Protein AF-0000000074135389 (afdb_homodimer)

Sequence (740 aa):
MNNSIITDGEVRDFFLHCSSEIIIESLTSLHESLRLYSQKHEILPNRIFKQLDGSEEDSKISHIFMPVVSKNFSGIKILVNNNNKNFQGVINLLEPKTGKLVGCFEAKQITAIRTALVSCIGLYMQLSDPYRELFSFENDTCQLTCFGTGLQAFWHIYIAIKLLVSGAVKKSLKLIEINILYHRNMMDLGCLESLGKTLGSDLKITFKQYQMNDISSKDNDVVSSSDIIFGCLPTLEPNLFLQQLMNTKNSTAQKHTYISLIGSYKPIMHECDKELIDAFKSKGGNVRILVDSREHTLLESGELIDSKITPRDVIEIGELESMEDIILDLNERNRKRTITLCKIVGLAVMDVALAKKFLSFGSRDIAGKIMNNSIITDGEVRDFFLHCSSEIIIESLTSLHESLRLYSQKHEILPNRIFKQLDGSEEDSKISHIFMPVVSKNFSGIKILVNNNNKNFQGVINLLEPKTGKLVGCFEAKQITAIRTALVSCIGLYMQLSDPYRELFSFENDTCQLTCFGTGLQAFWHIYIAIKLLVSGAVKKSLKLIEINILYHRNMMDLGCLESLGKTLGSDLKITFKQYQMNDISSKDNDVVSSSDIIFGCLPTLEPNLFLQQLMNTKNSTAQKHTYISLIGSYKPIMHECDKELIDAFKSKGGNVRILVDSREHTLLESGELIDSKITPRDVIEIGELESMEDIILDLNERNRKRTITLCKIVGLAVMDVALAKKFLSFGSRDIAGKI

Radius of gyration: 31.9 Å; Cα contacts (8 Å, |Δi|>4): 1583; chains: 2; bounding box: 51×103×75 Å

Structure (mmCIF, N/CA/C/O backbone):
data_AF-0000000074135389-model_v1
#
loop_
_entity.id
_entity.type
_entity.pdbx_description
1 polymer 'YGL159W-like protein'
#
loop_
_atom_site.group_PDB
_atom_site.id
_atom_site.type_symbol
_atom_site.label_atom_id
_atom_site.label_alt_id
_atom_site.label_comp_id
_atom_site.label_asym_id
_atom_site.label_entity_id
_atom_site.label_seq_id
_atom_site.pdbx_PDB_ins_code
_atom_site.Cartn_x
_atom_site.Cartn_y
_atom_site.Cartn_z
_atom_site.occupancy
_atom_site.B_iso_or_equiv
_atom_site.auth_seq_id
_atom_site.auth_comp_id
_atom_site.auth_asym_id
_atom_site.auth_atom_id
_atom_site.pdbx_PDB_model_num
ATOM 1 N N . MET A 1 1 ? -7.961 -9.578 15.797 1 42.62 1 MET A N 1
ATOM 2 C CA . MET A 1 1 ? -7.051 -8.875 14.898 1 42.62 1 MET A CA 1
ATOM 3 C C . MET A 1 1 ? -5.598 -9.219 15.211 1 42.62 1 MET A C 1
ATOM 5 O O . MET A 1 1 ? -5.211 -9.281 16.375 1 42.62 1 MET A O 1
ATOM 9 N N . ASN A 1 2 ? -4.953 -10.016 14.352 1 50.38 2 ASN A N 1
ATOM 10 C CA . ASN A 1 2 ? -3.549 -10.336 14.578 1 50.38 2 ASN A CA 1
ATOM 11 C C . ASN A 1 2 ? -2.68 -9.086 14.57 1 50.38 2 ASN A C 1
ATOM 13 O O . ASN A 1 2 ? -2.619 -8.367 13.562 1 50.38 2 ASN A O 1
ATOM 17 N N . ASN A 1 3 ? -2.301 -8.602 15.711 1 67.25 3 ASN A N 1
ATOM 18 C CA . ASN A 1 3 ? -1.58 -7.348 15.898 1 67.25 3 ASN A CA 1
ATOM 19 C C . ASN A 1 3 ? -0.124 -7.469 15.453 1 67.25 3 ASN A C 1
ATOM 21 O O . ASN A 1 3 ? 0.646 -6.512 15.57 1 67.25 3 ASN A O 1
ATOM 25 N N . SER A 1 4 ? 0.075 -8.688 14.914 1 82.69 4 SER A N 1
ATOM 26 C CA . SER A 1 4 ? 1.474 -8.875 14.531 1 82.69 4 SER A CA 1
ATOM 27 C C . SER A 1 4 ? 1.625 -9.023 13.023 1 82.69 4 SER A C 1
ATOM 29 O O . SER A 1 4 ? 0.688 -9.445 12.344 1 82.69 4 SER A O 1
ATOM 31 N N . ILE A 1 5 ? 2.746 -8.609 12.586 1 90.81 5 ILE A N 1
ATOM 32 C CA . ILE A 1 5 ? 3.135 -8.859 11.203 1 90.81 5 ILE A CA 1
ATOM 33 C C . ILE A 1 5 ? 3.404 -10.352 11 1 90.81 5 ILE A C 1
ATOM 35 O O . ILE A 1 5 ? 4.172 -10.953 11.758 1 90.81 5 ILE A O 1
ATOM 39 N N . ILE A 1 6 ? 2.705 -10.977 10.102 1 93.44 6 ILE A N 1
ATOM 40 C CA . ILE A 1 6 ? 2.924 -12.391 9.797 1 93.44 6 ILE A CA 1
ATOM 41 C C . ILE A 1 6 ? 4.18 -12.539 8.945 1 93.44 6 ILE A C 1
ATOM 43 O O . ILE A 1 6 ? 4.254 -12.008 7.836 1 93.44 6 ILE A O 1
ATOM 47 N N . THR A 1 7 ? 5.113 -13.289 9.398 1 92.88 7 THR A N 1
ATOM 48 C CA . THR A 1 7 ? 6.43 -13.367 8.773 1 92.88 7 THR A CA 1
ATOM 49 C C . THR A 1 7 ? 6.453 -14.453 7.699 1 92.88 7 THR A C 1
ATOM 51 O O . THR A 1 7 ? 5.602 -15.344 7.691 1 92.88 7 THR A O 1
ATOM 54 N N . ASP A 1 8 ? 7.445 -14.367 6.871 1 94.5 8 ASP A N 1
ATOM 55 C CA . ASP A 1 8 ? 7.684 -15.414 5.879 1 94.5 8 ASP A CA 1
ATOM 56 C C . ASP A 1 8 ? 7.902 -16.766 6.555 1 94.5 8 ASP A C 1
ATOM 58 O O . ASP A 1 8 ? 7.438 -17.797 6.059 1 94.5 8 ASP A O 1
ATOM 62 N N . GLY A 1 9 ? 8.625 -16.75 7.656 1 94.94 9 GLY A N 1
ATOM 63 C CA . GLY A 1 9 ? 8.852 -17.984 8.391 1 94.94 9 GLY A CA 1
ATOM 64 C C . GLY A 1 9 ? 7.57 -18.641 8.844 1 94.94 9 GLY A C 1
ATOM 65 O O . GLY A 1 9 ? 7.426 -19.859 8.734 1 94.94 9 GLY A O 1
ATOM 66 N N . GLU A 1 10 ? 6.602 -17.859 9.383 1 93.94 10 GLU A N 1
ATOM 67 C CA . GLU A 1 10 ? 5.32 -18.391 9.852 1 93.94 10 GLU A CA 1
ATOM 68 C C . GLU A 1 10 ? 4.516 -18.984 8.695 1 93.94 10 GLU A C 1
ATOM 70 O O . GLU A 1 10 ? 3.934 -20.062 8.836 1 93.94 10 GLU A O 1
ATOM 75 N N . VAL A 1 11 ? 4.512 -18.312 7.559 1 96.56 11 VAL A N 1
ATOM 76 C CA . VAL A 1 11 ? 3.777 -18.781 6.395 1 96.56 11 VAL A CA 1
ATOM 77 C C . VAL A 1 11 ? 4.406 -20.078 5.875 1 96.56 11 VAL A C 1
ATOM 79 O O . VAL A 1 11 ? 3.703 -21.062 5.621 1 96.56 11 VAL A O 1
ATOM 82 N N . ARG A 1 12 ? 5.699 -20.047 5.785 1 97.06 12 ARG A N 1
ATOM 83 C CA . ARG A 1 12 ? 6.438 -21.219 5.309 1 97.06 12 ARG A CA 1
ATOM 84 C C . ARG A 1 12 ? 6.188 -22.422 6.207 1 97.06 12 ARG A C 1
ATOM 86 O O . ARG A 1 12 ? 5.871 -23.516 5.719 1 97.06 12 ARG A O 1
ATOM 93 N N . ASP A 1 13 ? 6.316 -22.234 7.5 1 96.12 13 ASP A N 1
ATOM 94 C CA . ASP A 1 13 ? 6.141 -23.312 8.461 1 96.12 13 ASP A CA 1
ATOM 95 C C . ASP A 1 13 ? 4.734 -23.906 8.375 1 96.12 13 ASP A C 1
ATOM 97 O O . ASP A 1 13 ? 4.562 -25.125 8.422 1 96.12 13 ASP A O 1
ATOM 101 N N . PHE A 1 14 ? 3.762 -23.094 8.25 1 96.56 14 PHE A N 1
ATOM 102 C CA . PHE A 1 14 ? 2.381 -23.547 8.148 1 96.56 14 PHE A CA 1
ATOM 103 C C . PHE A 1 14 ? 2.195 -24.438 6.93 1 96.56 14 PHE A C 1
ATOM 105 O O . PHE A 1 14 ? 1.685 -25.562 7.047 1 96.56 14 PHE A O 1
ATOM 112 N N . PHE A 1 15 ? 2.684 -24.016 5.762 1 97 15 PHE A N 1
ATOM 113 C CA . PHE A 1 15 ? 2.406 -24.734 4.523 1 97 15 PHE A CA 1
ATOM 114 C C . PHE A 1 15 ? 3.295 -25.969 4.41 1 97 15 PHE A C 1
ATOM 116 O O . PHE A 1 15 ? 2.914 -26.953 3.777 1 97 15 PHE A O 1
ATOM 123 N N . LEU A 1 16 ? 4.449 -25.953 5.051 1 95.62 16 LEU A N 1
ATOM 124 C CA . LEU A 1 16 ? 5.312 -27.141 5.047 1 95.62 16 LEU A CA 1
ATOM 125 C C . LEU A 1 16 ? 4.688 -28.266 5.848 1 95.62 16 LEU A C 1
ATOM 127 O O . LEU A 1 16 ? 4.988 -29.438 5.609 1 95.62 16 LEU A O 1
ATOM 131 N N . HIS A 1 17 ? 3.758 -27.938 6.777 1 92.81 17 HIS A N 1
ATOM 132 C CA . HIS A 1 17 ? 3.256 -28.953 7.695 1 92.81 17 HIS A CA 1
ATOM 133 C C . HIS A 1 17 ? 1.756 -29.156 7.52 1 92.81 17 HIS A C 1
ATOM 135 O O . HIS A 1 17 ? 1.154 -29.984 8.211 1 92.81 17 HIS A O 1
ATOM 141 N N . CYS A 1 18 ? 1.24 -28.453 6.594 1 93.19 18 CYS A N 1
ATOM 142 C CA . CYS A 1 18 ? -0.202 -28.594 6.414 1 93.19 18 CYS A CA 1
ATOM 143 C C . CYS A 1 18 ? -0.541 -29.844 5.621 1 93.19 18 CYS A C 1
ATOM 145 O O . CYS A 1 18 ? 0.339 -30.453 5.012 1 93.19 18 CYS A O 1
ATOM 147 N N . SER A 1 19 ? -1.788 -30.266 5.699 1 93.12 19 SER A N 1
ATOM 148 C CA . SER A 1 19 ? -2.264 -31.453 4.988 1 93.12 19 SER A CA 1
ATOM 149 C C . SER A 1 19 ? -2.521 -31.141 3.518 1 93.12 19 SER A C 1
ATOM 151 O O . SER A 1 19 ? -2.576 -29.984 3.119 1 93.12 19 SER A O 1
ATOM 153 N N . SER A 1 20 ? -2.67 -32.219 2.721 1 94 20 SER A N 1
ATOM 154 C CA . SER A 1 20 ? -3.021 -32.062 1.312 1 94 20 SER A CA 1
ATOM 155 C C . SER A 1 20 ? -4.387 -31.391 1.154 1 94 20 SER A C 1
ATOM 157 O O . SER A 1 20 ? -4.621 -30.672 0.182 1 94 20 SER A O 1
ATOM 159 N N . GLU A 1 21 ? -5.234 -31.609 2.139 1 95 21 GLU A N 1
ATOM 160 C CA . GLU A 1 21 ? -6.555 -30.984 2.104 1 95 21 GLU A CA 1
ATOM 161 C C . GLU A 1 21 ? -6.449 -29.453 2.166 1 95 21 GLU A C 1
ATOM 163 O O . GLU A 1 21 ? -7.191 -28.75 1.484 1 95 21 GLU A O 1
ATOM 168 N N . ILE A 1 22 ? -5.539 -28.969 2.963 1 97 22 ILE A N 1
ATOM 169 C CA . ILE A 1 22 ? -5.328 -27.531 3.094 1 97 22 ILE A CA 1
ATOM 170 C C . ILE A 1 22 ? -4.758 -26.984 1.792 1 97 22 ILE A C 1
ATOM 172 O O . ILE A 1 22 ? -5.121 -25.875 1.369 1 97 22 ILE A O 1
ATOM 176 N N . ILE A 1 23 ? -3.889 -27.766 1.163 1 97.88 23 ILE A N 1
ATOM 177 C CA . ILE A 1 23 ? -3.338 -27.375 -0.128 1 97.88 23 ILE A CA 1
ATOM 178 C C . ILE A 1 23 ? -4.461 -27.25 -1.154 1 97.88 23 ILE A C 1
ATOM 180 O O . ILE A 1 23 ? -4.555 -26.25 -1.865 1 97.88 23 ILE A O 1
ATOM 184 N N . ILE A 1 24 ? -5.336 -28.219 -1.167 1 97.94 24 ILE A N 1
ATOM 185 C CA . ILE A 1 24 ? -6.438 -28.234 -2.123 1 97.94 24 ILE A CA 1
ATOM 186 C C . ILE A 1 24 ? -7.406 -27.094 -1.827 1 97.94 24 ILE A C 1
ATOM 188 O O . ILE A 1 24 ? -7.871 -26.422 -2.744 1 97.94 24 ILE A O 1
ATOM 192 N N . GLU A 1 25 ? -7.648 -26.859 -0.567 1 97.94 25 GLU A N 1
ATOM 193 C CA . GLU A 1 25 ? -8.523 -25.75 -0.178 1 97.94 25 GLU A CA 1
ATOM 194 C C . GLU A 1 25 ? -7.934 -24.406 -0.598 1 97.94 25 GLU A C 1
ATOM 196 O O . GLU A 1 25 ? -8.656 -23.531 -1.077 1 97.94 25 GLU A O 1
ATOM 201 N N . SER A 1 26 ? -6.629 -24.25 -0.4 1 98.62 26 SER A N 1
ATOM 202 C CA . SER A 1 26 ? -5.949 -23.031 -0.806 1 98.62 26 SER A CA 1
ATOM 203 C C . SER A 1 26 ? -6 -22.844 -2.318 1 98.62 26 SER A C 1
ATOM 205 O O . SER A 1 26 ? -6.285 -21.734 -2.805 1 98.62 26 SER A O 1
ATOM 207 N N . LEU A 1 27 ? -5.758 -23.922 -3.023 1 98.5 27 LEU A N 1
ATOM 208 C CA . LEU A 1 27 ? -5.789 -23.922 -4.48 1 98.5 27 LEU A CA 1
ATOM 209 C C . LEU A 1 27 ? -7.176 -23.547 -4.996 1 98.5 27 LEU A C 1
ATOM 211 O O . LEU A 1 27 ? -7.309 -22.688 -5.867 1 98.5 27 LEU A O 1
ATOM 215 N N . THR A 1 28 ? -8.211 -24.109 -4.395 1 97.75 28 THR A N 1
ATOM 216 C CA . THR A 1 28 ? -9.586 -23.859 -4.809 1 97.75 28 THR A CA 1
ATOM 217 C C . THR A 1 28 ? -9.992 -22.422 -4.496 1 97.75 28 THR A C 1
ATOM 219 O O . THR A 1 28 ? -10.688 -21.781 -5.289 1 97.75 28 THR A O 1
ATOM 222 N N . SER A 1 29 ? -9.531 -21.953 -3.346 1 98.25 29 SER A N 1
ATOM 223 C CA . SER A 1 29 ? -9.805 -20.562 -2.975 1 98.25 29 SER A CA 1
ATOM 224 C C . SER A 1 29 ? -9.156 -19.594 -3.959 1 98.25 29 SER A C 1
ATOM 226 O O . SER A 1 29 ? -9.766 -18.578 -4.328 1 98.25 29 SER A O 1
ATOM 228 N N . LEU A 1 30 ? -7.98 -19.891 -4.367 1 98.62 30 LEU A N 1
ATOM 229 C CA . LEU A 1 30 ? -7.301 -19.047 -5.352 1 98.62 30 LEU A CA 1
ATOM 230 C C . LEU A 1 30 ? -8.016 -19.094 -6.695 1 98.62 30 LEU A C 1
ATOM 232 O O . LEU A 1 30 ? -8.133 -18.078 -7.379 1 98.62 30 LEU A O 1
ATOM 236 N N . HIS A 1 31 ? -8.484 -20.281 -7.078 1 98.38 31 HIS A N 1
ATOM 237 C CA . HIS A 1 31 ? -9.25 -20.406 -8.312 1 98.38 31 HIS A CA 1
ATOM 238 C C . HIS A 1 31 ? -10.492 -19.516 -8.273 1 98.38 31 HIS A C 1
ATOM 240 O O . HIS A 1 31 ? -10.789 -18.828 -9.25 1 98.38 31 HIS A O 1
ATOM 246 N N . GLU A 1 32 ? -11.172 -19.484 -7.156 1 97.94 32 GLU A N 1
ATOM 247 C CA . GLU A 1 32 ? -12.352 -18.641 -6.992 1 97.94 32 GLU A CA 1
ATOM 248 C C . GLU A 1 32 ? -11.992 -17.156 -7.102 1 97.94 32 GLU A C 1
ATOM 250 O O . GLU A 1 32 ? -12.742 -16.375 -7.684 1 97.94 32 GLU A O 1
ATOM 255 N N . SER A 1 33 ? -10.883 -16.797 -6.512 1 98.19 33 SER A N 1
ATOM 256 C CA . SER A 1 33 ? -10.453 -15.406 -6.578 1 98.19 33 SER A CA 1
ATOM 257 C C . SER A 1 33 ? -10.117 -15 -8.008 1 98.19 33 SER A C 1
ATOM 259 O O . SER A 1 33 ? -10.375 -13.867 -8.414 1 98.19 33 SER A O 1
ATOM 261 N N . LEU A 1 34 ? -9.547 -15.906 -8.797 1 98.5 34 LEU A N 1
ATOM 262 C CA . LEU A 1 34 ? -9.234 -15.633 -10.195 1 98.5 34 LEU A CA 1
ATOM 263 C C . LEU A 1 34 ? -10.508 -15.602 -11.039 1 98.5 34 LEU A C 1
ATOM 265 O O . LEU A 1 34 ? -10.594 -14.859 -12.023 1 98.5 34 LEU A O 1
ATOM 269 N N . ARG A 1 35 ? -11.5 -16.422 -10.633 1 97.94 35 ARG A N 1
ATOM 270 C CA . ARG A 1 35 ? -12.805 -16.312 -11.281 1 97.94 35 ARG A CA 1
ATOM 271 C C . ARG A 1 35 ? -13.406 -14.93 -11.102 1 97.94 35 ARG A C 1
ATOM 273 O O . ARG A 1 35 ? -13.906 -14.336 -12.055 1 97.94 35 ARG A O 1
ATOM 280 N N . LEU A 1 36 ? -13.312 -14.445 -9.898 1 97.12 36 LEU A N 1
ATOM 281 C CA . LEU A 1 36 ? -13.805 -13.102 -9.617 1 97.12 36 LEU A CA 1
ATOM 282 C C . LEU A 1 36 ? -13.07 -12.07 -10.461 1 97.12 36 LEU A C 1
ATOM 284 O O . LEU A 1 36 ? -13.695 -11.188 -11.055 1 97.12 36 LEU A O 1
ATOM 288 N N . TYR A 1 37 ? -11.828 -12.188 -10.508 1 98.06 37 TYR A N 1
ATOM 289 C CA . TYR A 1 37 ? -11.031 -11.281 -11.328 1 98.06 37 TYR A CA 1
ATOM 290 C C . TYR A 1 37 ? -11.461 -11.336 -12.789 1 98.06 37 TYR A C 1
ATOM 292 O O . TYR A 1 37 ? -11.625 -10.297 -13.43 1 98.06 37 TYR A O 1
ATOM 300 N N . SER A 1 38 ? -11.633 -12.531 -13.328 1 98 38 SER A N 1
ATOM 301 C CA . SER A 1 38 ? -11.992 -12.695 -14.734 1 98 38 SER A CA 1
ATOM 302 C C . SER A 1 38 ? -13.367 -12.094 -15.023 1 98 38 SER A C 1
ATOM 304 O O . SER A 1 38 ? -13.633 -11.672 -16.156 1 98 38 SER A O 1
ATOM 306 N N . GLN A 1 39 ? -14.195 -12.062 -14.031 1 96.56 39 GLN A N 1
ATOM 307 C CA . GLN A 1 39 ? -15.516 -11.461 -14.18 1 96.56 39 GLN A CA 1
ATOM 308 C C . GLN A 1 39 ? -15.445 -9.945 -14.07 1 96.56 39 GLN A C 1
ATOM 310 O O . GLN A 1 39 ? -16.266 -9.234 -14.656 1 96.56 39 GLN A O 1
ATOM 315 N N . LYS A 1 40 ? -14.461 -9.453 -13.242 1 96.25 40 LYS A N 1
ATOM 316 C CA . LYS A 1 40 ? -14.297 -8.023 -12.992 1 96.25 40 LYS A CA 1
ATOM 317 C C . LYS A 1 40 ? -12.82 -7.637 -12.922 1 96.25 40 LYS A C 1
ATOM 319 O O . LYS A 1 40 ? -12.297 -7.352 -11.844 1 96.25 40 LYS A O 1
ATOM 324 N N . HIS A 1 41 ? -12.266 -7.387 -14.086 1 96.88 41 HIS A N 1
ATOM 325 C CA . HIS A 1 41 ? -10.836 -7.121 -14.164 1 96.88 41 HIS A CA 1
ATOM 326 C C . HIS A 1 41 ? -10.477 -5.832 -13.43 1 96.88 41 HIS A C 1
ATOM 328 O O . HIS A 1 41 ? -9.328 -5.648 -13.016 1 96.88 41 HIS A O 1
ATOM 334 N N . GLU A 1 42 ? -11.477 -4.973 -13.18 1 95.69 42 GLU A N 1
ATOM 335 C CA . GLU A 1 42 ? -11.258 -3.652 -12.594 1 95.69 42 GLU A CA 1
ATOM 336 C C . GLU A 1 42 ? -10.898 -3.754 -11.117 1 95.69 42 GLU A C 1
ATOM 338 O O . GLU A 1 42 ? -10.461 -2.773 -10.508 1 95.69 42 GLU A O 1
ATOM 343 N N . ILE A 1 43 ? -11.047 -4.902 -10.492 1 97.12 43 ILE A N 1
ATOM 344 C CA . ILE A 1 43 ? -10.688 -5.043 -9.086 1 97.12 43 ILE A CA 1
ATOM 345 C C . ILE A 1 43 ? -9.172 -4.898 -8.922 1 97.12 43 ILE A C 1
ATOM 347 O O . ILE A 1 43 ? -8.68 -4.754 -7.801 1 97.12 43 ILE A O 1
ATOM 351 N N . LEU A 1 44 ? -8.492 -5.027 -10.008 1 97.56 44 LEU A N 1
ATOM 352 C CA . LEU A 1 44 ? -7.043 -4.832 -10.039 1 97.56 44 LEU A CA 1
ATOM 353 C C . LEU A 1 44 ? -6.684 -3.516 -10.719 1 97.56 44 LEU A C 1
ATOM 355 O O . LEU A 1 44 ? -6.461 -3.48 -11.93 1 97.56 44 LEU A O 1
ATOM 359 N N . PRO A 1 45 ? -6.559 -2.406 -9.93 1 96.69 45 PRO A N 1
ATOM 360 C CA . PRO A 1 45 ? -6.082 -1.161 -10.539 1 96.69 45 PRO A CA 1
ATOM 361 C C . PRO A 1 45 ? -4.676 -1.287 -11.117 1 96.69 45 PRO A C 1
ATOM 363 O O . PRO A 1 45 ? -3.928 -2.189 -10.734 1 96.69 45 PRO A O 1
ATOM 366 N N . ASN A 1 46 ? -4.375 -0.392 -12.062 1 95.31 46 ASN A N 1
ATOM 367 C CA . ASN A 1 46 ? -3.01 -0.359 -12.578 1 95.31 46 ASN A CA 1
ATOM 368 C C . ASN A 1 46 ? -1.991 -0.15 -11.461 1 95.31 46 ASN A C 1
ATOM 370 O O . ASN A 1 46 ? -2.217 0.651 -10.547 1 95.31 46 ASN A O 1
ATOM 374 N N . ARG A 1 47 ? -0.969 -0.874 -11.539 1 95.62 47 ARG A N 1
ATOM 375 C CA . ARG A 1 47 ? 0.086 -0.766 -10.539 1 95.62 47 ARG A CA 1
ATOM 376 C C . ARG A 1 47 ? 0.827 0.562 -10.664 1 95.62 47 ARG A C 1
ATOM 378 O O . ARG A 1 47 ? 0.78 1.208 -11.711 1 95.62 47 ARG A O 1
ATOM 385 N N . ILE A 1 48 ? 1.432 1.039 -9.57 1 97.31 48 ILE A N 1
ATOM 386 C CA . ILE A 1 48 ? 2.354 2.17 -9.586 1 97.31 48 ILE A CA 1
ATOM 387 C C . ILE A 1 48 ? 3.793 1.663 -9.562 1 97.31 48 ILE A C 1
ATOM 389 O O . ILE A 1 48 ? 4.152 0.828 -8.734 1 97.31 48 ILE A O 1
ATOM 393 N N . PHE A 1 49 ? 4.535 2.035 -10.57 1 94.75 49 PHE A N 1
ATOM 394 C CA . PHE A 1 49 ? 5.957 1.731 -10.672 1 94.75 49 PHE A CA 1
ATOM 395 C C . PHE A 1 49 ? 6.797 2.99 -10.484 1 94.75 49 PHE A C 1
ATOM 397 O O . PHE A 1 49 ? 6.602 3.98 -11.195 1 94.75 49 PHE A O 1
ATOM 404 N N . LYS A 1 50 ? 7.691 2.984 -9.461 1 96.19 50 LYS A N 1
ATOM 405 C CA . LYS A 1 50 ? 8.516 4.16 -9.211 1 96.19 50 LYS A CA 1
ATOM 406 C C . LYS A 1 50 ? 9.953 3.764 -8.883 1 96.19 50 LYS A C 1
ATOM 408 O O . LYS A 1 50 ? 10.195 2.971 -7.965 1 96.19 50 LYS A O 1
ATOM 413 N N . GLN A 1 51 ? 10.93 4.348 -9.578 1 93.75 51 GLN A N 1
ATOM 414 C CA . GLN A 1 51 ? 12.344 4.133 -9.297 1 93.75 51 GLN A CA 1
ATOM 415 C C . GLN A 1 51 ? 12.82 5.039 -8.164 1 93.75 51 GLN A C 1
ATOM 417 O O . GLN A 1 51 ? 12.328 6.16 -8.008 1 93.75 51 GLN A O 1
ATOM 422 N N . LEU A 1 52 ? 13.688 4.492 -7.441 1 92.88 52 LEU A N 1
ATOM 423 C CA . LEU A 1 52 ? 14.305 5.312 -6.406 1 92.88 52 LEU A CA 1
ATOM 424 C C . LEU A 1 52 ? 15.203 6.379 -7.023 1 92.88 52 LEU A C 1
ATOM 426 O O . LEU A 1 52 ? 15.969 6.09 -7.949 1 92.88 52 LEU A O 1
ATOM 430 N N . ASP A 1 53 ? 15.047 7.582 -6.582 1 87 53 ASP A N 1
ATOM 431 C CA . ASP A 1 53 ? 15.875 8.656 -7.105 1 87 53 ASP A CA 1
ATOM 432 C C . ASP A 1 53 ? 17.234 8.695 -6.41 1 87 53 ASP A C 1
ATOM 434 O O . ASP A 1 53 ? 17.359 8.273 -5.258 1 87 53 ASP A O 1
ATOM 438 N N . GLY A 1 54 ? 18.188 9.133 -7.07 1 83.19 54 GLY A N 1
ATOM 439 C CA . GLY A 1 54 ? 19.516 9.273 -6.504 1 83.19 54 GLY A CA 1
ATOM 440 C C . GLY A 1 54 ? 20.625 8.898 -7.477 1 83.19 54 GLY A C 1
ATOM 441 O O . GLY A 1 54 ? 20.672 9.414 -8.594 1 83.19 54 GLY A O 1
ATOM 442 N N . SER A 1 55 ? 21.453 8.039 -7.012 1 85.19 55 SER A N 1
ATOM 443 C CA . SER A 1 55 ? 22.578 7.582 -7.809 1 85.19 55 SER A CA 1
ATOM 444 C C . SER A 1 55 ? 22.141 6.625 -8.906 1 85.19 55 SER A C 1
ATOM 446 O O . SER A 1 55 ? 20.969 6.258 -8.977 1 85.19 55 SER A O 1
ATOM 448 N N . GLU A 1 56 ? 23.031 6.328 -9.742 1 83.94 56 GLU A N 1
ATOM 449 C CA . GLU A 1 56 ? 22.781 5.324 -10.773 1 83.94 56 GLU A CA 1
ATOM 450 C C . GLU A 1 56 ? 22.375 3.988 -10.156 1 83.94 56 GLU A C 1
ATOM 452 O O . GLU A 1 56 ? 21.5 3.299 -10.68 1 83.94 56 GLU A O 1
ATOM 457 N N . GLU A 1 57 ? 23 3.688 -9.055 1 84 57 GLU A N 1
ATOM 458 C CA . GLU A 1 57 ? 22.688 2.447 -8.352 1 84 57 GLU A CA 1
ATOM 459 C C . GLU A 1 57 ? 21.281 2.5 -7.746 1 84 57 GLU A C 1
ATOM 461 O O . GLU A 1 57 ? 20.562 1.503 -7.758 1 84 57 GLU A O 1
ATOM 466 N N . ASP A 1 58 ? 20.891 3.635 -7.289 1 85.75 58 ASP A N 1
ATOM 467 C CA . ASP A 1 58 ? 19.562 3.826 -6.715 1 85.75 58 ASP A CA 1
ATOM 468 C C . ASP A 1 58 ? 18.484 3.688 -7.781 1 85.75 58 ASP A C 1
ATOM 470 O O . ASP A 1 58 ? 17.406 3.137 -7.52 1 85.75 58 ASP A O 1
ATOM 474 N N . SER A 1 59 ? 18.875 4.109 -8.961 1 85.94 59 SER A N 1
ATOM 475 C CA . SER A 1 59 ? 17.906 4.121 -10.047 1 85.94 59 SER A CA 1
ATOM 476 C C . SER A 1 59 ? 17.562 2.705 -10.5 1 85.94 59 SER A C 1
ATOM 478 O O . SER A 1 59 ? 16.578 2.494 -11.219 1 85.94 59 SER A O 1
ATOM 480 N N . LYS A 1 60 ? 18.312 1.743 -10.086 1 87.31 60 LYS A N 1
ATOM 481 C CA . LYS A 1 60 ? 18.047 0.344 -10.406 1 87.31 60 LYS A CA 1
ATOM 482 C C . LYS A 1 60 ? 17.062 -0.275 -9.422 1 87.31 60 LYS A C 1
ATOM 484 O O . LYS A 1 60 ? 16.609 -1.405 -9.617 1 87.31 60 LYS A O 1
ATOM 489 N N . ILE A 1 61 ? 16.812 0.471 -8.391 1 91.69 61 ILE A N 1
ATOM 490 C CA . ILE A 1 61 ? 15.836 0.031 -7.398 1 91.69 61 ILE A CA 1
ATOM 491 C C . ILE A 1 61 ? 14.461 0.609 -7.727 1 91.69 61 ILE A C 1
ATOM 493 O O . ILE A 1 61 ? 14.336 1.806 -8 1 91.69 61 ILE A O 1
ATOM 497 N N . SER A 1 62 ? 13.469 -0.24 -7.824 1 92.94 62 SER A N 1
ATOM 498 C CA . SER A 1 62 ? 12.125 0.23 -8.133 1 92.94 62 SER A CA 1
ATOM 499 C C . SER A 1 62 ? 11.117 -0.252 -7.094 1 92.94 62 SER A C 1
ATOM 501 O O . SER A 1 62 ? 11.242 -1.362 -6.57 1 92.94 62 SER A O 1
ATOM 503 N N . HIS A 1 63 ? 10.227 0.591 -6.75 1 96.06 63 HIS A N 1
ATOM 504 C CA . HIS A 1 63 ? 9.086 0.281 -5.902 1 96.06 63 HIS A CA 1
ATOM 505 C C . HIS A 1 63 ? 7.828 0.04 -6.734 1 96.06 63 HIS A C 1
ATOM 507 O O . HIS A 1 63 ? 7.508 0.834 -7.621 1 96.06 63 HIS A O 1
ATOM 513 N N . ILE A 1 64 ? 7.191 -1.093 -6.5 1 96.5 64 ILE A N 1
ATOM 514 C CA . ILE A 1 64 ? 5.973 -1.432 -7.227 1 96.5 64 ILE A CA 1
ATOM 515 C C . ILE A 1 64 ? 4.809 -1.563 -6.25 1 96.5 64 ILE A C 1
ATOM 517 O O . ILE A 1 64 ? 4.879 -2.336 -5.289 1 96.5 64 ILE A O 1
ATOM 521 N N . PHE A 1 65 ? 3.74 -0.777 -6.422 1 98.19 65 PHE A N 1
ATOM 522 C CA . PHE A 1 65 ? 2.535 -0.792 -5.602 1 98.19 65 PHE A CA 1
ATOM 523 C C . PHE A 1 65 ? 1.361 -1.381 -6.375 1 98.19 65 PHE A C 1
ATOM 525 O O . PHE A 1 65 ? 0.961 -0.843 -7.41 1 98.19 65 PHE A O 1
ATOM 532 N N . MET A 1 66 ? 0.842 -2.477 -5.848 1 98.38 66 MET A N 1
ATOM 533 C CA . MET A 1 66 ? -0.172 -3.232 -6.574 1 98.38 66 MET A CA 1
ATOM 534 C C . MET A 1 66 ? -1.427 -3.416 -5.73 1 98.38 66 MET A C 1
ATOM 536 O O . MET A 1 66 ? -1.559 -4.41 -5.016 1 98.38 66 MET A O 1
ATOM 540 N N . PRO A 1 67 ? -2.426 -2.533 -5.844 1 98.56 67 PRO A N 1
ATOM 541 C CA . PRO A 1 67 ? -3.645 -2.625 -5.035 1 98.56 67 PRO A CA 1
ATOM 542 C C . PRO A 1 67 ? -4.648 -3.633 -5.594 1 98.56 67 PRO A C 1
ATOM 544 O O . PRO A 1 67 ? -4.586 -3.98 -6.777 1 98.56 67 PRO A O 1
ATOM 547 N N . VAL A 1 68 ? -5.441 -4.141 -4.758 1 98.69 68 VAL A N 1
ATOM 548 C CA . VAL A 1 68 ? -6.613 -4.953 -5.066 1 98.69 68 VAL A CA 1
ATOM 549 C C . VAL A 1 68 ? -7.832 -4.395 -4.332 1 98.69 68 VAL A C 1
ATOM 551 O O . VAL A 1 68 ? -7.801 -4.215 -3.111 1 98.69 68 VAL A O 1
ATOM 554 N N . VAL A 1 69 ? -8.945 -4.066 -5.043 1 98 69 VAL A N 1
ATOM 555 C CA . VAL A 1 69 ? -10.141 -3.521 -4.41 1 98 69 VAL A CA 1
ATOM 556 C C . VAL A 1 69 ? -11.367 -4.312 -4.852 1 98 69 VAL A C 1
ATOM 558 O O . VAL A 1 69 ? -11.844 -4.156 -5.98 1 98 69 VAL A O 1
ATOM 561 N N . SER A 1 70 ? -11.812 -5.141 -3.994 1 96.69 70 SER A N 1
ATOM 562 C CA . SER A 1 70 ? -13.031 -5.918 -4.223 1 96.69 70 SER A CA 1
ATOM 563 C C . SER A 1 70 ? -13.82 -6.098 -2.932 1 96.69 70 SER A C 1
ATOM 565 O O . SER A 1 70 ? -13.281 -5.91 -1.837 1 96.69 70 SER A O 1
ATOM 567 N N . LYS A 1 71 ? -15.078 -6.477 -3.047 1 93.94 71 LYS A N 1
ATOM 568 C CA . LYS A 1 71 ? -15.938 -6.703 -1.886 1 93.94 71 LYS A CA 1
ATOM 569 C C . LYS A 1 71 ? -15.461 -7.91 -1.081 1 93.94 71 LYS A C 1
ATOM 571 O O . LYS A 1 71 ? -15.617 -7.949 0.141 1 93.94 71 LYS A O 1
ATOM 576 N N . ASN A 1 72 ? -14.828 -8.867 -1.759 1 93.56 72 ASN A N 1
ATOM 577 C CA . ASN A 1 72 ? -14.445 -10.125 -1.122 1 93.56 72 ASN A CA 1
ATOM 578 C C . ASN A 1 72 ? -13.062 -10.023 -0.471 1 93.56 72 ASN A C 1
ATOM 580 O O . ASN A 1 72 ? -12.805 -10.672 0.545 1 93.56 72 ASN A O 1
ATOM 584 N N . PHE A 1 73 ? -12.211 -9.297 -1.046 1 94.62 73 PHE A N 1
ATOM 585 C CA . PHE A 1 73 ? -10.867 -9.078 -0.51 1 94.62 73 PHE A CA 1
ATOM 586 C C . PHE A 1 73 ? -10.266 -7.797 -1.067 1 94.62 73 PHE A C 1
ATOM 588 O O . PHE A 1 73 ? -10.406 -7.504 -2.256 1 94.62 73 PHE A O 1
ATOM 595 N N . SER A 1 74 ? -9.727 -7 -0.201 1 97.12 74 SER A N 1
ATOM 596 C CA . SER A 1 74 ? -9.039 -5.758 -0.552 1 97.12 74 SER A CA 1
ATOM 597 C C . SER A 1 74 ? -7.703 -5.641 0.174 1 97.12 74 SER A C 1
ATOM 599 O O . SER A 1 74 ? -7.539 -6.18 1.271 1 97.12 74 SER A O 1
ATOM 601 N N . GLY A 1 75 ? -6.789 -5.031 -0.47 1 98.06 75 GLY A N 1
ATOM 602 C CA . GLY A 1 75 ? -5.465 -4.832 0.095 1 98.06 75 GLY A CA 1
ATOM 603 C C . GLY A 1 75 ? -4.453 -4.324 -0.918 1 98.06 75 GLY A C 1
ATOM 604 O O . GLY A 1 75 ? -4.805 -3.582 -1.836 1 98.06 75 GLY A O 1
ATOM 605 N N . ILE A 1 76 ? -3.182 -4.582 -0.617 1 98.69 76 ILE A N 1
ATOM 606 C CA . ILE A 1 76 ? -2.117 -4.152 -1.52 1 98.69 76 ILE A CA 1
ATOM 607 C C . ILE A 1 76 ? -0.898 -5.055 -1.344 1 98.69 76 ILE A C 1
ATOM 609 O O . ILE A 1 76 ? -0.607 -5.508 -0.234 1 98.69 76 ILE A O 1
ATOM 613 N N . LYS A 1 77 ? -0.291 -5.336 -2.426 1 98.12 77 LYS A N 1
ATOM 614 C CA . LYS A 1 77 ? 1.06 -5.891 -2.408 1 98.12 77 LYS A CA 1
ATOM 615 C C . LYS A 1 77 ? 2.09 -4.836 -2.809 1 98.12 77 LYS A C 1
ATOM 617 O O . LYS A 1 77 ? 1.92 -4.148 -3.816 1 98.12 77 LYS A O 1
ATOM 622 N N . ILE A 1 78 ? 3.082 -4.695 -2.016 1 98.06 78 ILE A N 1
ATOM 623 C CA . ILE A 1 78 ? 4.199 -3.801 -2.309 1 98.06 78 ILE A CA 1
ATOM 624 C C . ILE A 1 78 ? 5.469 -4.617 -2.523 1 98.06 78 ILE A C 1
ATOM 626 O O . ILE A 1 78 ? 5.793 -5.496 -1.721 1 98.06 78 ILE A O 1
ATOM 630 N N . LEU A 1 79 ? 6.152 -4.34 -3.598 1 94.94 79 LEU A N 1
ATOM 631 C CA . LEU A 1 79 ? 7.402 -5.02 -3.918 1 94.94 79 LEU A CA 1
ATOM 632 C C . LEU A 1 79 ? 8.508 -4.016 -4.219 1 94.94 79 LEU A C 1
ATOM 634 O O . LEU A 1 79 ? 8.273 -3.018 -4.91 1 94.94 79 LEU A O 1
ATOM 638 N N . VAL A 1 80 ? 9.648 -4.188 -3.664 1 93.5 80 VAL A N 1
ATOM 639 C CA . VAL A 1 80 ? 10.828 -3.41 -4.023 1 93.5 80 VAL A CA 1
ATOM 640 C C . VAL A 1 80 ? 11.836 -4.305 -4.742 1 93.5 80 VAL A C 1
ATOM 642 O O . VAL A 1 80 ? 12.297 -5.305 -4.184 1 93.5 80 VAL A O 1
ATOM 645 N N . ASN A 1 81 ? 12.086 -3.951 -6.008 1 88.5 81 ASN A N 1
ATOM 646 C CA . ASN A 1 81 ? 13.047 -4.68 -6.82 1 88.5 81 ASN A CA 1
ATOM 647 C C . ASN A 1 81 ? 14.43 -4.039 -6.758 1 88.5 81 ASN A C 1
ATOM 649 O O . ASN A 1 81 ? 14.617 -2.908 -7.207 1 88.5 81 ASN A O 1
ATOM 653 N N . ASN A 1 82 ? 15.508 -4.527 -6.105 1 80.5 82 ASN A N 1
ATOM 654 C CA . ASN A 1 82 ? 16.844 -3.961 -5.98 1 80.5 82 ASN A CA 1
ATOM 655 C C . ASN A 1 82 ? 17.875 -4.75 -6.797 1 80.5 82 ASN A C 1
ATOM 657 O O . ASN A 1 82 ? 19.016 -4.906 -6.375 1 80.5 82 ASN A O 1
ATOM 661 N N . ASN A 1 83 ? 17.844 -4.684 -8.117 1 62.03 83 ASN A N 1
ATOM 662 C CA . ASN A 1 83 ? 18.766 -5.293 -9.062 1 62.03 83 ASN A CA 1
ATOM 663 C C . ASN A 1 83 ? 19.531 -6.445 -8.43 1 62.03 83 ASN A C 1
ATOM 665 O O . ASN A 1 83 ? 20.672 -6.73 -8.828 1 62.03 83 ASN A O 1
ATOM 669 N N . ASN A 1 84 ? 19.219 -6.852 -7.418 1 48.91 84 ASN A N 1
ATOM 670 C CA . ASN A 1 84 ? 20.156 -7.812 -6.852 1 48.91 84 ASN A CA 1
ATOM 671 C C . ASN A 1 84 ? 19.484 -8.742 -5.848 1 48.91 84 ASN A C 1
ATOM 673 O O . ASN A 1 84 ? 20.031 -9.016 -4.777 1 48.91 84 ASN A O 1
ATOM 677 N N . LYS A 1 85 ? 18.797 -9.719 -5.73 1 53.97 85 LYS A N 1
ATOM 678 C CA . LYS A 1 85 ? 18.891 -10.992 -5.027 1 53.97 85 LYS A CA 1
ATOM 679 C C . LYS A 1 85 ? 17.672 -11.211 -4.133 1 53.97 85 LYS A C 1
ATOM 681 O O . LYS A 1 85 ? 17.391 -12.344 -3.732 1 53.97 85 LYS A O 1
ATOM 686 N N . ASN A 1 86 ? 16.906 -10.086 -3.785 1 61 86 ASN A N 1
ATOM 687 C CA . ASN A 1 86 ? 15.977 -10.555 -2.764 1 61 86 ASN A CA 1
ATOM 688 C C . ASN A 1 86 ? 14.641 -9.836 -2.85 1 61 86 ASN A C 1
ATOM 690 O O . ASN A 1 86 ? 14.586 -8.602 -2.828 1 61 86 ASN A O 1
ATOM 694 N N . PHE A 1 87 ? 13.703 -10.711 -3.465 1 71.19 87 PHE A N 1
ATOM 695 C CA . PHE A 1 87 ? 12.328 -10.227 -3.447 1 71.19 87 PHE A CA 1
ATOM 696 C C . PHE A 1 87 ? 11.906 -9.844 -2.033 1 71.19 87 PHE A C 1
ATOM 698 O O . PHE A 1 87 ? 11.922 -10.68 -1.127 1 71.19 87 PHE A O 1
ATOM 705 N N . GLN A 1 88 ? 11.781 -8.531 -1.751 1 86.06 88 GLN A N 1
ATOM 706 C CA . GLN A 1 88 ? 11.203 -8.102 -0.487 1 86.06 88 GLN A CA 1
ATOM 707 C C . GLN A 1 88 ? 9.93 -7.285 -0.719 1 86.06 88 GLN A C 1
ATOM 709 O O . GLN A 1 88 ? 9.828 -6.547 -1.699 1 86.06 88 GLN A O 1
ATOM 714 N N . GLY A 1 89 ? 8.992 -7.633 0.098 1 91.88 89 GLY A N 1
ATOM 715 C CA . GLY A 1 89 ? 7.734 -6.918 -0.043 1 91.88 89 GLY A CA 1
ATOM 716 C C . GLY A 1 89 ? 6.793 -7.129 1.128 1 91.88 89 GLY A C 1
ATOM 717 O O . GLY A 1 89 ? 7.137 -7.809 2.096 1 91.88 89 GLY A O 1
ATOM 718 N N . VAL A 1 90 ? 5.664 -6.426 0.976 1 95.88 90 VAL A N 1
ATOM 719 C CA . VAL A 1 90 ? 4.648 -6.457 2.021 1 95.88 90 VAL A CA 1
ATOM 720 C C . VAL A 1 90 ? 3.268 -6.637 1.394 1 95.88 90 VAL A C 1
ATOM 722 O O . VAL A 1 90 ? 3.029 -6.195 0.267 1 95.88 90 VAL A O 1
ATOM 725 N N . ILE A 1 91 ? 2.447 -7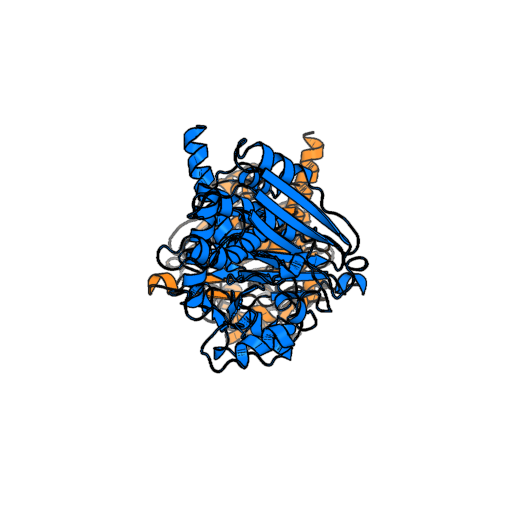.363 2.137 1 97.44 91 ILE A N 1
ATOM 726 C CA . ILE A 1 91 ? 1.041 -7.477 1.765 1 97.44 91 ILE A CA 1
ATOM 727 C C . ILE A 1 91 ? 0.163 -6.973 2.908 1 97.44 91 ILE A C 1
ATOM 729 O O . ILE A 1 91 ? 0.289 -7.43 4.047 1 97.44 91 ILE A O 1
ATOM 733 N N . ASN A 1 92 ? -0.675 -6.016 2.619 1 97.25 92 ASN A N 1
ATOM 734 C CA . ASN A 1 92 ? -1.72 -5.605 3.551 1 97.25 92 ASN A CA 1
ATOM 735 C C . ASN A 1 92 ? -3.084 -6.156 3.143 1 97.25 92 ASN A C 1
ATOM 737 O O . ASN A 1 92 ? -3.469 -6.066 1.975 1 97.25 92 ASN A O 1
ATOM 741 N N . LEU A 1 93 ? -3.676 -6.758 4.086 1 97 93 LEU A N 1
ATOM 742 C CA . LEU A 1 93 ? -5.066 -7.16 3.924 1 97 93 LEU A CA 1
ATOM 743 C C . LEU A 1 93 ? -6.004 -6.195 4.645 1 97 93 LEU A C 1
ATOM 745 O O . LEU A 1 93 ? -5.844 -5.953 5.844 1 97 93 LEU A O 1
ATOM 749 N N . LEU A 1 94 ? -7.008 -5.68 3.908 1 95.56 94 LEU A N 1
ATOM 750 C CA . LEU A 1 94 ? -7.938 -4.695 4.457 1 95.56 94 LEU A CA 1
ATOM 751 C C . LEU A 1 94 ? -9.367 -5.227 4.434 1 95.56 94 LEU A C 1
ATOM 753 O O . LEU A 1 94 ? -9.75 -5.953 3.512 1 95.56 94 LEU A O 1
ATOM 757 N N . GLU A 1 95 ? -10.094 -4.902 5.496 1 93.94 95 GLU A N 1
ATOM 758 C CA . GLU A 1 95 ? -11.539 -5.062 5.383 1 93.94 95 GLU A CA 1
ATOM 759 C C . GLU A 1 95 ? -12.125 -4.086 4.367 1 93.94 95 GLU A C 1
ATOM 761 O O . GLU A 1 95 ? -11.992 -2.869 4.52 1 93.94 95 GLU A O 1
ATOM 766 N N . PRO A 1 96 ? -12.75 -4.574 3.326 1 94.12 96 PRO A N 1
ATOM 767 C CA . PRO A 1 96 ? -13.102 -3.746 2.168 1 94.12 96 PRO A CA 1
ATOM 768 C C . PRO A 1 96 ? -14.023 -2.584 2.525 1 94.12 96 PRO A C 1
ATOM 770 O O . PRO A 1 96 ? -13.891 -1.493 1.965 1 94.12 96 PRO A O 1
ATOM 773 N N . LYS A 1 97 ? -14.922 -2.711 3.4 1 91.56 97 LYS A N 1
ATOM 774 C CA . LYS A 1 97 ? -15.93 -1.69 3.666 1 91.56 97 LYS A CA 1
ATOM 775 C C . LYS A 1 97 ? -15.414 -0.65 4.656 1 91.56 97 LYS A C 1
ATOM 777 O O . LYS A 1 97 ? -15.734 0.535 4.547 1 91.56 97 LYS A O 1
ATOM 782 N N . THR A 1 98 ? -14.57 -1.07 5.574 1 89.88 98 THR A N 1
ATOM 783 C CA . THR A 1 98 ? -14.18 -0.166 6.648 1 89.88 98 THR A CA 1
ATOM 784 C C . THR A 1 98 ? -12.75 0.325 6.449 1 89.88 98 THR A C 1
ATOM 786 O O . THR A 1 98 ? -12.359 1.357 6.996 1 89.88 98 THR A O 1
ATOM 789 N N . GLY A 1 99 ? -11.984 -0.503 5.797 1 90.81 99 GLY A N 1
ATOM 790 C CA . GLY A 1 99 ? -10.578 -0.162 5.621 1 90.81 99 GLY A CA 1
ATOM 791 C C . GLY A 1 99 ? -9.711 -0.619 6.777 1 90.81 99 GLY A C 1
ATOM 792 O O . GLY A 1 99 ? -8.516 -0.326 6.812 1 90.81 99 GLY A O 1
ATOM 793 N N . LYS A 1 100 ? -10.289 -1.298 7.723 1 91.12 100 LYS A N 1
ATOM 794 C CA . LYS A 1 100 ? -9.531 -1.828 8.852 1 91.12 100 LYS A CA 1
ATOM 795 C C . LYS A 1 100 ? -8.461 -2.811 8.375 1 91.12 100 LYS A C 1
ATOM 797 O O . LYS A 1 100 ? -8.711 -3.627 7.488 1 91.12 100 LYS A O 1
ATOM 802 N N . LEU A 1 101 ? -7.27 -2.701 8.914 1 92.94 101 LEU A N 1
ATOM 803 C CA . LEU A 1 101 ? -6.211 -3.658 8.617 1 92.94 101 LEU A CA 1
ATOM 804 C C . LEU A 1 101 ? -6.508 -5.012 9.25 1 92.94 101 LEU A C 1
ATOM 806 O O . LEU A 1 101 ? -6.602 -5.121 10.477 1 92.94 101 LEU A O 1
ATOM 810 N N . VAL A 1 102 ? -6.613 -6.004 8.461 1 92.81 102 VAL A N 1
ATOM 811 C CA . VAL A 1 102 ? -6.957 -7.34 8.938 1 92.81 102 VAL A CA 1
ATOM 812 C C . VAL A 1 102 ? -5.688 -8.18 9.07 1 92.81 102 VAL A C 1
ATOM 814 O O . VAL A 1 102 ? -5.637 -9.109 9.883 1 92.81 102 VAL A O 1
ATOM 817 N N . GLY A 1 103 ? -4.684 -7.828 8.305 1 93.12 103 GLY A N 1
ATOM 818 C CA . GLY A 1 103 ? -3.428 -8.562 8.344 1 93.12 103 GLY A CA 1
ATOM 819 C C . GLY A 1 103 ? -2.307 -7.855 7.605 1 93.12 103 GLY A C 1
ATOM 820 O O . GLY A 1 103 ? -2.553 -7.113 6.652 1 93.12 103 GLY A O 1
ATOM 821 N N . CYS A 1 104 ? -1.149 -8.039 8.055 1 95.06 104 CYS A N 1
ATOM 822 C CA . CYS A 1 104 ? 0.08 -7.566 7.422 1 95.06 104 CYS A CA 1
ATOM 823 C C . CYS A 1 104 ? 1.088 -8.703 7.285 1 95.06 104 CYS A C 1
ATOM 825 O O . CYS A 1 104 ? 1.428 -9.359 8.266 1 95.06 104 CYS A O 1
ATOM 827 N N . PHE A 1 105 ? 1.551 -8.922 6.008 1 95 105 PHE A N 1
ATOM 828 C CA . PHE A 1 105 ? 2.395 -10.07 5.715 1 95 105 PHE A CA 1
ATOM 829 C C . PHE A 1 105 ? 3.703 -9.633 5.066 1 95 105 PHE A C 1
ATOM 831 O O . PHE A 1 105 ? 3.715 -8.734 4.227 1 95 105 PHE A O 1
ATOM 838 N N . GLU A 1 106 ? 4.789 -10.352 5.531 1 93.69 106 GLU A N 1
ATOM 839 C CA . GLU A 1 106 ? 5.902 -10.383 4.586 1 93.69 106 GLU A CA 1
ATOM 840 C C . GLU A 1 106 ? 5.516 -11.109 3.301 1 93.69 106 GLU A C 1
ATOM 842 O O . GLU A 1 106 ? 4.805 -12.117 3.342 1 93.69 106 GLU A O 1
ATOM 847 N N . ALA A 1 107 ? 5.957 -10.719 2.172 1 96.19 107 ALA A N 1
ATOM 848 C CA . ALA A 1 107 ? 5.312 -11.078 0.913 1 96.19 107 ALA A CA 1
ATOM 849 C C . ALA A 1 107 ? 5.988 -12.289 0.273 1 96.19 107 ALA A C 1
ATOM 851 O O . ALA A 1 107 ? 5.383 -12.984 -0.544 1 96.19 107 ALA A O 1
ATOM 852 N N . LYS A 1 108 ? 7.211 -12.602 0.628 1 95.06 108 LYS A N 1
ATOM 853 C CA . LYS A 1 108 ? 8.047 -13.508 -0.159 1 95.06 108 LYS A CA 1
ATOM 854 C C . LYS A 1 108 ? 7.422 -14.898 -0.238 1 95.06 108 LYS A C 1
ATOM 856 O O . LYS A 1 108 ? 7.223 -15.43 -1.331 1 95.06 108 LYS A O 1
ATOM 861 N N . GLN A 1 109 ? 7.055 -15.469 0.896 1 96.81 109 GLN A N 1
ATOM 862 C CA . GLN A 1 109 ? 6.551 -16.828 0.929 1 96.81 109 GLN A CA 1
ATOM 863 C C . GLN A 1 109 ? 5.125 -16.906 0.389 1 96.81 109 GLN A C 1
ATOM 865 O O . GLN A 1 109 ? 4.777 -17.828 -0.342 1 96.81 109 GLN A O 1
ATOM 870 N N . ILE A 1 110 ? 4.297 -15.898 0.708 1 98 110 ILE A N 1
ATOM 871 C CA . ILE A 1 110 ? 2.943 -15.867 0.16 1 98 110 ILE A CA 1
ATOM 872 C C . ILE A 1 110 ? 3.006 -15.844 -1.366 1 98 110 ILE A C 1
ATOM 874 O O . ILE A 1 110 ? 2.285 -16.578 -2.035 1 98 110 ILE A O 1
ATOM 878 N N . THR A 1 111 ? 3.914 -15.023 -1.902 1 97.62 111 THR A N 1
ATOM 879 C CA . THR A 1 111 ? 4.035 -14.875 -3.348 1 97.62 111 THR A CA 1
ATOM 880 C C . THR A 1 111 ? 4.473 -16.188 -3.992 1 97.62 111 THR A C 1
ATOM 882 O O . THR A 1 111 ? 3.904 -16.609 -5.004 1 97.62 111 THR A O 1
ATOM 885 N N . ALA A 1 112 ? 5.434 -16.828 -3.369 1 97.69 112 ALA A N 1
ATOM 886 C CA . ALA A 1 112 ? 5.941 -18.078 -3.926 1 97.69 112 ALA A CA 1
ATOM 887 C C . ALA A 1 112 ? 4.879 -19.172 -3.887 1 97.69 112 ALA A C 1
ATOM 889 O O . ALA A 1 112 ? 4.652 -19.859 -4.883 1 97.69 112 ALA A O 1
ATOM 890 N N . ILE A 1 113 ? 4.195 -19.281 -2.791 1 98.69 113 ILE A N 1
ATOM 891 C CA . ILE A 1 113 ? 3.236 -20.359 -2.566 1 98.69 113 ILE A CA 1
ATOM 892 C C . ILE A 1 113 ? 2.01 -20.156 -3.453 1 98.69 113 ILE A C 1
ATOM 894 O O . ILE A 1 113 ? 1.557 -21.094 -4.121 1 98.69 113 ILE A O 1
ATOM 898 N N . ARG A 1 114 ? 1.525 -18.922 -3.496 1 98.81 114 ARG A N 1
ATOM 899 C CA . ARG A 1 114 ? 0.345 -18.672 -4.32 1 98.81 114 ARG A CA 1
ATOM 900 C C . ARG A 1 114 ? 0.657 -18.891 -5.797 1 98.81 114 ARG A C 1
ATOM 902 O O . ARG A 1 114 ? -0.197 -19.344 -6.559 1 98.81 114 ARG A O 1
ATOM 909 N N . THR A 1 115 ? 1.857 -18.547 -6.258 1 98.62 115 THR A N 1
ATOM 910 C CA . THR A 1 115 ? 2.256 -18.766 -7.641 1 98.62 115 THR A CA 1
ATOM 911 C C . THR A 1 115 ? 2.256 -20.266 -7.977 1 98.62 115 THR A C 1
ATOM 913 O O . THR A 1 115 ? 1.716 -20.672 -9.008 1 98.62 115 THR A O 1
ATOM 916 N N . ALA A 1 116 ? 2.795 -21.031 -7.066 1 98.88 116 ALA A N 1
ATOM 917 C CA . ALA A 1 116 ? 2.822 -22.484 -7.258 1 98.88 116 ALA A CA 1
ATOM 918 C C . ALA A 1 116 ? 1.411 -23.062 -7.258 1 98.88 116 ALA A C 1
ATOM 920 O O . ALA A 1 116 ? 1.078 -23.906 -8.094 1 98.88 116 ALA A O 1
ATOM 921 N N . LEU A 1 117 ? 0.604 -22.594 -6.355 1 98.88 117 LEU A N 1
ATOM 922 C CA . LEU A 1 117 ? -0.775 -23.062 -6.27 1 98.88 117 LEU A CA 1
ATOM 923 C C . LEU A 1 117 ? -1.536 -22.75 -7.555 1 98.88 117 LEU A C 1
ATOM 925 O O . LEU A 1 117 ? -2.188 -23.625 -8.125 1 98.88 117 LEU A O 1
ATOM 929 N N . VAL A 1 118 ? -1.401 -21.547 -8.039 1 98.88 118 VAL A N 1
ATOM 930 C CA . VAL A 1 118 ? -2.123 -21.141 -9.242 1 98.88 118 VAL A CA 1
ATOM 931 C C . VAL A 1 118 ? -1.596 -21.906 -10.445 1 98.88 118 VAL A C 1
ATOM 933 O O . VAL A 1 118 ? -2.371 -22.328 -11.312 1 98.88 118 VAL A O 1
ATOM 936 N N . SER A 1 119 ? -0.316 -22.109 -10.484 1 98.81 119 SER A N 1
ATOM 937 C CA . SER A 1 119 ? 0.302 -22.891 -11.547 1 98.81 119 SER A CA 1
ATOM 938 C C . SER A 1 119 ? -0.278 -24.312 -11.609 1 98.81 119 SER A C 1
ATOM 940 O O . SER A 1 119 ? -0.214 -24.969 -12.648 1 98.81 119 SER A O 1
ATOM 942 N N . CYS A 1 120 ? -0.87 -24.797 -10.508 1 98.56 120 CYS A N 1
ATOM 943 C CA . CYS A 1 120 ? -1.309 -26.188 -10.398 1 98.56 120 CYS A CA 1
ATOM 944 C C . CYS A 1 120 ? -2.826 -26.281 -10.492 1 98.56 120 CYS A C 1
ATOM 946 O O . CYS A 1 120 ? -3.391 -27.375 -10.359 1 98.56 120 CYS A O 1
ATOM 948 N N . ILE A 1 121 ? -3.527 -25.141 -10.703 1 98.06 121 ILE A N 1
ATOM 949 C CA . ILE A 1 121 ? -4.984 -25.203 -10.766 1 98.06 121 ILE A CA 1
ATOM 950 C C . ILE A 1 121 ? -5.406 -26.078 -11.953 1 98.06 121 ILE A C 1
ATOM 952 O O . ILE A 1 121 ? -6.215 -27 -11.797 1 98.06 121 ILE A O 1
ATOM 956 N N . GLY A 1 122 ? -4.852 -25.812 -13.141 1 97.06 122 GLY A N 1
ATOM 957 C CA . GLY A 1 122 ? -5.152 -26.656 -14.297 1 97.06 122 GLY A CA 1
ATOM 958 C C . GLY A 1 122 ? -4.734 -28.094 -14.109 1 97.06 122 GLY A C 1
ATOM 959 O O . GLY A 1 122 ? -5.445 -29.016 -14.539 1 97.06 122 GLY A O 1
ATOM 960 N N . LEU A 1 123 ? -3.627 -28.312 -13.477 1 97.38 123 LEU A N 1
ATOM 961 C CA . LEU A 1 123 ? -3.133 -29.656 -13.195 1 97.38 123 LEU A CA 1
ATOM 962 C C . LEU A 1 123 ? -4.113 -30.422 -12.312 1 97.38 123 LEU A C 1
ATOM 964 O O . LEU A 1 123 ? -4.5 -31.547 -12.633 1 97.38 123 LEU A O 1
ATOM 968 N N . TYR A 1 124 ? -4.551 -29.781 -11.25 1 96.38 124 TYR A N 1
ATOM 969 C CA . TYR A 1 124 ? -5.48 -30.391 -10.312 1 96.38 124 TYR A CA 1
ATOM 970 C C . TYR A 1 124 ? -6.781 -30.766 -11.008 1 96.38 124 TYR A C 1
ATOM 972 O O . TYR A 1 124 ? -7.297 -31.875 -10.812 1 96.38 124 TYR A O 1
ATOM 980 N N . MET A 1 125 ? -7.254 -29.844 -11.805 1 95.19 125 MET A N 1
ATOM 981 C CA . MET A 1 125 ? -8.508 -30.094 -12.516 1 95.19 125 MET A CA 1
ATOM 982 C C . MET A 1 125 ? -8.359 -31.281 -13.469 1 95.19 125 MET A C 1
ATOM 984 O O . MET A 1 125 ? -9.281 -32.094 -13.602 1 95.19 125 MET A O 1
ATOM 988 N N . GLN A 1 126 ? -7.234 -31.406 -14.117 1 95.12 126 GLN A N 1
ATOM 989 C CA . GLN A 1 126 ? -7.008 -32.5 -15.062 1 95.12 126 GLN A CA 1
ATOM 990 C C . GLN A 1 126 ? -6.781 -33.812 -14.328 1 95.12 126 GLN A C 1
ATOM 992 O O . GLN A 1 126 ? -7.234 -34.875 -14.781 1 95.12 126 GLN A O 1
ATOM 997 N N . LEU A 1 127 ? -6.102 -33.781 -13.172 1 94.25 127 LEU A N 1
ATOM 998 C CA . LEU A 1 127 ? -5.852 -34.969 -12.375 1 94.25 127 LEU A CA 1
ATOM 999 C C . LEU A 1 127 ? -7.145 -35.5 -11.75 1 94.25 127 LEU A C 1
ATOM 1001 O O . LEU A 1 127 ? -7.332 -36.719 -11.633 1 94.25 127 LEU A O 1
ATOM 1005 N N . SER A 1 128 ? -8.047 -34.594 -11.414 1 91.94 128 SER A N 1
ATOM 1006 C CA . SER A 1 128 ? -9.234 -34.938 -10.648 1 91.94 128 SER A CA 1
ATOM 1007 C C . SER A 1 128 ? -10.445 -35.156 -11.562 1 91.94 128 SER A C 1
ATOM 1009 O O . SER A 1 128 ? -11.539 -35.438 -11.094 1 91.94 128 SER A O 1
ATOM 1011 N N . ASP A 1 129 ? -10.219 -34.938 -12.844 1 90 129 ASP A N 1
ATOM 1012 C CA . ASP A 1 129 ? -11.328 -35.094 -13.781 1 90 129 ASP A CA 1
ATOM 1013 C C . ASP A 1 129 ? -11.852 -36.531 -13.781 1 90 129 ASP A C 1
ATOM 1015 O O . ASP A 1 129 ? -11.117 -37.469 -14.109 1 90 129 ASP A O 1
ATOM 1019 N N . PRO A 1 130 ? -13.117 -36.781 -13.453 1 84.25 130 PRO A N 1
ATOM 1020 C CA . PRO A 1 130 ? -13.656 -38.125 -13.375 1 84.25 130 PRO A CA 1
ATOM 1021 C C . PRO A 1 130 ? -13.969 -38.719 -14.75 1 84.25 130 PRO A C 1
ATOM 1023 O O . PRO A 1 130 ? -14.117 -39.938 -14.883 1 84.25 130 PRO A O 1
ATOM 1026 N N . TYR A 1 131 ? -14.008 -37.844 -15.75 1 83.69 131 TYR A N 1
ATOM 1027 C CA . TYR A 1 131 ? -14.477 -38.312 -17.047 1 83.69 131 TYR A CA 1
ATOM 1028 C C . TYR A 1 131 ? -13.312 -38.562 -18 1 83.69 131 TYR A C 1
ATOM 1030 O O . TYR A 1 131 ? -13.422 -39.375 -18.922 1 83.69 131 TYR A O 1
ATOM 1038 N N . ARG A 1 132 ? -12.266 -37.844 -17.781 1 81.12 132 ARG A N 1
ATOM 1039 C CA . ARG A 1 132 ? -11.141 -37.938 -18.703 1 81.12 132 ARG A CA 1
ATOM 1040 C C . ARG A 1 132 ? -9.852 -38.281 -17.969 1 81.12 132 ARG A C 1
ATOM 1042 O O . ARG A 1 132 ? -9.414 -37.531 -17.094 1 81.12 132 ARG A O 1
ATOM 1049 N N . GLU A 1 133 ? -9.414 -39.344 -18.312 1 85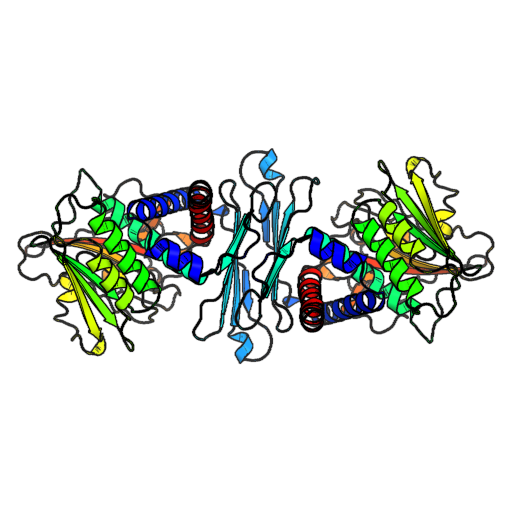.81 133 GLU A N 1
ATOM 1050 C CA . GLU A 1 133 ? -8.109 -39.719 -17.781 1 85.81 133 GLU A CA 1
ATOM 1051 C C . GLU A 1 133 ? -6.984 -39.312 -18.719 1 85.81 133 GLU A C 1
ATOM 1053 O O . GLU A 1 133 ? -6.52 -40.125 -19.531 1 85.81 133 GLU A O 1
ATOM 1058 N N . LEU A 1 134 ? -6.457 -38.188 -18.484 1 89.38 134 LEU A N 1
ATOM 1059 C CA . LEU A 1 134 ? -5.445 -37.625 -19.375 1 89.38 134 LEU A CA 1
ATOM 1060 C C . LEU A 1 134 ? -4.07 -38.219 -19.078 1 89.38 134 LEU A C 1
ATOM 1062 O O . LEU A 1 134 ? -3.283 -38.469 -20 1 89.38 134 LEU A O 1
ATOM 1066 N N . PHE A 1 135 ? -3.918 -38.469 -17.766 1 92.19 135 PHE A N 1
ATOM 1067 C CA . PHE A 1 135 ? -2.596 -38.938 -17.359 1 92.19 135 PHE A CA 1
ATOM 1068 C C . PHE A 1 135 ? -2.561 -40.469 -17.281 1 92.19 135 PHE A C 1
ATOM 1070 O O . PHE A 1 135 ? -3.34 -41.062 -16.531 1 92.19 135 PHE A O 1
ATOM 1077 N N . SER A 1 136 ? -1.738 -41.219 -17.969 1 84.69 136 SER A N 1
ATOM 1078 C CA . SER A 1 136 ? -1.601 -42.656 -17.938 1 84.69 136 SER A CA 1
ATOM 1079 C C . SER A 1 136 ? -0.486 -43.094 -16.984 1 84.69 136 SER A C 1
ATOM 1081 O O . SER A 1 136 ? -0.487 -44.219 -16.5 1 84.69 136 SER A O 1
ATOM 1083 N N . PHE A 1 137 ? 0.295 -42.25 -16.453 1 90.31 137 PHE A N 1
ATOM 1084 C CA . PHE A 1 137 ? 1.471 -42.531 -15.625 1 90.31 137 PHE A CA 1
ATOM 1085 C C . PHE A 1 137 ? 2.002 -43.938 -15.883 1 90.31 137 PHE A C 1
ATOM 1087 O O . PHE A 1 137 ? 1.588 -44.875 -15.219 1 90.31 137 PHE A O 1
ATOM 1094 N N . GLU A 1 138 ? 2.928 -44.062 -16.75 1 85.56 138 GLU A N 1
ATOM 1095 C CA . GLU A 1 138 ? 3.502 -45.344 -17.125 1 85.56 138 GLU A CA 1
ATOM 1096 C C . GLU A 1 138 ? 4.188 -46.031 -15.93 1 85.56 138 GLU A C 1
ATOM 1098 O O . GLU A 1 138 ? 4.957 -45.375 -15.211 1 85.56 138 GLU A O 1
ATOM 1103 N N . ASN A 1 139 ? 3.818 -47.344 -15.664 1 89.06 139 ASN A N 1
ATOM 1104 C CA . ASN A 1 139 ? 4.395 -48.125 -14.578 1 89.06 139 ASN A CA 1
ATOM 1105 C C . ASN A 1 139 ? 4.113 -47.5 -13.219 1 89.06 139 ASN A C 1
ATOM 1107 O O . ASN A 1 139 ? 4.965 -47.531 -12.328 1 89.06 139 ASN A O 1
ATOM 1111 N N . ASP A 1 140 ? 2.977 -46.781 -13.125 1 92.12 140 ASP A N 1
ATOM 1112 C CA . ASP A 1 140 ? 2.545 -46.125 -11.891 1 92.12 140 ASP A CA 1
ATOM 1113 C C . ASP A 1 140 ? 3.576 -45.094 -11.43 1 92.12 140 ASP A C 1
ATOM 1115 O O . ASP A 1 140 ? 3.826 -44.969 -10.234 1 92.12 140 ASP A O 1
ATOM 1119 N N . THR A 1 141 ? 4.273 -44.469 -12.453 1 93.94 141 THR A N 1
ATOM 1120 C CA . THR A 1 141 ? 5.32 -43.469 -12.164 1 93.94 141 THR A CA 1
ATOM 1121 C C . THR A 1 141 ? 4.961 -42.125 -12.75 1 93.94 141 THR A C 1
ATOM 1123 O O . THR A 1 141 ? 4.645 -42 -13.938 1 93.94 141 THR A O 1
ATOM 1126 N N . CYS A 1 142 ? 4.922 -41.156 -11.883 1 95.31 142 CYS A N 1
ATOM 1127 C CA . CYS A 1 142 ? 4.805 -39.781 -12.367 1 95.31 142 CYS A CA 1
ATOM 1128 C C . CYS A 1 142 ? 6.176 -39.156 -12.578 1 95.31 142 CYS A C 1
ATOM 1130 O O . CYS A 1 142 ? 7 -39.125 -11.664 1 95.31 142 CYS A O 1
ATOM 1132 N N . GLN A 1 143 ? 6.422 -38.688 -13.797 1 95.44 143 GLN A N 1
ATOM 1133 C CA . GLN A 1 143 ? 7.652 -37.969 -14.117 1 95.44 143 GLN A CA 1
ATOM 1134 C C . GLN A 1 143 ? 7.441 -36.469 -14.086 1 95.44 143 GLN A C 1
ATOM 1136 O O . GLN A 1 143 ? 6.707 -35.906 -14.906 1 95.44 143 GLN A O 1
ATOM 1141 N N . LEU A 1 144 ? 8.078 -35.781 -13.117 1 97.69 144 LEU A N 1
ATOM 1142 C CA . LEU A 1 144 ? 7.988 -34.344 -12.992 1 97.69 144 LEU A CA 1
ATOM 1143 C C . LEU A 1 144 ? 9.344 -33.688 -13.25 1 97.69 144 LEU A C 1
ATOM 1145 O O . LEU A 1 144 ? 10.344 -34.062 -12.641 1 97.69 144 LEU A O 1
ATOM 1149 N N . THR A 1 145 ? 9.375 -32.781 -14.203 1 97.25 145 THR A N 1
ATOM 1150 C CA . THR A 1 145 ? 10.578 -32 -14.492 1 97.25 145 THR A CA 1
ATOM 1151 C C . THR A 1 145 ? 10.391 -30.547 -14.094 1 97.25 145 THR A C 1
ATOM 1153 O O . THR A 1 145 ? 9.359 -29.938 -14.391 1 97.25 145 THR A O 1
ATOM 1156 N N . CYS A 1 146 ? 11.344 -29.984 -13.359 1 98.06 146 CYS A N 1
ATOM 1157 C CA . CYS A 1 146 ? 11.305 -28.594 -12.953 1 98.06 146 CYS A CA 1
ATOM 1158 C C . CYS A 1 146 ? 12.578 -27.859 -13.375 1 98.06 146 CYS A C 1
ATOM 1160 O O . CYS A 1 146 ? 13.68 -28.297 -13.062 1 98.06 146 CYS A O 1
ATOM 1162 N N . PHE A 1 147 ? 12.367 -26.812 -14.172 1 97 147 PHE A N 1
ATOM 1163 C CA . PHE A 1 147 ? 13.484 -25.922 -14.484 1 97 147 PHE A CA 1
ATOM 1164 C C . PHE A 1 147 ? 13.664 -24.875 -13.398 1 97 147 PHE A C 1
ATOM 1166 O O . PHE A 1 147 ? 12.789 -24.031 -13.203 1 97 147 PHE A O 1
ATOM 1173 N N . GLY A 1 148 ? 14.805 -24.891 -12.688 1 96.5 148 GLY A N 1
ATOM 1174 C CA . GLY A 1 148 ? 15.07 -23.938 -11.633 1 96.5 148 GLY A CA 1
ATOM 1175 C C . GLY A 1 148 ? 15.234 -24.578 -10.266 1 96.5 148 GLY A C 1
ATOM 1176 O O . GLY A 1 148 ? 14.781 -25.688 -10.039 1 96.5 148 GLY A O 1
ATOM 1177 N N . THR A 1 149 ? 15.891 -23.844 -9.367 1 97 149 THR A N 1
ATOM 1178 C CA . THR A 1 149 ? 16.203 -24.391 -8.055 1 97 149 THR A CA 1
ATOM 1179 C C . THR A 1 149 ? 15.805 -23.406 -6.949 1 97 149 THR A C 1
ATOM 1181 O O . THR A 1 149 ? 16.062 -23.656 -5.773 1 97 149 THR A O 1
ATOM 1184 N N . GLY A 1 150 ? 15.188 -22.266 -7.273 1 95.25 150 GLY A N 1
ATOM 1185 C CA . GLY A 1 150 ? 14.844 -21.25 -6.293 1 95.25 150 GLY A CA 1
ATOM 1186 C C . GLY A 1 150 ? 13.562 -21.562 -5.535 1 95.25 150 GLY A C 1
ATOM 1187 O O . GLY A 1 150 ? 13.023 -22.672 -5.641 1 95.25 150 GLY A O 1
ATOM 1188 N N . LEU A 1 151 ? 13.141 -20.578 -4.832 1 95.94 151 LEU A N 1
ATOM 1189 C CA . LEU A 1 151 ? 11.977 -20.703 -3.967 1 95.94 151 LEU A CA 1
ATOM 1190 C C . LEU A 1 151 ? 10.742 -21.109 -4.77 1 95.94 151 LEU A C 1
ATOM 1192 O O . LEU A 1 151 ? 9.945 -21.938 -4.32 1 95.94 151 LEU A O 1
ATOM 1196 N N . GLN A 1 152 ? 10.57 -20.594 -5.969 1 97.25 152 GLN A N 1
ATOM 1197 C CA . GLN A 1 152 ? 9.445 -20.938 -6.824 1 97.25 152 GLN A CA 1
ATOM 1198 C C . GLN A 1 152 ? 9.492 -22.406 -7.223 1 97.25 152 GLN A C 1
ATOM 1200 O O . GLN A 1 152 ? 8.484 -23.125 -7.133 1 97.25 152 GLN A O 1
ATOM 1205 N N . ALA A 1 153 ? 10.641 -22.859 -7.609 1 98.31 153 ALA A N 1
ATOM 1206 C CA . ALA A 1 153 ? 10.789 -24.266 -7.973 1 98.31 153 ALA A CA 1
ATOM 1207 C C . ALA A 1 153 ? 10.445 -25.172 -6.801 1 98.31 153 ALA A C 1
ATOM 1209 O O . ALA A 1 153 ? 9.711 -26.141 -6.961 1 98.31 153 ALA A O 1
ATOM 1210 N N . PHE A 1 154 ? 10.945 -24.828 -5.625 1 98.19 154 PHE A N 1
ATOM 1211 C CA . PHE A 1 154 ? 10.695 -25.609 -4.418 1 98.19 154 PHE A CA 1
ATOM 1212 C C . PHE A 1 154 ? 9.195 -25.781 -4.188 1 98.19 154 PHE A C 1
ATOM 1214 O O . PHE A 1 154 ? 8.703 -26.891 -4.055 1 98.19 154 PHE A O 1
ATOM 1221 N N . TRP A 1 155 ? 8.469 -24.703 -4.188 1 98.69 155 TRP A N 1
ATOM 1222 C CA . TRP A 1 155 ? 7.055 -24.766 -3.844 1 98.69 155 TRP A CA 1
ATOM 1223 C C . TRP A 1 155 ? 6.25 -25.438 -4.957 1 98.69 155 TRP A C 1
ATOM 1225 O O . TRP A 1 155 ? 5.262 -26.125 -4.691 1 98.69 155 TRP A O 1
ATOM 1235 N N . HIS A 1 156 ? 6.641 -25.234 -6.223 1 98.88 156 HIS A N 1
ATOM 1236 C CA . HIS A 1 156 ? 5.965 -25.938 -7.312 1 98.88 156 HIS A CA 1
ATOM 1237 C C . HIS A 1 156 ? 6.074 -27.438 -7.152 1 98.88 156 HIS A C 1
ATOM 1239 O O . HIS A 1 156 ? 5.078 -28.156 -7.273 1 98.88 156 HIS A O 1
ATOM 1245 N N . ILE A 1 157 ? 7.277 -27.906 -6.82 1 98.69 157 ILE A N 1
ATOM 1246 C CA . ILE A 1 157 ? 7.504 -29.328 -6.621 1 98.69 157 ILE A CA 1
ATOM 1247 C C . ILE A 1 157 ? 6.719 -29.812 -5.398 1 98.69 157 ILE A C 1
ATOM 1249 O O . ILE A 1 157 ? 5.992 -30.797 -5.473 1 98.69 157 ILE A O 1
ATOM 1253 N N . TYR A 1 158 ? 6.809 -29.062 -4.324 1 98.19 158 TYR A N 1
ATOM 1254 C CA . TYR A 1 158 ? 6.176 -29.438 -3.064 1 98.19 158 TYR A CA 1
ATOM 1255 C C . TYR A 1 158 ? 4.664 -29.562 -3.23 1 98.19 158 TYR A C 1
ATOM 1257 O O . TYR A 1 158 ? 4.078 -30.578 -2.846 1 98.19 158 TYR A O 1
ATOM 1265 N N . ILE A 1 159 ? 4.09 -28.625 -3.861 1 98.38 159 ILE A N 1
ATOM 1266 C CA . ILE A 1 159 ? 2.639 -28.578 -4.02 1 98.38 159 ILE A CA 1
ATOM 1267 C C . ILE A 1 159 ? 2.193 -29.656 -5 1 98.38 159 ILE A C 1
ATOM 1269 O O . ILE A 1 159 ? 1.174 -30.312 -4.789 1 98.38 159 ILE A O 1
ATOM 1273 N N . ALA A 1 160 ? 2.955 -29.891 -6.043 1 98.12 160 ALA A N 1
ATOM 1274 C CA . ALA A 1 160 ? 2.627 -30.953 -6.988 1 98.12 160 ALA A CA 1
ATOM 1275 C C . ALA A 1 160 ? 2.623 -32.312 -6.301 1 98.12 160 ALA A C 1
ATOM 1277 O O . ALA A 1 160 ? 1.717 -33.125 -6.52 1 98.12 160 ALA A O 1
ATOM 1278 N N . ILE A 1 161 ? 3.635 -32.531 -5.453 1 96.31 161 ILE A N 1
ATOM 1279 C CA . ILE A 1 161 ? 3.695 -33.812 -4.719 1 96.31 161 ILE A CA 1
ATOM 1280 C C . ILE A 1 161 ? 2.457 -33.938 -3.838 1 96.31 161 ILE A C 1
ATOM 1282 O O . ILE A 1 161 ? 1.8 -34.969 -3.846 1 96.31 161 ILE A O 1
ATOM 1286 N N . LYS A 1 162 ? 2.121 -32.875 -3.137 1 95.5 162 LYS A N 1
ATOM 1287 C CA . LYS A 1 162 ? 0.964 -32.906 -2.246 1 95.5 162 LYS A CA 1
ATOM 1288 C C . LYS A 1 162 ? -0.318 -33.188 -3.02 1 95.5 162 LYS A C 1
ATOM 1290 O O . LYS A 1 162 ? -1.196 -33.906 -2.525 1 95.5 162 LYS A O 1
ATOM 1295 N N . LEU A 1 163 ? -0.425 -32.688 -4.207 1 96.25 163 LEU A N 1
ATOM 1296 C CA . LEU A 1 163 ? -1.607 -32.938 -5.027 1 96.25 163 LEU A CA 1
ATOM 1297 C C . LEU A 1 163 ? -1.635 -34.344 -5.535 1 96.25 163 LEU A C 1
ATOM 1299 O O . LEU A 1 163 ? -2.686 -35 -5.527 1 96.25 163 LEU A O 1
ATOM 1303 N N . LEU A 1 164 ? -0.489 -34.875 -5.961 1 94.75 164 LEU A N 1
ATOM 1304 C CA . LEU A 1 164 ? -0.392 -36.219 -6.535 1 94.75 164 LEU A CA 1
ATOM 1305 C C . LEU A 1 164 ? -0.717 -37.281 -5.488 1 94.75 164 LEU A C 1
ATOM 1307 O O . LEU A 1 164 ? -1.244 -38.344 -5.82 1 94.75 164 LEU A O 1
ATOM 1311 N N . VAL A 1 165 ? -0.52 -36.906 -4.195 1 91.56 165 VAL A N 1
ATOM 1312 C CA . VAL A 1 165 ? -0.726 -37.938 -3.158 1 91.56 165 VAL A CA 1
ATOM 1313 C C . VAL A 1 165 ? -2.074 -37.688 -2.477 1 91.56 165 VAL A C 1
ATOM 1315 O O . VAL A 1 165 ? -2.432 -38.406 -1.536 1 91.56 165 VAL A O 1
ATOM 1318 N N . SER A 1 166 ? -2.883 -36.625 -2.719 1 89.06 166 SER A N 1
ATOM 1319 C CA . SER A 1 166 ? -4.137 -36.25 -2.082 1 89.06 166 SER A CA 1
ATOM 1320 C C . SER A 1 166 ? -5.281 -37.156 -2.508 1 89.06 166 SER A C 1
ATOM 1322 O O . SER A 1 166 ? -6.379 -37.094 -1.95 1 89.06 166 SER A O 1
ATOM 1324 N N . GLY A 1 167 ? -5.129 -37.969 -3.449 1 82.12 167 GLY A N 1
ATOM 1325 C CA . GLY A 1 167 ? -6.203 -38.781 -4.004 1 82.12 167 GLY A CA 1
ATOM 1326 C C . GLY A 1 167 ? -6.777 -38.188 -5.285 1 82.12 167 GLY A C 1
ATOM 1327 O O . GLY A 1 167 ? -7.766 -38.719 -5.816 1 82.12 167 GLY A O 1
ATOM 1328 N N . ALA A 1 168 ? -6.219 -37.125 -5.691 1 83.25 168 ALA A N 1
ATOM 1329 C CA . ALA A 1 168 ? -6.652 -36.531 -6.953 1 83.25 168 ALA A CA 1
ATOM 1330 C C . ALA A 1 168 ? -6.375 -37.469 -8.125 1 83.25 168 ALA A C 1
ATOM 1332 O O . ALA A 1 168 ? -7.035 -37.375 -9.164 1 83.25 168 ALA A O 1
ATOM 1333 N N . VAL A 1 169 ? -5.352 -38.281 -7.91 1 82.69 169 VAL A N 1
ATOM 1334 C CA . VAL A 1 169 ? -4.988 -39.25 -8.938 1 82.69 169 VAL A CA 1
ATOM 1335 C C . VAL A 1 169 ? -5.797 -40.531 -8.75 1 82.69 169 VAL A C 1
ATOM 1337 O O . VAL A 1 169 ? -5.859 -41.094 -7.645 1 82.69 169 VAL A O 1
ATOM 1340 N N . LYS A 1 170 ? -6.465 -40.938 -9.75 1 78.31 170 LYS A N 1
ATOM 1341 C CA . LYS A 1 170 ? -7.348 -42.094 -9.695 1 78.31 170 LYS A CA 1
ATOM 1342 C C . LYS A 1 170 ? -6.562 -43.375 -9.383 1 78.31 170 LYS A C 1
ATOM 1344 O O . LYS A 1 170 ? -6.988 -44.188 -8.57 1 78.31 170 LYS A O 1
ATOM 1349 N N . LYS A 1 171 ? -5.418 -43.5 -10.031 1 78.5 171 LYS A N 1
ATOM 1350 C CA . LYS A 1 171 ? -4.586 -44.688 -9.82 1 78.5 171 LYS A CA 1
ATOM 1351 C C . LYS A 1 171 ? -3.445 -44.375 -8.852 1 78.5 171 LYS A C 1
ATOM 1353 O O . LYS A 1 171 ? -2.846 -43.312 -8.906 1 78.5 171 LYS A O 1
ATOM 1358 N N . SER A 1 172 ? -3.219 -45.344 -8 1 83.38 172 SER A N 1
ATOM 1359 C CA . SER A 1 172 ? -2.164 -45.156 -7.012 1 83.38 172 SER A CA 1
ATOM 1360 C C . SER A 1 172 ? -0.786 -45.156 -7.664 1 83.38 172 SER A C 1
ATOM 1362 O O . SER A 1 172 ? -0.46 -46.062 -8.453 1 83.38 172 SER A O 1
ATOM 1364 N N . LEU A 1 173 ? -0.049 -44.188 -7.406 1 91.38 173 LEU A N 1
ATOM 1365 C CA . LEU A 1 173 ? 1.326 -44.062 -7.879 1 91.38 173 LEU A CA 1
ATOM 1366 C C . LEU A 1 173 ? 2.277 -44.844 -6.98 1 91.38 173 LEU A C 1
ATOM 1368 O O . LEU A 1 173 ? 2.076 -44.906 -5.77 1 91.38 173 LEU A O 1
ATOM 1372 N N . LYS A 1 174 ? 3.25 -45.469 -7.59 1 92.94 174 LYS A N 1
ATOM 1373 C CA . LYS A 1 174 ? 4.301 -46.156 -6.844 1 92.94 174 LYS A CA 1
ATOM 1374 C C . LYS A 1 174 ? 5.562 -45.281 -6.762 1 92.94 174 LYS A C 1
ATOM 1376 O O . LYS A 1 174 ? 6.359 -45.438 -5.832 1 92.94 174 LYS A O 1
ATOM 1381 N N . LEU A 1 175 ? 5.648 -44.438 -7.789 1 94.5 175 LEU A N 1
ATOM 1382 C CA . LEU A 1 175 ? 6.871 -43.656 -7.855 1 94.5 175 LEU A CA 1
ATOM 1383 C C . LEU A 1 175 ? 6.59 -42.281 -8.422 1 94.5 175 LEU A C 1
ATOM 1385 O O . LEU A 1 175 ? 5.844 -42.125 -9.391 1 94.5 175 LEU A O 1
ATOM 1389 N N . ILE A 1 176 ? 7.086 -41.25 -7.758 1 96 176 ILE A N 1
ATOM 1390 C CA . ILE A 1 176 ? 7.195 -39.906 -8.312 1 96 176 ILE A CA 1
ATOM 1391 C C . ILE A 1 176 ? 8.664 -39.562 -8.516 1 96 176 ILE A C 1
ATOM 1393 O O . ILE A 1 176 ? 9.43 -39.469 -7.551 1 96 176 ILE A O 1
ATOM 1397 N N . GLU A 1 177 ? 9.109 -39.469 -9.734 1 96 177 GLU A N 1
ATOM 1398 C CA . GLU A 1 177 ? 10.477 -39.062 -10.055 1 96 177 GLU A CA 1
ATOM 1399 C C . GLU A 1 177 ? 10.562 -37.562 -10.359 1 96 177 GLU A C 1
ATOM 1401 O O . GLU A 1 177 ? 9.938 -37.094 -11.312 1 96 177 GLU A O 1
ATOM 1406 N N . ILE A 1 178 ? 11.273 -36.875 -9.523 1 97.19 178 ILE A N 1
ATOM 1407 C CA . ILE A 1 178 ? 11.445 -35.438 -9.68 1 97.19 178 ILE A CA 1
ATOM 1408 C C . ILE A 1 178 ? 12.805 -35.156 -10.312 1 97.19 178 ILE A C 1
ATOM 1410 O O . ILE A 1 178 ? 13.844 -35.438 -9.727 1 97.19 178 ILE A O 1
ATOM 1414 N N . ASN A 1 179 ? 12.742 -34.594 -11.508 1 96.06 179 ASN A N 1
ATOM 1415 C CA . ASN A 1 179 ? 13.945 -34.188 -12.219 1 96.06 179 ASN A CA 1
ATOM 1416 C C . ASN A 1 179 ? 14.109 -32.688 -12.211 1 96.06 179 ASN A C 1
ATOM 1418 O O . ASN A 1 179 ? 13.289 -31.953 -12.781 1 96.06 179 ASN A O 1
ATOM 1422 N N . ILE A 1 180 ? 15.227 -32.188 -11.578 1 96.69 180 ILE A N 1
ATOM 1423 C CA . ILE A 1 180 ? 15.461 -30.734 -11.43 1 96.69 180 ILE A CA 1
ATOM 1424 C C . ILE A 1 180 ? 16.609 -30.312 -12.336 1 96.69 180 ILE A C 1
ATOM 1426 O O . ILE A 1 180 ? 17.719 -30.844 -12.242 1 96.69 180 ILE A O 1
ATOM 1430 N N . LEU A 1 181 ? 16.312 -29.469 -13.242 1 95.19 181 LEU A N 1
ATOM 1431 C CA . LEU A 1 181 ? 17.328 -28.906 -14.133 1 95.19 181 LEU A CA 1
ATOM 1432 C C . LEU A 1 181 ? 17.781 -27.547 -13.641 1 95.19 181 LEU A C 1
ATOM 1434 O O . LEU A 1 181 ? 16.969 -26.688 -13.312 1 95.19 181 LEU A O 1
ATOM 1438 N N . TYR A 1 182 ? 19.141 -27.328 -13.523 1 93.25 182 TYR A N 1
ATOM 1439 C CA . TYR A 1 182 ? 19.672 -26.094 -12.961 1 93.25 182 TYR A CA 1
ATOM 1440 C C . TYR A 1 182 ? 20.844 -25.578 -13.789 1 93.25 182 TYR A C 1
ATOM 1442 O O . TYR A 1 182 ? 21.422 -26.312 -14.578 1 93.25 182 TYR A O 1
ATOM 1450 N N . HIS A 1 183 ? 21.125 -24.297 -13.695 1 90.31 183 HIS A N 1
ATOM 1451 C CA . HIS A 1 183 ? 22.266 -23.703 -14.375 1 90.31 183 HIS A CA 1
ATOM 1452 C C . HIS A 1 183 ? 23.516 -23.766 -13.492 1 90.31 183 HIS A C 1
ATOM 1454 O O . HIS A 1 183 ? 24.531 -24.344 -13.883 1 90.31 183 HIS A O 1
ATOM 1460 N N . ARG A 1 184 ? 23.391 -23.109 -12.266 1 89.38 184 ARG A N 1
ATOM 1461 C CA . ARG A 1 184 ? 24.609 -22.938 -11.469 1 89.38 184 ARG A CA 1
ATOM 1462 C C . ARG A 1 184 ? 24.531 -23.719 -10.164 1 89.38 184 ARG A C 1
ATOM 1464 O O . ARG A 1 184 ? 25.453 -24.484 -9.852 1 89.38 184 ARG A O 1
ATOM 1471 N N . ASN A 1 185 ? 23.391 -23.5 -9.422 1 92.81 185 ASN A N 1
ATOM 1472 C CA . ASN A 1 185 ? 23.312 -24.062 -8.086 1 92.81 185 ASN A CA 1
ATOM 1473 C C . ASN A 1 185 ? 22.219 -25.125 -7.984 1 92.81 185 ASN A C 1
ATOM 1475 O O . ASN A 1 185 ? 21.141 -24.953 -8.547 1 92.81 185 ASN A O 1
ATOM 1479 N N . MET A 1 186 ? 22.516 -26.172 -7.293 1 95.94 186 MET A N 1
ATOM 1480 C CA . MET A 1 186 ? 21.547 -27.219 -7.016 1 95.94 186 MET A CA 1
ATOM 1481 C C . MET A 1 186 ? 20.562 -26.766 -5.934 1 95.94 186 MET A C 1
ATOM 1483 O O . MET A 1 186 ? 20.844 -25.828 -5.188 1 95.94 186 MET A O 1
ATOM 1487 N N . MET A 1 187 ? 19.438 -27.406 -5.961 1 97.06 187 MET A N 1
ATOM 1488 C CA . MET A 1 187 ? 18.438 -27.172 -4.918 1 97.06 187 MET A CA 1
ATOM 1489 C C . MET A 1 187 ? 18.781 -27.969 -3.658 1 97.06 187 MET A C 1
ATOM 1491 O O . MET A 1 187 ? 19.234 -29.109 -3.736 1 97.06 187 MET A O 1
ATOM 1495 N N . ASP A 1 188 ? 18.625 -27.297 -2.494 1 96.12 188 ASP A N 1
ATOM 1496 C CA . ASP A 1 188 ? 18.609 -28.047 -1.245 1 96.12 188 ASP A CA 1
ATOM 1497 C C . ASP A 1 188 ? 17.375 -28.938 -1.143 1 96.12 188 ASP A C 1
ATOM 1499 O O . ASP A 1 188 ? 16.25 -28.438 -1.071 1 96.12 188 ASP A O 1
ATOM 1503 N N . LEU A 1 189 ? 17.594 -30.234 -1.037 1 96.75 189 LEU A N 1
ATOM 1504 C CA . LEU A 1 189 ? 16.484 -31.172 -1.133 1 96.75 189 LEU A CA 1
ATOM 1505 C C . LEU A 1 189 ? 16 -31.578 0.253 1 96.75 189 LEU A C 1
ATOM 1507 O O . LEU A 1 189 ? 15.078 -32.375 0.377 1 96.75 189 LEU A O 1
ATOM 1511 N N . GLY A 1 190 ? 16.547 -31.047 1.3 1 94.69 190 GLY A N 1
ATOM 1512 C CA . GLY A 1 190 ? 16.25 -31.5 2.652 1 94.69 190 GLY A CA 1
ATOM 1513 C C . GLY A 1 190 ? 14.766 -31.531 2.963 1 94.69 190 GLY A C 1
ATOM 1514 O O . GLY A 1 190 ? 14.227 -32.562 3.34 1 94.69 190 GLY A O 1
ATOM 1515 N N . CYS A 1 191 ? 14.094 -30.469 2.73 1 93.38 191 CYS A N 1
ATOM 1516 C CA . CYS A 1 191 ? 12.672 -30.359 3.051 1 93.38 191 CYS A CA 1
ATOM 1517 C C . CYS A 1 191 ? 11.836 -31.266 2.164 1 93.38 191 CYS A C 1
ATOM 1519 O O . CYS A 1 191 ? 10.891 -31.906 2.635 1 93.38 191 CYS A O 1
ATOM 1521 N N . LEU A 1 192 ? 12.203 -31.375 0.914 1 95.12 192 LEU A N 1
ATOM 1522 C CA . LEU A 1 192 ? 11.469 -32.219 -0.024 1 95.12 192 LEU A CA 1
ATOM 1523 C C . LEU A 1 192 ? 11.641 -33.688 0.313 1 95.12 192 LEU A C 1
ATOM 1525 O O . LEU A 1 192 ? 10.68 -34.469 0.251 1 95.12 192 LEU A O 1
ATOM 1529 N N . GLU A 1 193 ? 12.836 -34.062 0.672 1 93.38 193 GLU A N 1
ATOM 1530 C CA . GLU A 1 193 ? 13.109 -35.438 1.06 1 93.38 193 GLU A CA 1
ATOM 1531 C C . GLU A 1 193 ? 12.359 -35.812 2.336 1 93.38 193 GLU A C 1
ATOM 1533 O O . GLU A 1 193 ? 11.859 -36.938 2.465 1 93.38 193 GLU A O 1
ATOM 1538 N N . SER A 1 194 ? 12.297 -34.875 3.209 1 90.94 194 SER A N 1
ATOM 1539 C CA . SER A 1 194 ? 11.547 -35.094 4.441 1 90.94 194 SER A CA 1
ATOM 1540 C C . SER A 1 194 ? 10.07 -35.344 4.152 1 90.94 194 SER A C 1
ATOM 1542 O O . SER A 1 194 ? 9.43 -36.156 4.797 1 90.94 194 SER A O 1
ATOM 1544 N N . LEU A 1 195 ? 9.531 -34.594 3.217 1 88.75 195 LEU A N 1
ATOM 1545 C CA . LEU A 1 195 ? 8.148 -34.812 2.795 1 88.75 195 LEU A CA 1
ATOM 1546 C C . LEU A 1 195 ? 7.938 -36.219 2.289 1 88.75 195 LEU A C 1
ATOM 1548 O O . LEU A 1 195 ? 6.949 -36.875 2.641 1 88.75 195 LEU A O 1
ATOM 1552 N N . GLY A 1 196 ? 8.797 -36.719 1.51 1 85.25 196 GLY A N 1
ATOM 1553 C CA . GLY A 1 196 ? 8.703 -38.094 0.995 1 85.25 196 GLY A CA 1
ATOM 1554 C C . GLY A 1 196 ? 8.664 -39.156 2.088 1 85.25 196 GLY A C 1
ATOM 1555 O O . GLY A 1 196 ? 7.906 -40.125 1.991 1 85.25 196 GLY A O 1
ATOM 1556 N N . LYS A 1 197 ? 9.367 -38.875 3.109 1 83.12 197 LYS A N 1
ATOM 1557 C CA . LYS A 1 197 ? 9.461 -39.844 4.211 1 83.12 197 LYS A CA 1
ATOM 1558 C C . LYS A 1 197 ? 8.172 -39.875 5.023 1 83.12 197 LYS A C 1
ATOM 1560 O O . LYS A 1 197 ? 7.824 -40.906 5.605 1 83.12 197 LYS A O 1
ATOM 1565 N N . THR A 1 198 ? 7.469 -38.781 4.949 1 81.88 198 THR A N 1
ATOM 1566 C CA . THR A 1 198 ? 6.25 -38.688 5.75 1 81.88 198 THR A CA 1
ATOM 1567 C C . THR A 1 198 ? 5.078 -39.344 5.027 1 81.88 198 THR A C 1
ATOM 1569 O O . THR A 1 198 ? 4.059 -39.656 5.645 1 81.88 198 THR A O 1
ATOM 1572 N N . LEU A 1 199 ? 5.031 -39.5 3.67 1 79.44 199 LEU A N 1
ATOM 1573 C CA . LEU A 1 199 ? 3.924 -39.969 2.861 1 79.44 199 LEU A CA 1
ATOM 1574 C C . LEU A 1 199 ? 3.867 -41.5 2.891 1 79.44 199 LEU A C 1
ATOM 1576 O O . LEU A 1 199 ? 2.879 -42.094 2.457 1 79.44 199 LEU A O 1
ATOM 1580 N N . GLY A 1 200 ? 4.512 -42.219 3.82 1 68.06 200 GLY A N 1
ATOM 1581 C CA . GLY A 1 200 ? 4.438 -43.656 4.031 1 68.06 200 GLY A CA 1
ATOM 1582 C C . GLY A 1 200 ? 5.238 -44.438 3.014 1 68.06 200 GLY A C 1
ATOM 1583 O O . GLY A 1 200 ? 5.801 -43.875 2.076 1 68.06 200 GLY A O 1
ATOM 1584 N N . SER A 1 201 ? 5.211 -45.812 3.15 1 66.19 201 SER A N 1
ATOM 1585 C CA . SER A 1 201 ? 6.129 -46.719 2.504 1 66.19 201 SER A CA 1
ATOM 1586 C C . SER A 1 201 ? 5.637 -47.125 1.114 1 66.19 201 SER A C 1
ATOM 1588 O O . SER A 1 201 ? 6.422 -47.562 0.28 1 66.19 201 SER A O 1
ATOM 1590 N N . ASP A 1 202 ? 4.41 -46.75 0.679 1 80.38 202 ASP A N 1
ATOM 1591 C CA . ASP A 1 202 ? 3.908 -47.312 -0.575 1 80.38 202 ASP A CA 1
ATOM 1592 C C . ASP A 1 202 ? 4.25 -46.406 -1.753 1 80.38 202 ASP A C 1
ATOM 1594 O O . ASP A 1 202 ? 4.242 -46.844 -2.904 1 80.38 202 ASP A O 1
ATOM 1598 N N . LEU A 1 203 ? 4.617 -45.188 -1.503 1 89.5 203 LEU A N 1
ATOM 1599 C CA . LEU A 1 203 ? 4.988 -44.219 -2.543 1 89.5 203 LEU A CA 1
ATOM 1600 C C . LEU A 1 203 ? 6.422 -43.75 -2.357 1 89.5 203 LEU A C 1
ATOM 1602 O O . LEU A 1 203 ? 6.793 -43.281 -1.276 1 89.5 203 LEU A O 1
ATOM 1606 N N . LYS A 1 204 ? 7.207 -44.031 -3.357 1 92.75 204 LYS A N 1
ATOM 1607 C CA . LYS A 1 204 ? 8.586 -43.562 -3.352 1 92.75 204 LYS A CA 1
ATOM 1608 C C . LYS A 1 204 ? 8.727 -42.281 -4.137 1 92.75 204 LYS A C 1
ATOM 1610 O O . LYS A 1 204 ? 8.117 -42.125 -5.195 1 92.75 204 LYS A O 1
ATOM 1615 N N . ILE A 1 205 ? 9.469 -41.344 -3.592 1 95.31 205 ILE A N 1
ATOM 1616 C CA . ILE A 1 205 ? 9.812 -40.094 -4.293 1 95.31 205 ILE A CA 1
ATOM 1617 C C . ILE A 1 205 ? 11.32 -40.031 -4.496 1 95.31 205 ILE A C 1
ATOM 1619 O O . ILE A 1 205 ? 12.094 -40.156 -3.541 1 95.31 205 ILE A O 1
ATOM 1623 N N . THR A 1 206 ? 11.781 -39.906 -5.719 1 95.31 206 THR A N 1
ATOM 1624 C CA . THR A 1 206 ? 13.203 -39.781 -6.02 1 95.31 206 THR A CA 1
ATOM 1625 C C . THR A 1 206 ? 13.516 -38.438 -6.641 1 95.31 206 THR A C 1
ATOM 1627 O O . THR A 1 206 ? 12.648 -37.812 -7.27 1 95.31 206 THR A O 1
ATOM 1630 N N . PHE A 1 207 ? 14.68 -37.938 -6.344 1 96.31 207 PHE A N 1
ATOM 1631 C CA . PHE A 1 207 ? 15.133 -36.656 -6.84 1 96.31 207 PHE A CA 1
ATOM 1632 C C . PHE A 1 207 ? 16.438 -36.781 -7.621 1 96.31 207 PHE A C 1
ATOM 1634 O O . PHE A 1 207 ? 17.375 -37.438 -7.16 1 96.31 207 PHE A O 1
ATOM 1641 N N . LYS A 1 208 ? 16.438 -36.281 -8.82 1 95 208 LYS A N 1
ATOM 1642 C CA . LYS A 1 208 ? 17.656 -36.156 -9.633 1 95 208 LYS A CA 1
ATOM 1643 C C . LYS A 1 208 ? 17.875 -34.719 -10.094 1 95 208 LYS A C 1
ATOM 1645 O O . LYS A 1 208 ? 16.922 -34.031 -10.453 1 95 208 LYS A O 1
ATOM 1650 N N . GLN A 1 209 ? 19.031 -34.219 -10.031 1 95 209 GLN A N 1
ATOM 1651 C CA . GLN A 1 209 ? 19.375 -32.875 -10.469 1 95 209 GLN A CA 1
ATOM 1652 C C . GLN A 1 209 ? 20.391 -32.906 -11.602 1 95 209 GLN A C 1
ATOM 1654 O O . GLN A 1 209 ? 21.344 -33.656 -11.57 1 95 209 GLN A O 1
ATOM 1659 N N . TYR A 1 210 ? 20.078 -32.188 -12.594 1 92.19 210 TYR A N 1
ATOM 1660 C CA . TYR A 1 210 ? 20.906 -32.125 -13.797 1 92.19 210 TYR A CA 1
ATOM 1661 C C . TYR A 1 210 ? 21.328 -30.703 -14.102 1 92.19 210 TYR A C 1
ATOM 1663 O O . TYR A 1 210 ? 20.516 -29.781 -14.039 1 92.19 210 TYR A O 1
ATOM 1671 N N . GLN A 1 211 ? 22.547 -30.516 -14.461 1 91.38 211 GLN A N 1
ATOM 1672 C CA . GLN A 1 211 ? 22.969 -29.203 -14.969 1 91.38 211 GLN A CA 1
ATOM 1673 C C . GLN A 1 211 ? 22.578 -29.031 -16.422 1 91.38 211 GLN A C 1
ATOM 1675 O O . GLN A 1 211 ? 22.844 -29.906 -17.266 1 91.38 211 GLN A O 1
ATOM 1680 N N . MET A 1 212 ? 21.969 -28.031 -16.766 1 87.56 212 MET A N 1
ATOM 1681 C CA . MET A 1 212 ? 21.375 -27.812 -18.078 1 87.56 212 MET A CA 1
ATOM 1682 C C . MET A 1 212 ? 22.453 -27.812 -19.156 1 87.56 212 MET A C 1
ATOM 1684 O O . MET A 1 212 ? 22.219 -28.312 -20.266 1 87.56 212 MET A O 1
ATOM 1688 N N . ASN A 1 213 ? 23.656 -27.328 -18.875 1 78.88 213 ASN A N 1
ATOM 1689 C CA . ASN A 1 213 ? 24.734 -27.359 -19.859 1 78.88 213 ASN A CA 1
ATOM 1690 C C . ASN A 1 213 ? 25.188 -28.781 -20.141 1 78.88 213 ASN A C 1
ATOM 1692 O O . ASN A 1 213 ? 25.828 -29.047 -21.156 1 78.88 213 ASN A O 1
ATOM 1696 N N . ASP A 1 214 ? 25 -29.672 -19.203 1 70.44 214 ASP A N 1
ATOM 1697 C CA . ASP A 1 214 ? 25.438 -31.047 -19.344 1 70.44 214 ASP A CA 1
ATOM 1698 C C . ASP A 1 214 ? 24.422 -31.875 -20.141 1 70.44 214 ASP A C 1
ATOM 1700 O O . ASP A 1 214 ? 24.75 -32.969 -20.609 1 70.44 214 ASP A O 1
ATOM 1704 N N . ILE A 1 215 ? 23.219 -31.516 -20 1 60.03 215 ILE A N 1
ATOM 1705 C CA . ILE A 1 215 ? 22.188 -32.281 -20.688 1 60.03 215 ILE A CA 1
ATOM 1706 C C . ILE A 1 215 ? 22.25 -32.031 -22.188 1 60.03 215 ILE A C 1
ATOM 1708 O O . ILE A 1 215 ? 22.203 -30.859 -22.609 1 60.03 215 ILE A O 1
ATOM 1712 N N . SER A 1 216 ? 23.156 -32.75 -22.891 1 52.03 216 SER A N 1
ATOM 1713 C CA . SER A 1 216 ? 23.125 -32.625 -24.344 1 52.03 216 SER A CA 1
ATOM 1714 C C . SER A 1 216 ? 21.703 -32.469 -24.859 1 52.03 216 SER A C 1
ATOM 1716 O O . SER A 1 216 ? 20.75 -32.906 -24.234 1 52.03 216 SER A O 1
ATOM 1718 N N . SER A 1 217 ? 21.562 -31.484 -25.734 1 50.41 217 SER A N 1
ATOM 1719 C CA . SER A 1 217 ? 20.344 -31.047 -26.406 1 50.41 217 SER A CA 1
ATOM 1720 C C . SER A 1 217 ? 19.359 -32.219 -26.562 1 50.41 217 SER A C 1
ATOM 1722 O O . SER A 1 217 ? 18.156 -32.031 -26.375 1 50.41 217 SER A O 1
ATOM 1724 N N . LYS A 1 218 ? 19.766 -33.25 -27.266 1 48.16 218 LYS A N 1
ATOM 1725 C CA . LYS A 1 218 ? 18.906 -34.188 -27.969 1 48.16 218 LYS A CA 1
ATOM 1726 C C . LYS A 1 218 ? 18.297 -35.188 -27 1 48.16 218 LYS A C 1
ATOM 1728 O O . LYS A 1 218 ? 17.172 -35.688 -27.203 1 48.16 218 LYS A O 1
ATOM 1733 N N . ASP A 1 219 ? 19.141 -35.812 -26.125 1 51 219 ASP A N 1
ATOM 1734 C CA . ASP A 1 219 ? 18.594 -37.031 -25.484 1 51 219 ASP A CA 1
ATOM 1735 C C . ASP A 1 219 ? 17.922 -36.688 -24.156 1 51 219 ASP A C 1
ATOM 1737 O O . ASP A 1 219 ? 18.078 -37.406 -23.172 1 51 219 ASP A O 1
ATOM 1741 N N . ASN A 1 220 ? 17.469 -35.5 -23.969 1 59.09 220 ASN A N 1
ATOM 1742 C CA . ASN A 1 220 ? 16.922 -35.125 -22.672 1 59.09 220 ASN A CA 1
ATOM 1743 C C . ASN A 1 220 ? 15.656 -35.938 -22.344 1 59.09 220 ASN A C 1
ATOM 1745 O O . ASN A 1 220 ? 14.547 -35.5 -22.609 1 59.09 220 ASN A O 1
ATOM 1749 N N . ASP A 1 221 ? 15.852 -37.219 -22.156 1 78.31 221 ASP A N 1
ATOM 1750 C CA . ASP A 1 221 ? 14.812 -38.156 -21.75 1 78.31 221 ASP A CA 1
ATOM 1751 C C . ASP A 1 221 ? 13.984 -37.594 -20.594 1 78.31 221 ASP A C 1
ATOM 1753 O O . ASP A 1 221 ? 12.789 -37.875 -20.484 1 78.31 221 ASP A O 1
ATOM 1757 N N . VAL A 1 222 ? 14.617 -36.625 -19.922 1 87.19 222 VAL A N 1
ATOM 1758 C CA . VAL A 1 222 ? 13.945 -36.125 -18.734 1 87.19 222 VAL A CA 1
ATOM 1759 C C . VAL A 1 222 ? 12.742 -35.281 -19.141 1 87.19 222 VAL A C 1
ATOM 1761 O O . VAL A 1 222 ? 11.641 -35.469 -18.594 1 87.19 222 VAL A O 1
ATOM 1764 N N . VAL A 1 223 ? 12.914 -34.438 -20.156 1 91.69 223 VAL A N 1
ATOM 1765 C CA . VAL A 1 223 ? 11.82 -33.594 -20.625 1 91.69 223 VAL A CA 1
ATOM 1766 C C . VAL A 1 223 ? 10.828 -34.438 -21.422 1 91.69 223 VAL A C 1
ATOM 1768 O O . VAL A 1 223 ? 9.617 -34.344 -21.219 1 91.69 223 VAL A O 1
ATOM 1771 N N . SER A 1 224 ? 11.305 -35.375 -22.25 1 89.69 224 SER A N 1
ATOM 1772 C CA . SER A 1 224 ? 10.453 -36.125 -23.141 1 89.69 224 SER A CA 1
ATOM 1773 C C . SER A 1 224 ? 9.539 -37.094 -22.344 1 89.69 224 SER A C 1
ATOM 1775 O O . SER A 1 224 ? 8.414 -37.344 -22.766 1 89.69 224 SER A O 1
ATOM 1777 N N . SER A 1 225 ? 9.945 -37.531 -21.219 1 89.75 225 SER A N 1
ATOM 1778 C CA . SER A 1 225 ? 9.18 -38.5 -20.422 1 89.75 225 SER A CA 1
ATOM 1779 C C . SER A 1 225 ? 8.289 -37.781 -19.406 1 89.75 225 SER A C 1
ATOM 1781 O O . SER A 1 225 ? 7.547 -38.438 -18.672 1 89.75 225 SER A O 1
ATOM 1783 N N . SER A 1 226 ? 8.312 -36.5 -19.375 1 94.62 226 SER A N 1
ATOM 1784 C CA . SER A 1 226 ? 7.668 -35.75 -18.297 1 94.62 226 SER A CA 1
ATOM 1785 C C . SER A 1 226 ? 6.148 -35.781 -18.438 1 94.62 226 SER A C 1
ATOM 1787 O O . SER A 1 226 ? 5.613 -35.594 -19.531 1 94.62 226 SER A O 1
ATOM 1789 N N . ASP A 1 227 ? 5.48 -36.031 -17.281 1 95.62 227 ASP A N 1
ATOM 1790 C CA . ASP A 1 227 ? 4.039 -35.875 -17.156 1 95.62 227 ASP A CA 1
ATOM 1791 C C . ASP A 1 227 ? 3.699 -34.438 -16.766 1 95.62 227 ASP A C 1
ATOM 1793 O O . ASP A 1 227 ? 2.654 -33.906 -17.156 1 95.62 227 ASP A O 1
ATOM 1797 N N . ILE A 1 228 ? 4.598 -33.844 -15.984 1 98.31 228 ILE A N 1
ATOM 1798 C CA . ILE A 1 228 ? 4.457 -32.469 -15.477 1 98.31 228 ILE A CA 1
ATOM 1799 C C . ILE A 1 228 ? 5.773 -31.719 -15.664 1 98.31 228 ILE A C 1
ATOM 1801 O O . ILE A 1 228 ? 6.844 -32.25 -15.359 1 98.31 228 ILE A O 1
ATOM 1805 N N . ILE A 1 229 ? 5.688 -30.5 -16.234 1 98.38 229 ILE A N 1
ATOM 1806 C CA . ILE A 1 229 ? 6.867 -29.656 -16.391 1 98.38 229 ILE A CA 1
ATOM 1807 C C . ILE A 1 229 ? 6.605 -28.281 -15.773 1 98.38 229 ILE A C 1
ATOM 1809 O O . ILE A 1 229 ? 5.617 -27.625 -16.109 1 98.38 229 ILE A O 1
ATOM 1813 N N . PHE A 1 230 ? 7.48 -27.859 -14.859 1 98.88 230 PHE A N 1
ATOM 1814 C CA . PHE A 1 230 ? 7.441 -26.516 -14.32 1 98.88 230 PHE A CA 1
ATOM 1815 C C . PHE A 1 230 ? 8.641 -25.703 -14.797 1 98.88 230 PHE A C 1
ATOM 1817 O O . PHE A 1 230 ? 9.781 -26.156 -14.688 1 98.88 230 PHE A O 1
ATOM 1824 N N . GLY A 1 231 ? 8.359 -24.594 -15.414 1 98.25 231 GLY A N 1
ATOM 1825 C CA . GLY A 1 231 ? 9.398 -23.609 -15.68 1 98.25 231 GLY A CA 1
ATOM 1826 C C . GLY A 1 231 ? 9.453 -22.5 -14.633 1 98.25 231 GLY A C 1
ATOM 1827 O O . GLY A 1 231 ? 8.555 -21.672 -14.562 1 98.25 231 GLY A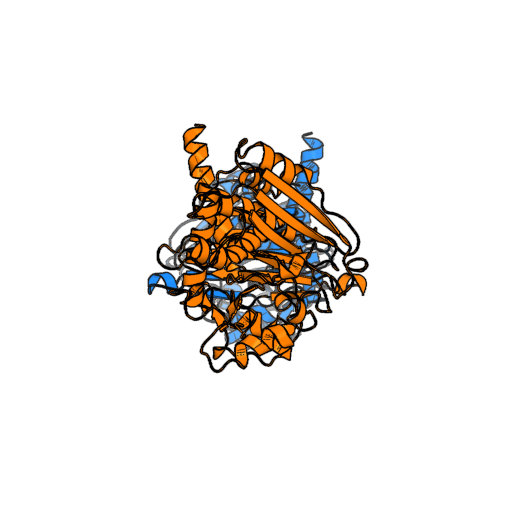 O 1
ATOM 1828 N N . CYS A 1 232 ? 10.484 -22.453 -13.836 1 97.44 232 CYS A N 1
ATOM 1829 C CA . CYS A 1 232 ? 10.648 -21.484 -12.75 1 97.44 232 CYS A CA 1
ATOM 1830 C C . CYS A 1 232 ? 11.977 -20.75 -12.867 1 97.44 232 CYS A C 1
ATOM 1832 O O . CYS A 1 232 ? 12.531 -20.281 -11.867 1 97.44 232 CYS A O 1
ATOM 1834 N N . LEU A 1 233 ? 12.469 -20.641 -14.07 1 92.25 233 LEU A N 1
ATOM 1835 C CA . LEU A 1 233 ? 13.766 -20.016 -14.328 1 92.25 233 LEU A CA 1
ATOM 1836 C C . LEU A 1 233 ? 13.602 -18.719 -15.102 1 92.25 233 LEU A C 1
ATOM 1838 O O . LEU A 1 233 ? 13.102 -18.703 -16.219 1 92.25 233 LEU A O 1
ATOM 1842 N N . PRO A 1 234 ? 13.992 -17.609 -14.43 1 91.69 234 PRO A N 1
ATOM 1843 C CA . PRO A 1 234 ? 14.078 -16.406 -15.25 1 91.69 234 PRO A CA 1
ATOM 1844 C C . PRO A 1 234 ? 15.195 -16.469 -16.297 1 91.69 234 PRO A C 1
ATOM 1846 O O . PRO A 1 234 ? 16.359 -16.625 -15.938 1 91.69 234 PRO A O 1
ATOM 1849 N N . THR A 1 235 ? 14.82 -16.469 -17.531 1 93.44 235 THR A N 1
ATOM 1850 C CA . THR A 1 235 ? 15.797 -16.641 -18.609 1 93.44 235 THR A CA 1
ATOM 1851 C C . THR A 1 235 ? 15.414 -15.812 -19.828 1 93.44 235 THR A C 1
ATOM 1853 O O . THR A 1 235 ? 14.234 -15.539 -20.047 1 93.44 235 THR A O 1
ATOM 1856 N N . LEU A 1 236 ? 16.438 -15.406 -20.547 1 94.88 236 LEU A N 1
ATOM 1857 C CA . LEU A 1 236 ? 16.234 -14.664 -21.781 1 94.88 236 LEU A CA 1
ATOM 1858 C C . LEU A 1 236 ? 16.078 -15.609 -22.969 1 94.88 236 LEU A C 1
ATOM 1860 O O . LEU A 1 236 ? 15.5 -15.234 -24 1 94.88 236 LEU A O 1
ATOM 1864 N N . GLU A 1 237 ? 16.578 -16.828 -22.75 1 94.25 237 GLU A N 1
ATOM 1865 C CA . GLU A 1 237 ? 16.547 -17.797 -23.844 1 94.25 237 GLU A CA 1
ATOM 1866 C C . GLU A 1 237 ? 15.781 -19.062 -23.438 1 94.25 237 GLU A C 1
ATOM 1868 O O . GLU A 1 237 ? 15.852 -19.5 -22.297 1 94.25 237 GLU A O 1
ATOM 1873 N N . PRO A 1 238 ? 15.156 -19.703 -24.422 1 95.56 238 PRO A N 1
ATOM 1874 C CA . PRO A 1 238 ? 14.344 -20.891 -24.125 1 95.56 238 PRO A CA 1
ATOM 1875 C C . PRO A 1 238 ? 15.188 -22.047 -23.609 1 95.56 238 PRO A C 1
ATOM 1877 O O . PRO A 1 238 ? 16.312 -22.25 -24.062 1 95.56 238 PRO A O 1
ATOM 1880 N N . ASN A 1 239 ? 14.594 -22.766 -22.688 1 93.19 239 ASN A N 1
ATOM 1881 C CA . ASN A 1 239 ? 15.195 -24 -22.203 1 93.19 239 ASN A CA 1
ATOM 1882 C C . ASN A 1 239 ? 14.297 -25.203 -22.5 1 93.19 239 ASN A C 1
ATOM 1884 O O . ASN A 1 239 ? 14.742 -26.359 -22.422 1 93.19 239 ASN A O 1
ATOM 1888 N N . LEU A 1 240 ? 13.062 -24.984 -22.766 1 95.25 240 LEU A N 1
ATOM 1889 C CA . LEU A 1 240 ? 12.094 -26.016 -23.141 1 95.25 240 LEU A CA 1
ATOM 1890 C C . LEU A 1 240 ? 11.773 -25.938 -24.625 1 95.25 240 LEU A C 1
ATOM 1892 O O . LEU A 1 240 ? 11.352 -24.891 -25.125 1 95.25 240 LEU A O 1
ATOM 1896 N N . PHE A 1 241 ? 11.914 -27.078 -25.328 1 93.69 241 PHE A N 1
ATOM 1897 C CA . PHE A 1 241 ? 11.758 -27.094 -26.781 1 93.69 241 PHE A CA 1
ATOM 1898 C C . PHE A 1 241 ? 10.703 -28.109 -27.203 1 93.69 241 PHE A C 1
ATOM 1900 O O . PHE A 1 241 ? 10.641 -29.203 -26.656 1 93.69 241 PHE A O 1
ATOM 1907 N N . LEU A 1 242 ? 9.875 -27.688 -28.188 1 93.38 242 LEU A N 1
ATOM 1908 C CA . LEU A 1 242 ? 8.852 -28.578 -28.719 1 93.38 242 LEU A CA 1
ATOM 1909 C C . LEU A 1 242 ? 9.461 -29.922 -29.156 1 93.38 242 LEU A C 1
ATOM 1911 O O . LEU A 1 242 ? 8.883 -30.969 -28.906 1 93.38 242 LEU A O 1
ATOM 1915 N N . GLN A 1 243 ? 10.609 -29.859 -29.719 1 89.19 243 GLN A N 1
ATOM 1916 C CA . GLN A 1 243 ? 11.266 -31.047 -30.25 1 89.19 243 GLN A CA 1
ATOM 1917 C C . GLN A 1 243 ? 11.516 -32.062 -29.141 1 89.19 243 GLN A C 1
ATOM 1919 O O . GLN A 1 243 ? 11.414 -33.281 -29.375 1 89.19 243 GLN A O 1
ATOM 1924 N N . GLN A 1 244 ? 11.82 -31.609 -27.953 1 88.94 244 GLN A N 1
ATOM 1925 C CA . GLN A 1 244 ? 12.062 -32.5 -26.828 1 88.94 244 GLN A CA 1
ATOM 1926 C C . GLN A 1 244 ? 10.789 -33.219 -26.422 1 88.94 244 GLN A C 1
ATOM 1928 O O . GLN A 1 244 ? 10.844 -34.375 -25.953 1 88.94 244 GLN A O 1
ATOM 1933 N N . LEU A 1 245 ? 9.711 -32.594 -26.609 1 89.81 245 LEU A N 1
ATOM 1934 C CA . LEU A 1 245 ? 8.422 -33.125 -26.203 1 89.81 245 LEU A CA 1
ATOM 1935 C C . LEU A 1 245 ? 7.914 -34.125 -27.25 1 89.81 245 LEU A C 1
ATOM 1937 O O . LEU A 1 245 ? 7.094 -35 -26.938 1 89.81 245 LEU A O 1
ATOM 1941 N N . MET A 1 246 ? 8.43 -34.031 -28.422 1 83.81 246 MET A N 1
ATOM 1942 C CA . MET A 1 246 ? 7.98 -34.906 -29.516 1 83.81 246 MET A CA 1
ATOM 1943 C C . MET A 1 246 ? 8.828 -36.156 -29.594 1 83.81 246 MET A C 1
ATOM 1945 O O . MET A 1 246 ? 8.492 -37.094 -30.328 1 83.81 246 MET A O 1
ATOM 1949 N N . ASN A 1 247 ? 9.906 -36.094 -28.906 1 67.31 247 ASN A N 1
ATOM 1950 C CA . ASN A 1 247 ? 10.828 -37.219 -28.984 1 67.31 247 ASN A CA 1
ATOM 1951 C C . ASN A 1 247 ? 10.438 -38.344 -28 1 67.31 247 ASN A C 1
ATOM 1953 O O . ASN A 1 247 ? 10.758 -38.25 -26.812 1 67.31 247 ASN A O 1
ATOM 1957 N N . THR A 1 248 ? 9.172 -38.844 -28.125 1 60.12 248 THR A N 1
ATOM 1958 C CA . THR A 1 248 ? 8.812 -39.906 -27.172 1 60.12 248 THR A CA 1
ATOM 1959 C C . THR A 1 248 ? 9.273 -41.281 -27.688 1 60.12 248 THR A C 1
ATOM 1961 O O . THR A 1 248 ? 9.273 -41.531 -28.891 1 60.12 248 THR A O 1
ATOM 1964 N N . LYS A 1 249 ? 10.211 -41.844 -26.859 1 58.44 249 LYS A N 1
ATOM 1965 C CA . LYS A 1 249 ? 10.477 -43.25 -27.156 1 58.44 249 LYS A CA 1
ATOM 1966 C C . LYS A 1 249 ? 9.188 -43.969 -27.547 1 58.44 249 LYS A C 1
ATOM 1968 O O . LYS A 1 249 ? 8.086 -43.469 -27.266 1 58.44 249 LYS A O 1
ATOM 1973 N N . ASN A 1 250 ? 9.297 -45.031 -28.25 1 50.22 250 ASN A N 1
ATOM 1974 C CA . ASN A 1 250 ? 8.344 -45.969 -28.844 1 50.22 250 ASN A CA 1
ATOM 1975 C C . ASN A 1 250 ? 7.207 -46.312 -27.891 1 50.22 250 ASN A C 1
ATOM 1977 O O . ASN A 1 250 ? 7.105 -47.438 -27.406 1 50.22 250 ASN A O 1
ATOM 1981 N N . SER A 1 251 ? 6.773 -45.25 -27.078 1 56.72 251 SER A N 1
ATOM 1982 C CA . SER A 1 251 ? 5.637 -45.656 -26.281 1 56.72 251 SER A CA 1
ATOM 1983 C C . SER A 1 251 ? 4.348 -45.656 -27.094 1 56.72 251 SER A C 1
ATOM 1985 O O . SER A 1 251 ? 4.105 -44.75 -27.875 1 56.72 251 SER A O 1
ATOM 1987 N N . THR A 1 252 ? 3.688 -46.812 -27.219 1 59.03 252 THR A N 1
ATOM 1988 C CA . THR A 1 252 ? 2.408 -47.062 -27.875 1 59.03 252 THR A CA 1
ATOM 1989 C C . THR A 1 252 ? 1.293 -46.281 -27.188 1 59.03 252 THR A C 1
ATOM 1991 O O . THR A 1 252 ? 0.24 -46.031 -27.781 1 59.03 252 THR A O 1
ATOM 1994 N N . ALA A 1 253 ? 1.549 -45.781 -25.938 1 73.25 253 ALA A N 1
ATOM 1995 C CA . ALA A 1 253 ? 0.452 -45.094 -25.25 1 73.25 253 ALA A CA 1
ATOM 1996 C C . ALA A 1 253 ? 0.625 -43.594 -25.281 1 73.25 253 ALA A C 1
ATOM 1998 O O . ALA A 1 253 ? 1.751 -43.094 -25.344 1 73.25 253 ALA A O 1
ATOM 1999 N N . GLN A 1 254 ? -0.425 -42.938 -25.438 1 83.69 254 GLN A N 1
ATOM 2000 C CA . GLN A 1 254 ? -0.425 -41.469 -25.453 1 83.69 254 GLN A CA 1
ATOM 2001 C C . GLN A 1 254 ? 0.127 -40.906 -24.156 1 83.69 254 GLN A C 1
ATOM 2003 O O . GLN A 1 254 ? -0.25 -41.344 -23.062 1 83.69 254 GLN A O 1
ATOM 2008 N N . LYS A 1 255 ? 1.068 -40 -24.328 1 89.88 255 LYS A N 1
ATOM 2009 C CA . LYS A 1 255 ? 1.607 -39.281 -23.172 1 89.88 255 LYS A CA 1
ATOM 2010 C C . LYS A 1 255 ? 1.023 -37.875 -23.078 1 89.88 255 LYS A C 1
ATOM 2012 O O . LYS A 1 255 ? 1.046 -37.125 -24.062 1 89.88 255 LYS A O 1
ATOM 2017 N N . HIS A 1 256 ? 0.4 -37.562 -21.922 1 94.25 256 HIS A N 1
ATOM 2018 C CA . HIS A 1 256 ? -0.035 -36.188 -21.656 1 94.25 256 HIS A CA 1
ATOM 2019 C C . HIS A 1 256 ? 0.971 -35.469 -20.781 1 94.25 256 HIS A C 1
ATOM 2021 O O . HIS A 1 256 ? 1.483 -36 -19.812 1 94.25 256 HIS A O 1
ATOM 2027 N N . THR A 1 257 ? 1.27 -34.25 -21.156 1 96.31 257 THR A N 1
ATOM 2028 C CA . THR A 1 257 ? 2.168 -33.406 -20.344 1 96.31 257 THR A CA 1
ATOM 2029 C C . THR A 1 257 ? 1.506 -32.094 -19.984 1 96.31 257 THR A C 1
ATOM 2031 O O . THR A 1 257 ? 1.019 -31.375 -20.859 1 96.31 257 THR A O 1
ATOM 2034 N N . TYR A 1 258 ? 1.441 -31.766 -18.672 1 98.12 258 TYR A N 1
ATOM 2035 C CA . TYR A 1 258 ? 1.046 -30.453 -18.172 1 98.12 258 TYR A CA 1
ATOM 2036 C C . TYR A 1 258 ? 2.264 -29.562 -17.969 1 98.12 258 TYR A C 1
ATOM 2038 O O . TYR A 1 258 ? 3.186 -29.922 -17.234 1 98.12 258 TYR A O 1
ATOM 2046 N N . ILE A 1 259 ? 2.23 -28.406 -18.641 1 98.69 259 ILE A N 1
ATOM 2047 C CA . ILE A 1 259 ? 3.352 -27.484 -18.562 1 98.69 259 ILE A CA 1
ATOM 2048 C C . ILE A 1 259 ? 2.885 -26.172 -17.938 1 98.69 259 ILE A C 1
ATOM 2050 O O . ILE A 1 259 ? 1.883 -25.594 -18.359 1 98.69 259 ILE A O 1
ATOM 2054 N N . SER A 1 260 ? 3.553 -25.719 -16.906 1 98.88 260 SER A N 1
ATOM 2055 C CA . SER A 1 260 ? 3.312 -24.391 -16.344 1 98.88 260 SER A CA 1
ATOM 2056 C C . SER A 1 260 ? 4.598 -23.578 -16.297 1 98.88 260 SER A C 1
ATOM 2058 O O . SER A 1 260 ? 5.59 -24.016 -15.711 1 98.88 260 SER A O 1
ATOM 2060 N N . LEU A 1 261 ? 4.594 -22.422 -16.953 1 98.81 261 LEU A N 1
ATOM 2061 C CA . LEU A 1 261 ? 5.762 -21.562 -17.047 1 98.81 261 LEU A CA 1
ATOM 2062 C C .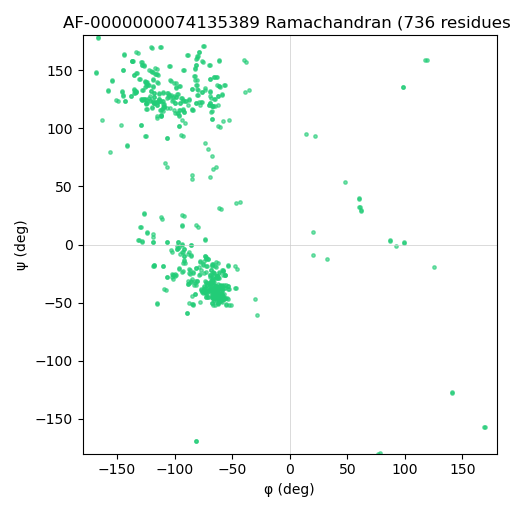 LEU A 1 261 ? 5.535 -20.25 -16.312 1 98.81 261 LEU A C 1
ATOM 2064 O O . LEU A 1 261 ? 4.562 -19.531 -16.578 1 98.81 261 LEU A O 1
ATOM 2068 N N . ILE A 1 262 ? 6.473 -19.906 -15.352 1 98.31 262 ILE A N 1
ATOM 2069 C CA . ILE A 1 262 ? 6.305 -18.672 -14.594 1 98.31 262 ILE A CA 1
ATOM 2070 C C . ILE A 1 262 ? 7.582 -17.844 -14.664 1 98.31 262 ILE A C 1
ATOM 2072 O O . ILE A 1 262 ? 7.645 -16.734 -14.117 1 98.31 262 ILE A O 1
ATOM 2076 N N . GLY A 1 263 ? 8.57 -18.297 -15.383 1 96.81 263 GLY A N 1
ATOM 2077 C CA . GLY A 1 263 ? 9.891 -17.688 -15.305 1 96.81 263 GLY A CA 1
ATOM 2078 C C . GLY A 1 263 ? 10.055 -16.5 -16.25 1 96.81 263 GLY A C 1
ATOM 2079 O O . GLY A 1 263 ? 10.977 -15.695 -16.078 1 96.81 263 GLY A O 1
ATOM 2080 N N . SER A 1 264 ? 9.32 -16.438 -17.297 1 96.19 264 SER A N 1
ATOM 2081 C CA . SER A 1 264 ? 9.367 -15.312 -18.234 1 96.19 264 SER A CA 1
ATOM 2082 C C . SER A 1 264 ? 8.258 -14.305 -17.922 1 96.19 264 SER A C 1
ATOM 2084 O O . SER A 1 264 ? 7.113 -14.484 -18.344 1 96.19 264 SER A O 1
ATOM 2086 N N . TYR A 1 265 ? 8.664 -13.195 -17.25 1 93.06 265 TYR A N 1
ATOM 2087 C CA . TYR A 1 265 ? 7.672 -12.219 -16.812 1 93.06 265 TYR A CA 1
ATOM 2088 C C . TYR A 1 265 ? 7.996 -10.828 -17.344 1 93.06 265 TYR A C 1
ATOM 2090 O O . TYR A 1 265 ? 7.488 -9.828 -16.844 1 93.06 265 TYR A O 1
ATOM 2098 N N . LYS A 1 266 ? 8.93 -10.719 -18.25 1 94 266 LYS A N 1
ATOM 2099 C CA . LYS A 1 266 ? 9.234 -9.531 -19.047 1 94 266 LYS A CA 1
ATOM 2100 C C . LYS A 1 266 ? 9.234 -9.844 -20.531 1 94 266 LYS A C 1
ATOM 2102 O O . LYS A 1 266 ? 9.539 -10.969 -20.938 1 94 266 LYS A O 1
ATOM 2107 N N . PRO A 1 267 ? 8.969 -8.844 -21.328 1 96.62 267 PRO A N 1
ATOM 2108 C CA . PRO A 1 267 ? 8.844 -9.055 -22.766 1 96.62 267 PRO A CA 1
ATOM 2109 C C . PRO A 1 267 ? 10.094 -9.672 -23.391 1 96.62 267 PRO A C 1
ATOM 2111 O O . PRO A 1 267 ? 10.008 -10.383 -24.391 1 96.62 267 PRO A O 1
ATOM 2114 N N . ILE A 1 268 ? 11.211 -9.539 -22.797 1 96.62 268 ILE A N 1
ATOM 2115 C CA . ILE A 1 268 ? 12.469 -9.984 -23.375 1 96.62 268 ILE A CA 1
ATOM 2116 C C . ILE A 1 268 ? 12.773 -11.414 -22.938 1 96.62 268 ILE A C 1
ATOM 2118 O O . ILE A 1 268 ? 13.688 -12.055 -23.469 1 96.62 268 ILE A O 1
ATOM 2122 N N . MET A 1 269 ? 12.047 -11.938 -22.031 1 96.81 269 MET A N 1
ATOM 2123 C CA . MET A 1 269 ? 12.336 -13.242 -21.438 1 96.81 269 MET A CA 1
ATOM 2124 C C . MET A 1 269 ? 11.609 -14.352 -22.188 1 96.81 269 MET A C 1
ATOM 2126 O O . MET A 1 269 ? 10.523 -14.141 -22.719 1 96.81 269 MET A O 1
ATOM 2130 N N . HIS A 1 270 ? 12.227 -15.586 -22.203 1 97.75 270 HIS A N 1
ATOM 2131 C CA . HIS A 1 270 ? 11.664 -16.766 -22.844 1 97.75 270 HIS A CA 1
ATOM 2132 C C . HIS A 1 270 ? 12 -18.031 -22.078 1 97.75 270 HIS A C 1
ATOM 2134 O O . HIS A 1 270 ? 13.172 -18.312 -21.828 1 97.75 270 HIS A O 1
ATOM 2140 N N . GLU A 1 271 ? 11.008 -18.812 -21.781 1 97.31 271 GLU A N 1
ATOM 2141 C CA . GLU A 1 271 ? 11.258 -20.094 -21.141 1 97.31 271 GLU A CA 1
ATOM 2142 C C . GLU A 1 271 ? 11.164 -21.25 -22.125 1 97.31 271 GLU A C 1
ATOM 2144 O O . GLU A 1 271 ? 11.781 -22.297 -21.938 1 97.31 271 GLU A O 1
ATOM 2149 N N . CYS A 1 272 ? 10.383 -21.094 -23.266 1 97.19 272 CYS A N 1
ATOM 2150 C CA . CYS A 1 272 ? 10.211 -22.141 -24.281 1 97.19 272 CYS A CA 1
ATOM 2151 C C . CYS A 1 272 ? 10.391 -21.562 -25.672 1 97.19 272 CYS A C 1
ATOM 2153 O O . CYS A 1 272 ? 10.406 -20.344 -25.859 1 97.19 272 CYS A O 1
ATOM 2155 N N . ASP A 1 273 ? 10.547 -22.438 -26.609 1 96.88 273 ASP A N 1
ATOM 2156 C CA . ASP A 1 273 ? 10.812 -21.969 -27.969 1 96.88 273 ASP A CA 1
ATOM 2157 C C . ASP A 1 273 ? 9.516 -21.547 -28.656 1 96.88 273 ASP A C 1
ATOM 2159 O O . ASP A 1 273 ? 8.422 -21.891 -28.203 1 96.88 273 ASP A O 1
ATOM 2163 N N . LYS A 1 274 ? 9.727 -20.797 -29.625 1 96.94 274 LYS A N 1
ATOM 2164 C CA . LYS A 1 274 ? 8.617 -20.266 -30.422 1 96.94 274 LYS A CA 1
ATOM 2165 C C . LYS A 1 274 ? 7.766 -21.391 -30.984 1 96.94 274 LYS A C 1
ATOM 2167 O O . LYS A 1 274 ? 6.543 -21.25 -31.094 1 96.94 274 LYS A O 1
ATOM 2172 N N . GLU A 1 275 ? 8.336 -22.453 -31.312 1 95.5 275 GLU A N 1
ATOM 2173 C CA . GLU A 1 275 ? 7.66 -23.578 -31.953 1 95.5 275 GLU A CA 1
ATOM 2174 C C . GLU A 1 275 ? 6.594 -24.172 -31.031 1 95.5 275 GLU A C 1
ATOM 2176 O O . GLU A 1 275 ? 5.516 -24.562 -31.484 1 95.5 275 GLU A O 1
ATOM 2181 N N . LEU A 1 276 ? 6.895 -24.234 -29.781 1 95.88 276 LEU A N 1
ATOM 2182 C CA . LEU A 1 276 ? 5.926 -24.766 -28.812 1 95.88 276 LEU A CA 1
ATOM 2183 C C . LEU A 1 276 ? 4.684 -23.875 -28.766 1 95.88 276 LEU A C 1
ATOM 2185 O O . LEU A 1 276 ? 3.557 -24.375 -28.797 1 95.88 276 LEU A O 1
ATOM 2189 N N . ILE A 1 277 ? 4.895 -22.594 -28.719 1 97.25 277 ILE A N 1
ATOM 2190 C CA . ILE A 1 277 ? 3.775 -21.656 -28.656 1 97.25 277 ILE A CA 1
ATOM 2191 C C . ILE A 1 277 ? 2.998 -21.703 -29.969 1 97.25 277 ILE A C 1
ATOM 2193 O O . ILE A 1 277 ? 1.767 -21.766 -29.969 1 97.25 277 ILE A O 1
ATOM 2197 N N . ASP A 1 278 ? 3.707 -21.719 -31.062 1 95.69 278 ASP A N 1
ATOM 2198 C CA . ASP A 1 278 ? 3.082 -21.703 -32.375 1 95.69 278 ASP A CA 1
ATOM 2199 C C . ASP A 1 278 ? 2.23 -22.953 -32.594 1 95.69 278 ASP A C 1
ATOM 2201 O O . ASP A 1 278 ? 1.25 -22.906 -33.344 1 95.69 278 ASP A O 1
ATOM 2205 N N . ALA A 1 279 ? 2.586 -24.016 -31.938 1 93.69 279 ALA A N 1
ATOM 2206 C CA . ALA A 1 279 ? 1.816 -25.25 -32.062 1 93.69 279 ALA A CA 1
ATOM 2207 C C . ALA A 1 279 ? 0.389 -25.047 -31.547 1 93.69 279 ALA A C 1
ATOM 2209 O O . ALA A 1 279 ? -0.536 -25.719 -32 1 93.69 279 ALA A O 1
ATOM 2210 N N . PHE A 1 280 ? 0.171 -24.156 -30.641 1 93.88 280 PHE A N 1
ATOM 2211 C CA . PHE A 1 280 ? -1.159 -23.875 -30.109 1 93.88 280 PHE A CA 1
ATOM 2212 C C . PHE A 1 280 ? -1.967 -23.031 -31.094 1 93.88 280 PHE A C 1
ATOM 2214 O O . PHE A 1 280 ? -3.199 -23.047 -31.062 1 93.88 280 PHE A O 1
ATOM 2221 N N . LYS A 1 281 ? -1.326 -22.344 -31.953 1 88.5 281 LYS A N 1
ATOM 2222 C CA . LYS A 1 281 ? -2.008 -21.547 -32.969 1 88.5 281 LYS A CA 1
ATOM 2223 C C . LYS A 1 281 ? -2.367 -22.375 -34.188 1 88.5 281 LYS A C 1
ATOM 2225 O O . LYS A 1 281 ? -3.41 -22.172 -34.812 1 88.5 281 LYS A O 1
ATOM 2230 N N . SER A 1 282 ? -1.441 -23.094 -34.75 1 78.38 282 SER A N 1
ATOM 2231 C CA . SER A 1 282 ? -1.504 -23.766 -36.031 1 78.38 282 SER A CA 1
ATOM 2232 C C . SER A 1 282 ? -2.551 -24.875 -36.031 1 78.38 282 SER A C 1
ATOM 2234 O O . SER A 1 282 ? -3.199 -25.109 -37.062 1 78.38 282 SER A O 1
ATOM 2236 N N . LYS A 1 283 ? -2.436 -25.656 -35.125 1 62.56 283 LYS A N 1
ATOM 2237 C CA . LYS A 1 283 ? -3.248 -26.859 -35.25 1 62.56 283 LYS A CA 1
ATOM 2238 C C . LYS A 1 283 ? -4.734 -26.531 -35.125 1 62.56 283 LYS A C 1
ATOM 2240 O O . LYS A 1 283 ? -5.152 -25.812 -34.219 1 62.56 283 LYS A O 1
ATOM 2245 N N . GLY A 1 284 ? -5.281 -25.922 -36.344 1 55.22 284 GLY A N 1
ATOM 2246 C CA . GLY A 1 284 ? -6.656 -25.703 -36.781 1 55.22 284 GLY A CA 1
ATOM 2247 C C . GLY A 1 284 ? -7.648 -25.734 -35.625 1 55.22 284 GLY A C 1
ATOM 2248 O O . GLY A 1 284 ? -8.844 -25.531 -35.844 1 55.22 284 GLY A O 1
ATOM 2249 N N . GLY A 1 285 ? -7.215 -26.125 -34.406 1 59.88 285 GLY A N 1
ATOM 2250 C CA . GLY A 1 285 ? -8.25 -26.266 -33.375 1 59.88 285 GLY A CA 1
ATOM 2251 C C . GLY A 1 285 ? -8.242 -25.156 -32.375 1 59.88 285 GLY A C 1
ATOM 2252 O O . GLY A 1 285 ? -7.375 -24.281 -32.375 1 59.88 285 GLY A O 1
ATOM 2253 N N . ASN A 1 286 ? -9.273 -24.844 -31.766 1 76.38 286 ASN A N 1
ATOM 2254 C CA . ASN A 1 286 ? -9.734 -23.938 -30.719 1 76.38 286 ASN A CA 1
ATOM 2255 C C . ASN A 1 286 ? -9.016 -24.172 -29.391 1 76.38 286 ASN A C 1
ATOM 2257 O O . ASN A 1 286 ? -9.633 -24.094 -28.328 1 76.38 286 ASN A O 1
ATOM 2261 N N . VAL A 1 287 ? -7.562 -24.688 -29.531 1 91.88 287 VAL A N 1
ATOM 2262 C CA . VAL A 1 287 ? -6.922 -24.969 -28.25 1 91.88 287 VAL A CA 1
ATOM 2263 C C . VAL A 1 287 ? -6.32 -23.672 -27.688 1 91.88 287 VAL A C 1
ATOM 2265 O O . VAL A 1 287 ? -5.633 -22.938 -28.406 1 91.88 287 VAL A O 1
ATOM 2268 N N . ARG A 1 288 ? -6.504 -23.359 -26.469 1 94.75 288 ARG A N 1
ATOM 2269 C CA . ARG A 1 288 ? -6.082 -22.109 -25.859 1 94.75 288 ARG A CA 1
ATOM 2270 C C . ARG A 1 288 ? -5.047 -22.359 -24.766 1 94.75 288 ARG A C 1
ATOM 2272 O O . ARG A 1 288 ? -5.062 -23.406 -24.109 1 94.75 288 ARG A O 1
ATOM 2279 N N . ILE A 1 289 ? -4.191 -21.484 -24.641 1 97.25 289 ILE A N 1
ATOM 2280 C CA . ILE A 1 289 ? -3.203 -21.469 -23.562 1 97.25 289 ILE A CA 1
ATOM 2281 C C . ILE A 1 289 ? -3.834 -20.922 -22.281 1 97.25 289 ILE A C 1
ATOM 2283 O O . ILE A 1 289 ? -4.543 -19.922 -22.312 1 97.25 289 ILE A O 1
ATOM 2287 N N . LEU A 1 290 ? -3.602 -21.609 -21.188 1 97.75 290 LEU A N 1
ATOM 2288 C CA . LEU A 1 290 ? -4.078 -21.141 -19.891 1 97.75 290 LEU A CA 1
ATOM 2289 C C . LEU A 1 290 ? -3.209 -20 -19.375 1 97.75 290 LEU A C 1
ATOM 2291 O O . LEU A 1 290 ? -1.98 -20.094 -19.406 1 97.75 290 LEU A O 1
ATOM 2295 N N . VAL A 1 291 ? -3.879 -18.922 -18.938 1 98.5 291 VAL A N 1
ATOM 2296 C CA . VAL A 1 291 ? -3.148 -17.781 -18.391 1 98.5 291 VAL A CA 1
ATOM 2297 C C . VAL A 1 291 ? -3.857 -17.266 -17.141 1 98.5 291 VAL A C 1
ATOM 2299 O O . VAL A 1 291 ? -5.035 -17.562 -16.922 1 98.5 291 VAL A O 1
ATOM 2302 N N . ASP A 1 292 ? -3.121 -16.562 -16.281 1 98.31 292 ASP A N 1
ATOM 2303 C CA . ASP A 1 292 ? -3.768 -15.953 -15.125 1 98.31 292 ASP A CA 1
ATOM 2304 C C . ASP A 1 292 ? -4.531 -14.695 -15.523 1 98.31 292 ASP A C 1
ATOM 2306 O O . ASP A 1 292 ? -5.617 -14.43 -15 1 98.31 292 ASP A O 1
ATOM 2310 N N . SER A 1 293 ? -3.939 -13.938 -16.422 1 98.25 293 SER A N 1
ATOM 2311 C CA . SER A 1 293 ? -4.562 -12.727 -16.953 1 98.25 293 SER A CA 1
ATOM 2312 C C . SER A 1 293 ? -4.25 -12.555 -18.438 1 98.25 293 SER A C 1
ATOM 2314 O O . SER A 1 293 ? -3.08 -12.516 -18.828 1 98.25 293 SER A O 1
ATOM 2316 N N . ARG A 1 294 ? -5.289 -12.461 -19.203 1 97.56 294 ARG A N 1
ATOM 2317 C CA . ARG A 1 294 ? -5.117 -12.234 -20.625 1 97.56 294 ARG A CA 1
ATOM 2318 C C . ARG A 1 294 ? -4.32 -10.961 -20.891 1 97.56 294 ARG A C 1
ATOM 2320 O O . ARG A 1 294 ? -3.332 -10.984 -21.625 1 97.56 294 ARG A O 1
ATOM 2327 N N . GLU A 1 295 ? -4.66 -9.906 -20.234 1 96.81 295 GLU A N 1
ATOM 2328 C CA . GLU A 1 295 ? -4.043 -8.602 -20.438 1 96.81 295 GLU A CA 1
ATOM 2329 C C . GLU A 1 295 ? -2.572 -8.609 -20.031 1 96.81 295 GLU A C 1
ATOM 2331 O O . GLU A 1 295 ? -1.7 -8.258 -20.828 1 96.81 295 GLU A O 1
ATOM 2336 N N . HIS A 1 296 ? -2.277 -9.094 -18.922 1 97.12 296 HIS A N 1
ATOM 2337 C CA . HIS A 1 296 ? -0.933 -9 -18.359 1 97.12 296 HIS A CA 1
ATOM 2338 C C . HIS A 1 296 ? 0.015 -9.984 -19.047 1 97.12 296 HIS A C 1
ATOM 2340 O O . HIS A 1 296 ? 1.159 -9.641 -19.359 1 97.12 296 HIS A O 1
ATOM 2346 N N . THR A 1 297 ? -0.448 -11.172 -19.297 1 97.75 297 THR A N 1
ATOM 2347 C CA . THR A 1 297 ? 0.422 -12.188 -19.875 1 97.75 297 THR A CA 1
ATOM 2348 C C . THR A 1 297 ? 0.816 -11.812 -21.312 1 97.75 297 THR A C 1
ATOM 2350 O O . THR A 1 297 ? 1.964 -12.008 -21.703 1 97.75 297 THR A O 1
ATOM 2353 N N . LEU A 1 298 ? -0.088 -11.242 -22.078 1 97.69 298 LEU A N 1
ATOM 2354 C CA . LEU A 1 298 ? 0.185 -10.883 -23.469 1 97.69 298 LEU A CA 1
ATOM 2355 C C . LEU A 1 298 ? 1.109 -9.672 -23.547 1 97.69 298 LEU A C 1
ATOM 2357 O O . LEU A 1 298 ? 1.745 -9.43 -24.562 1 97.69 298 LEU A O 1
ATOM 2361 N N . LEU A 1 299 ? 1.204 -8.922 -22.453 1 96.12 299 LEU A N 1
ATOM 2362 C CA . LEU A 1 299 ? 2.061 -7.746 -22.406 1 96.12 299 LEU A CA 1
ATOM 2363 C C . LEU A 1 299 ? 3.441 -8.094 -21.859 1 96.12 299 LEU A C 1
ATOM 2365 O O . LEU A 1 299 ? 4.43 -7.441 -22.188 1 96.12 299 LEU A O 1
ATOM 2369 N N . GLU A 1 300 ? 3.477 -9.234 -21.078 1 96.38 300 GLU A N 1
ATOM 2370 C CA . GLU A 1 300 ? 4.668 -9.391 -20.25 1 96.38 300 GLU A CA 1
ATOM 2371 C C . GLU A 1 300 ? 5.441 -10.656 -20.625 1 96.38 300 GLU A C 1
ATOM 2373 O O . GLU A 1 300 ? 6.609 -10.805 -20.25 1 96.38 300 GLU A O 1
ATOM 2378 N N . SER A 1 301 ? 4.852 -11.578 -21.281 1 96.81 301 SER A N 1
ATOM 2379 C CA . SER A 1 301 ? 5.5 -12.836 -21.625 1 96.81 301 SER A CA 1
ATOM 2380 C C . SER A 1 301 ? 6.156 -12.758 -23 1 96.81 301 SER A C 1
ATOM 2382 O O . SER A 1 301 ? 5.469 -12.688 -24.031 1 96.81 301 SER A O 1
ATOM 2384 N N . GLY A 1 302 ? 7.441 -12.875 -23.062 1 97.69 302 GLY A N 1
ATOM 2385 C CA . GLY A 1 302 ? 8.18 -12.758 -24.312 1 97.69 302 GLY A CA 1
ATOM 2386 C C . GLY A 1 302 ? 7.801 -13.812 -25.328 1 97.69 302 GLY A C 1
ATOM 2387 O O . GLY A 1 302 ? 7.668 -13.516 -26.516 1 97.69 302 GLY A O 1
ATOM 2388 N N . GLU A 1 303 ? 7.637 -15.07 -24.984 1 97.19 303 GLU A N 1
ATOM 2389 C CA . GLU A 1 303 ? 7.352 -16.141 -25.922 1 97.19 303 GLU A CA 1
ATOM 2390 C C . GLU A 1 303 ? 5.969 -15.969 -26.547 1 97.19 303 GLU A C 1
ATOM 2392 O O . GLU A 1 303 ? 5.758 -16.312 -27.719 1 97.19 303 GLU A O 1
ATOM 2397 N N . LEU A 1 304 ? 5.012 -15.398 -25.766 1 97.88 304 LEU A N 1
ATOM 2398 C CA . LEU A 1 304 ? 3.689 -15.148 -26.328 1 97.88 304 LEU A CA 1
ATOM 2399 C C . LEU A 1 304 ? 3.721 -13.969 -27.281 1 97.88 304 LEU A C 1
ATOM 2401 O O . LEU A 1 304 ? 3.072 -13.992 -28.328 1 97.88 304 LEU A O 1
ATOM 2405 N N . ILE A 1 305 ? 4.473 -12.93 -26.875 1 97.88 305 ILE A N 1
ATOM 2406 C CA . ILE A 1 305 ? 4.605 -11.734 -27.703 1 97.88 305 ILE A CA 1
ATOM 2407 C C . ILE A 1 305 ? 5.246 -12.109 -29.047 1 97.88 305 ILE A C 1
ATOM 2409 O O . ILE A 1 305 ? 4.723 -11.773 -30.109 1 97.88 305 ILE A O 1
ATOM 2413 N N . ASP A 1 306 ? 6.285 -12.844 -29 1 97.56 306 ASP A N 1
ATOM 2414 C CA . ASP A 1 306 ? 7.039 -13.211 -30.203 1 97.56 306 ASP A CA 1
ATOM 2415 C C . ASP A 1 306 ? 6.188 -14.055 -31.141 1 97.56 306 ASP A C 1
ATOM 2417 O O . ASP A 1 306 ? 6.324 -13.953 -32.375 1 97.56 306 ASP A O 1
ATOM 2421 N N . SER A 1 307 ? 5.336 -14.906 -30.625 1 97 307 SER A N 1
ATOM 2422 C CA . SER A 1 307 ? 4.477 -15.766 -31.438 1 97 307 SER A CA 1
ATOM 2423 C C . SER A 1 307 ? 3.193 -15.047 -31.844 1 97 307 SER A C 1
ATOM 2425 O O . SER A 1 307 ? 2.305 -15.648 -32.438 1 97 307 SER A O 1
ATOM 2427 N N . LYS A 1 308 ? 2.994 -13.742 -31.422 1 96.44 308 LYS A N 1
ATOM 2428 C CA . LYS A 1 308 ? 1.843 -12.898 -31.75 1 96.44 308 LYS A CA 1
ATOM 2429 C C . LYS A 1 308 ? 0.546 -13.539 -31.25 1 96.44 308 LYS A C 1
ATOM 2431 O O . LYS A 1 308 ? -0.44 -13.602 -31.984 1 96.44 308 LYS A O 1
ATOM 2436 N N . ILE A 1 309 ? 0.678 -14.102 -30.078 1 96.75 309 ILE A N 1
ATOM 2437 C CA . ILE A 1 309 ? -0.507 -14.656 -29.438 1 96.75 309 ILE A CA 1
ATOM 2438 C C . ILE A 1 309 ? -1.513 -13.539 -29.156 1 96.75 309 ILE A C 1
ATOM 2440 O O . ILE A 1 309 ? -1.136 -12.453 -28.719 1 96.75 309 ILE A O 1
ATOM 2444 N N . THR A 1 310 ? -2.859 -13.781 -29.422 1 96.06 310 THR A N 1
ATOM 2445 C CA . THR A 1 310 ? -3.932 -12.812 -29.219 1 96.06 310 THR A CA 1
ATOM 2446 C C . THR A 1 310 ? -4.855 -13.266 -28.094 1 96.06 310 THR A C 1
ATOM 2448 O O . THR A 1 310 ? -4.75 -14.398 -27.609 1 96.06 310 THR A O 1
ATOM 2451 N N . PRO A 1 311 ? -5.73 -12.422 -27.656 1 96.06 311 PRO A N 1
ATOM 2452 C CA . PRO A 1 311 ? -6.664 -12.797 -26.594 1 96.06 311 PRO A CA 1
ATOM 2453 C C . PRO A 1 311 ? -7.492 -14.039 -26.953 1 96.06 311 PRO A C 1
ATOM 2455 O O . PRO A 1 311 ? -7.883 -14.789 -26.047 1 96.06 311 PRO A O 1
ATOM 2458 N N . ARG A 1 312 ? -7.707 -14.32 -28.188 1 93.75 312 ARG A N 1
ATOM 2459 C CA . ARG A 1 312 ? -8.516 -15.461 -28.594 1 93.75 312 ARG A CA 1
ATOM 2460 C C . ARG A 1 312 ? -7.742 -16.766 -28.422 1 93.75 312 ARG A C 1
ATOM 2462 O O . ARG A 1 312 ? -8.336 -17.844 -28.375 1 93.75 312 ARG A O 1
ATOM 2469 N N . ASP A 1 313 ? -6.395 -16.656 -28.297 1 95.44 313 ASP A N 1
ATOM 2470 C CA . ASP A 1 313 ? -5.531 -17.828 -28.234 1 95.44 313 ASP A CA 1
ATOM 2471 C C . ASP A 1 313 ? -5.297 -18.25 -26.797 1 95.44 313 ASP A C 1
ATOM 2473 O O . ASP A 1 313 ? -4.613 -19.25 -26.531 1 95.44 313 ASP A O 1
ATOM 2477 N N . VAL A 1 314 ? -5.852 -17.438 -25.875 1 96.56 314 VAL A N 1
ATOM 2478 C CA . VAL A 1 314 ? -5.617 -17.734 -24.453 1 96.56 314 VAL A CA 1
ATOM 2479 C C . VAL A 1 314 ? -6.945 -17.781 -23.703 1 96.56 314 VAL A C 1
ATOM 2481 O O . VAL A 1 314 ? -7.957 -17.266 -24.203 1 96.56 314 VAL A O 1
ATOM 2484 N N . ILE A 1 315 ? -6.953 -18.469 -22.578 1 96.69 315 ILE A N 1
ATOM 2485 C CA . ILE A 1 315 ? -8.086 -18.484 -21.656 1 96.69 315 ILE A CA 1
ATOM 2486 C C . ILE A 1 315 ? -7.59 -18.297 -20.234 1 96.69 315 ILE A C 1
ATOM 2488 O O . ILE A 1 315 ? -6.578 -18.891 -19.828 1 96.69 315 ILE A O 1
ATOM 2492 N N . GLU A 1 316 ? -8.234 -17.406 -19.516 1 98.19 316 GLU A N 1
ATOM 2493 C CA . GLU A 1 316 ? -7.859 -17.203 -18.125 1 98.19 316 GLU A CA 1
ATOM 2494 C C . GLU A 1 316 ? -8.242 -18.406 -17.266 1 98.19 316 GLU A C 1
ATOM 2496 O O . GLU A 1 316 ? -9.305 -19 -17.453 1 98.19 316 GLU A O 1
ATOM 2501 N N . ILE A 1 317 ? -7.41 -18.703 -16.344 1 98.19 317 ILE A N 1
ATOM 2502 C CA . ILE A 1 317 ? -7.664 -19.766 -15.383 1 98.19 317 ILE A CA 1
ATOM 2503 C C . ILE A 1 317 ? -9.016 -19.547 -14.711 1 98.19 317 ILE A C 1
ATOM 2505 O O . ILE A 1 317 ? -9.75 -20.5 -14.453 1 98.19 317 ILE A O 1
ATOM 2509 N N . GLY A 1 318 ? -9.375 -18.297 -14.469 1 97.69 318 GLY A N 1
ATOM 2510 C CA . GLY A 1 318 ? -10.641 -17.953 -13.836 1 97.69 318 GLY A CA 1
ATOM 2511 C C . GLY A 1 318 ? -11.844 -18.266 -14.703 1 97.69 318 GLY A C 1
ATOM 2512 O O . GLY A 1 318 ? -12.969 -18.328 -14.211 1 97.69 318 GLY A O 1
ATOM 2513 N N . GLU A 1 319 ? -11.617 -18.438 -15.977 1 96.25 319 GLU A N 1
ATOM 2514 C CA . GLU A 1 319 ? -12.695 -18.703 -16.922 1 96.25 319 GLU A CA 1
ATOM 2515 C C . GLU A 1 319 ? -12.82 -20.203 -17.203 1 96.25 319 GLU A C 1
ATOM 2517 O O . GLU A 1 319 ? -13.719 -20.641 -17.922 1 96.25 319 GLU A O 1
ATOM 2522 N N . LEU A 1 320 ? -11.898 -20.953 -16.609 1 90.62 320 LEU A N 1
ATOM 2523 C CA . LEU A 1 320 ? -11.828 -22.375 -16.938 1 90.62 320 LEU A CA 1
ATOM 2524 C C . LEU A 1 320 ? -13.055 -23.109 -16.438 1 90.62 320 LEU A C 1
ATOM 2526 O O . LEU A 1 320 ? -13.312 -23.141 -15.227 1 90.62 320 LEU A O 1
ATOM 2530 N N . GLU A 1 321 ? -13.914 -23.516 -17.312 1 80.25 321 GLU A N 1
ATOM 2531 C CA . GLU A 1 321 ? -15.094 -24.312 -16.984 1 80.25 321 GLU A CA 1
ATOM 2532 C C . GLU A 1 321 ? -14.938 -25.75 -17.484 1 80.25 321 GLU A C 1
ATOM 2534 O O . GLU A 1 321 ? -15.445 -26.688 -16.859 1 80.25 321 GLU A O 1
ATOM 2539 N N . SER A 1 322 ? -14.312 -25.828 -18.688 1 78.94 322 SER A N 1
ATOM 2540 C CA . SER A 1 322 ? -14.062 -27.125 -19.297 1 78.94 322 SER A CA 1
ATOM 2541 C C . SER A 1 322 ? -12.602 -27.281 -19.703 1 78.94 322 SER A C 1
ATOM 2543 O O . SER A 1 322 ? -11.922 -26.297 -19.953 1 78.94 322 SER A O 1
ATOM 2545 N N . MET A 1 323 ? -12.203 -28.531 -19.75 1 79.94 323 MET A N 1
ATOM 2546 C CA . MET A 1 323 ? -10.805 -28.812 -20.031 1 79.94 323 MET A CA 1
ATOM 2547 C C . MET A 1 323 ? -10.594 -29.047 -21.531 1 79.94 323 MET A C 1
ATOM 2549 O O . MET A 1 323 ? -9.453 -29.125 -22 1 79.94 323 MET A O 1
ATOM 2553 N N . GLU A 1 324 ? -11.586 -29.094 -22.281 1 77.62 324 GLU A N 1
ATOM 2554 C CA . GLU A 1 324 ? -11.484 -29.547 -23.656 1 77.62 324 GLU A CA 1
ATOM 2555 C C . GLU A 1 324 ? -10.711 -28.547 -24.516 1 77.62 324 GLU A C 1
ATOM 2557 O O . GLU A 1 324 ? -9.898 -28.922 -25.359 1 77.62 324 GLU A O 1
ATOM 2562 N N . ASP A 1 325 ? -10.812 -27.312 -24.203 1 85.5 325 ASP A N 1
ATOM 2563 C CA . ASP A 1 325 ? -10.25 -26.297 -25.094 1 85.5 325 ASP A CA 1
ATOM 2564 C C . ASP A 1 325 ? -8.828 -25.922 -24.672 1 85.5 325 ASP A C 1
ATOM 2566 O O . ASP A 1 325 ? -8.273 -24.938 -25.156 1 85.5 325 ASP A O 1
ATOM 2570 N N . ILE A 1 326 ? -8.211 -26.828 -23.812 1 94 326 ILE A N 1
ATOM 2571 C CA . ILE A 1 326 ? -6.879 -26.438 -23.375 1 94 326 ILE A CA 1
ATOM 2572 C C . ILE A 1 326 ? -5.902 -27.594 -23.578 1 94 326 ILE A C 1
ATOM 2574 O O . ILE A 1 326 ? -4.812 -27.594 -23 1 94 326 ILE A O 1
ATOM 2578 N N . ILE A 1 327 ? -6.273 -28.594 -24.359 1 94.38 327 ILE A N 1
ATOM 2579 C CA . ILE A 1 327 ? -5.43 -29.766 -24.609 1 94.38 327 ILE A CA 1
ATOM 2580 C C . ILE A 1 327 ? -4.969 -29.75 -26.078 1 94.38 327 ILE A C 1
ATOM 2582 O O . ILE A 1 327 ? -5.773 -29.953 -26.984 1 94.38 327 ILE A O 1
ATOM 2586 N N . LEU A 1 328 ? -3.713 -29.531 -26.266 1 93.94 328 LEU A N 1
ATOM 2587 C CA . LEU A 1 328 ? -3.109 -29.594 -27.594 1 93.94 328 LEU A CA 1
ATOM 2588 C C . LEU A 1 328 ? -2.816 -31.031 -27.984 1 93.94 328 LEU A C 1
ATOM 2590 O O . LEU A 1 328 ? -2.137 -31.75 -27.25 1 93.94 328 LEU A O 1
ATOM 2594 N N . ASP A 1 329 ? -3.365 -31.438 -29.047 1 90.88 329 ASP A N 1
ATOM 2595 C CA . ASP A 1 329 ? -3.125 -32.781 -29.594 1 90.88 329 ASP A CA 1
ATOM 2596 C C . ASP A 1 329 ? -1.974 -32.75 -30.594 1 90.88 329 ASP A C 1
ATOM 2598 O O . ASP A 1 329 ? -2.088 -32.156 -31.672 1 90.88 329 ASP A O 1
ATOM 2602 N N . LEU A 1 330 ? -0.9 -33.406 -30.25 1 87.88 330 LEU A N 1
ATOM 2603 C CA . LEU A 1 330 ? 0.273 -33.469 -31.125 1 87.88 330 LEU A CA 1
ATOM 2604 C C . LEU A 1 330 ? 0.462 -34.906 -31.656 1 87.88 330 LEU A C 1
ATOM 2606 O O . LEU A 1 330 ? 1.578 -35.281 -32 1 87.88 330 LEU A O 1
ATOM 2610 N N . ASN A 1 331 ? -0.624 -35.625 -31.672 1 82.19 331 ASN A N 1
ATOM 2611 C CA . ASN A 1 331 ? -0.543 -37 -32.094 1 82.19 331 ASN A CA 1
ATOM 2612 C C . ASN A 1 331 ? -0.161 -37.125 -33.562 1 82.19 331 ASN A C 1
ATOM 2614 O O . ASN A 1 331 ? -0.689 -36.375 -34.406 1 82.19 331 ASN A O 1
ATOM 2618 N N . GLU A 1 332 ? 0.832 -37.844 -33.781 1 77.44 332 GLU A N 1
ATOM 2619 C CA . GLU A 1 332 ? 1.251 -38.312 -35.094 1 77.44 332 GLU A CA 1
ATOM 2620 C C . GLU A 1 332 ? 1.255 -39.812 -35.188 1 77.44 332 GLU A C 1
ATOM 2622 O O . GLU A 1 332 ? 0.909 -40.5 -34.219 1 77.44 332 GLU A O 1
ATOM 2627 N N . ARG A 1 333 ? 1.413 -40.438 -36.406 1 69.19 333 ARG A N 1
ATOM 2628 C CA . ARG A 1 333 ? 1.335 -41.875 -36.656 1 69.19 333 ARG A CA 1
ATOM 2629 C C . ARG A 1 333 ? 2.145 -42.656 -35.625 1 69.19 333 ARG A C 1
ATOM 2631 O O . ARG A 1 333 ? 1.685 -43.688 -35.094 1 69.19 333 ARG A O 1
ATOM 2638 N N . ASN A 1 334 ? 3.207 -42.219 -35.219 1 66.38 334 ASN A N 1
ATOM 2639 C CA . ASN A 1 334 ? 4.074 -43 -34.375 1 66.38 334 ASN A CA 1
ATOM 2640 C C . ASN A 1 334 ? 4.293 -42.344 -33 1 66.38 334 ASN A C 1
ATOM 2642 O O . ASN A 1 334 ? 5.109 -42.781 -32.219 1 66.38 334 ASN A O 1
ATOM 2646 N N . ARG A 1 335 ? 3.574 -41.312 -32.812 1 71.88 335 ARG A N 1
ATOM 2647 C CA . ARG A 1 335 ? 3.785 -40.562 -31.562 1 71.88 335 ARG A CA 1
ATOM 2648 C C . ARG A 1 335 ? 2.494 -39.906 -31.094 1 71.88 335 ARG A C 1
ATOM 2650 O O . ARG A 1 335 ? 1.851 -39.156 -31.859 1 71.88 335 ARG A O 1
ATOM 2657 N N . LYS A 1 336 ? 2.217 -40.312 -29.828 1 83.31 336 LYS A N 1
ATOM 2658 C CA . LYS A 1 336 ? 0.988 -39.719 -29.297 1 83.31 336 LYS A CA 1
ATOM 2659 C C . LYS A 1 336 ? 1.284 -38.812 -28.109 1 83.31 336 LYS A C 1
ATOM 2661 O O . LYS A 1 336 ? 1.789 -39.281 -27.078 1 83.31 336 LYS A O 1
ATOM 2666 N N . ARG A 1 337 ? 1.12 -37.531 -28.281 1 89.19 337 ARG A N 1
ATOM 2667 C CA . ARG A 1 337 ? 1.368 -36.531 -27.25 1 89.19 337 ARG A CA 1
ATOM 2668 C C . ARG A 1 337 ? 0.239 -35.5 -27.188 1 89.19 337 ARG A C 1
ATOM 2670 O O . ARG A 1 337 ? -0.234 -35.031 -28.219 1 89.19 337 ARG A O 1
ATOM 2677 N N . THR A 1 338 ? -0.239 -35.281 -25.938 1 92.94 338 THR A N 1
ATOM 2678 C CA . THR A 1 338 ? -1.081 -34.125 -25.703 1 92.94 338 THR A CA 1
ATOM 2679 C C . THR A 1 338 ? -0.448 -33.188 -24.672 1 92.94 338 THR A C 1
ATOM 2681 O O . THR A 1 338 ? 0.306 -33.656 -23.797 1 92.94 338 THR A O 1
ATOM 2684 N N . ILE A 1 339 ? -0.719 -31.891 -24.844 1 95.56 339 ILE A N 1
ATOM 2685 C CA . ILE A 1 339 ? -0.066 -30.922 -23.984 1 95.56 339 ILE A CA 1
ATOM 2686 C C . ILE A 1 339 ? -1.087 -29.891 -23.5 1 95.56 339 ILE A C 1
ATOM 2688 O O . ILE A 1 339 ? -1.939 -29.438 -24.266 1 95.56 339 ILE A O 1
ATOM 2692 N N . THR A 1 340 ? -1.069 -29.625 -22.234 1 97.12 340 THR A N 1
ATOM 2693 C CA . THR A 1 340 ? -1.654 -28.406 -21.688 1 97.12 340 THR A CA 1
ATOM 2694 C C . THR A 1 340 ? -0.563 -27.422 -21.266 1 97.12 340 THR A C 1
ATOM 2696 O O . THR A 1 340 ? 0.407 -27.797 -20.609 1 97.12 340 THR A O 1
ATOM 2699 N N . LEU A 1 341 ? -0.7 -26.172 -21.719 1 98.12 341 LEU A N 1
ATOM 2700 C CA . LEU A 1 341 ? 0.284 -25.156 -21.391 1 98.12 341 LEU A CA 1
ATOM 2701 C C . LEU A 1 341 ? -0.349 -24.031 -20.562 1 98.12 341 LEU A C 1
ATOM 2703 O O . LEU A 1 341 ? -1.348 -23.438 -20.984 1 98.12 341 LEU A O 1
ATOM 2707 N N . CYS A 1 342 ? 0.213 -23.812 -19.391 1 98.44 342 CYS A N 1
ATOM 2708 C CA . CYS A 1 342 ? -0.176 -22.719 -18.5 1 98.44 342 CYS A CA 1
ATOM 2709 C C . CYS A 1 342 ? 0.945 -21.703 -18.375 1 98.44 342 CYS A C 1
ATOM 2711 O O . CYS A 1 342 ? 2.092 -22.062 -18.094 1 98.44 342 CYS A O 1
ATOM 2713 N N . LYS A 1 343 ? 0.661 -20.453 -18.688 1 98.5 343 LYS A N 1
ATOM 2714 C CA . LYS A 1 343 ? 1.6 -19.344 -18.547 1 98.5 343 LYS A CA 1
ATOM 2715 C C . LYS A 1 343 ? 1.103 -18.344 -17.516 1 98.5 343 LYS A C 1
ATOM 2717 O O . LYS A 1 343 ? 0.067 -17.703 -17.719 1 98.5 343 LYS A O 1
ATOM 2722 N N . ILE A 1 344 ? 1.917 -18.125 -16.438 1 97.5 344 ILE A N 1
ATOM 2723 C CA . ILE A 1 344 ? 1.522 -17.266 -15.328 1 97.5 344 ILE A CA 1
ATOM 2724 C C . ILE A 1 344 ? 2.527 -16.125 -15.18 1 97.5 344 ILE A C 1
ATOM 2726 O O . ILE A 1 344 ? 3.74 -16.344 -15.203 1 97.5 344 ILE A O 1
ATOM 2730 N N . VAL A 1 345 ? 2.021 -14.883 -15.062 1 96.5 345 VAL A N 1
ATOM 2731 C CA . VAL A 1 345 ? 2.904 -13.758 -14.797 1 96.5 345 VAL A CA 1
ATOM 2732 C C . VAL A 1 345 ? 2.682 -13.242 -13.383 1 96.5 345 VAL A C 1
ATOM 2734 O O . VAL A 1 345 ? 3.523 -12.523 -12.836 1 96.5 345 VAL A O 1
ATOM 2737 N N . GLY A 1 346 ? 1.582 -13.57 -12.805 1 96.38 346 GLY A N 1
ATOM 2738 C CA . GLY A 1 346 ? 1.316 -13.219 -11.422 1 96.38 346 GLY A CA 1
ATOM 2739 C C . GLY A 1 346 ? 0.452 -11.977 -11.273 1 96.38 346 GLY A C 1
ATOM 2740 O O . GLY A 1 346 ? 0.667 -10.977 -11.969 1 96.38 346 GLY A O 1
ATOM 2741 N N . LEU A 1 347 ? -0.524 -12 -10.398 1 97.75 347 LEU A N 1
ATOM 2742 C CA . LEU A 1 347 ? -1.45 -10.914 -10.094 1 97.75 347 LEU A CA 1
ATOM 2743 C C . LEU A 1 347 ? -1.546 -10.695 -8.594 1 97.75 347 LEU A C 1
ATOM 2745 O O . LEU A 1 347 ? -1.571 -11.648 -7.816 1 97.75 347 LEU A O 1
ATOM 2749 N N . ALA A 1 348 ? -1.649 -9.43 -8.211 1 98.25 348 ALA A N 1
ATOM 2750 C CA . ALA A 1 348 ? -1.748 -9.109 -6.793 1 98.25 348 ALA A CA 1
ATOM 2751 C C . ALA A 1 348 ? -2.992 -9.734 -6.172 1 98.25 348 ALA A C 1
ATOM 2753 O O . ALA A 1 348 ? -3.023 -10.008 -4.969 1 98.25 348 ALA A O 1
ATOM 2754 N N . VAL A 1 349 ? -3.994 -10.016 -6.957 1 98.44 349 VAL A N 1
ATOM 2755 C CA . VAL A 1 349 ? -5.211 -10.648 -6.461 1 98.44 349 VAL A CA 1
ATOM 2756 C C . VAL A 1 349 ? -4.867 -11.992 -5.812 1 98.44 349 VAL A C 1
ATOM 2758 O O . VAL A 1 349 ? -5.473 -12.367 -4.805 1 98.44 349 VAL A O 1
ATOM 2761 N N . MET A 1 350 ? -3.875 -12.688 -6.371 1 98.75 350 MET A N 1
ATOM 2762 C CA . MET A 1 350 ? -3.477 -13.992 -5.852 1 98.75 350 MET A CA 1
ATOM 2763 C C . MET A 1 350 ? -2.865 -13.867 -4.461 1 98.75 350 MET A C 1
ATOM 2765 O O . MET A 1 350 ? -3.162 -14.664 -3.57 1 98.75 350 MET A O 1
ATOM 2769 N N . ASP A 1 351 ? -2.049 -12.812 -4.238 1 98.56 351 ASP A N 1
ATOM 2770 C CA . ASP A 1 351 ? -1.392 -12.57 -2.959 1 98.56 351 ASP A CA 1
ATOM 2771 C C . ASP A 1 351 ? -2.41 -12.219 -1.878 1 98.56 351 ASP A C 1
ATOM 2773 O O . ASP A 1 351 ? -2.416 -12.812 -0.801 1 98.56 351 ASP A O 1
ATOM 2777 N N . VAL A 1 352 ? -3.27 -11.273 -2.174 1 98.62 352 VAL A N 1
ATOM 2778 C CA . VAL A 1 352 ? -4.242 -10.781 -1.206 1 98.62 352 VAL A CA 1
ATOM 2779 C C . VAL A 1 352 ? -5.238 -11.883 -0.866 1 98.62 352 VAL A C 1
ATOM 2781 O O . VAL A 1 352 ? -5.598 -12.07 0.3 1 98.62 352 VAL A O 1
ATOM 2784 N N . ALA A 1 353 ? -5.621 -12.672 -1.87 1 98.56 353 ALA A N 1
ATOM 2785 C CA . ALA A 1 353 ? -6.574 -13.758 -1.659 1 98.56 353 ALA A CA 1
ATOM 2786 C C . ALA A 1 353 ? -5.969 -14.859 -0.793 1 98.56 353 ALA A C 1
ATOM 2788 O O . ALA A 1 353 ? -6.621 -15.367 0.121 1 98.56 353 ALA A O 1
ATOM 2789 N N . LEU A 1 354 ? -4.746 -15.242 -1.085 1 98.62 354 LEU A N 1
ATOM 2790 C CA . LEU A 1 354 ? -4.137 -16.297 -0.278 1 98.62 354 LEU A CA 1
ATOM 2791 C C . LEU A 1 354 ? -3.9 -15.812 1.15 1 98.62 354 LEU A C 1
ATOM 2793 O O . LEU A 1 354 ? -4.055 -16.578 2.102 1 98.62 354 LEU A O 1
ATOM 2797 N N . ALA A 1 355 ? -3.473 -14.531 1.292 1 97.69 355 ALA A N 1
ATOM 2798 C CA . ALA A 1 355 ? -3.312 -13.977 2.631 1 97.69 355 ALA A CA 1
ATOM 2799 C C . ALA A 1 355 ? -4.609 -14.078 3.43 1 97.69 355 ALA A C 1
ATOM 2801 O O . ALA A 1 355 ? -4.598 -14.492 4.594 1 97.69 355 ALA A O 1
ATOM 2802 N N . LYS A 1 356 ? -5.672 -13.719 2.807 1 97.56 356 LYS A N 1
ATOM 2803 C CA . LYS A 1 356 ? -6.969 -13.836 3.471 1 97.56 356 LYS A CA 1
ATOM 2804 C C . LYS A 1 356 ? -7.266 -15.289 3.852 1 97.56 356 LYS A C 1
ATOM 2806 O O . LYS A 1 356 ? -7.684 -15.562 4.977 1 97.56 356 LYS A O 1
ATOM 2811 N N . LYS A 1 357 ? -7.074 -16.188 2.92 1 97.75 357 LYS A N 1
ATOM 2812 C CA . LYS A 1 357 ? -7.328 -17.609 3.182 1 97.75 357 LYS A CA 1
ATOM 2813 C C . LYS A 1 357 ? -6.453 -18.125 4.32 1 97.75 357 LYS A C 1
ATOM 2815 O O . LYS A 1 357 ? -6.918 -18.875 5.18 1 97.75 357 LYS A O 1
ATOM 2820 N N . PHE A 1 358 ? -5.164 -17.734 4.332 1 97.19 358 PHE A N 1
ATOM 2821 C CA . PHE A 1 358 ? -4.23 -18.125 5.383 1 97.19 358 PHE A CA 1
ATOM 2822 C C . PHE A 1 358 ? -4.781 -17.766 6.754 1 97.19 358 PHE A C 1
ATOM 2824 O O . PHE A 1 358 ? -4.754 -18.578 7.676 1 97.19 358 PHE A O 1
ATOM 2831 N N . LEU A 1 359 ? -5.285 -16.547 6.895 1 95.06 359 LEU A N 1
ATOM 2832 C CA . LEU A 1 359 ? -5.82 -16.094 8.172 1 95.06 359 LEU A CA 1
ATOM 2833 C C . LEU A 1 359 ? -7.031 -16.922 8.578 1 95.06 359 LEU A C 1
ATOM 2835 O O . LEU A 1 359 ? -7.289 -17.109 9.766 1 95.06 359 LEU A O 1
ATOM 2839 N N . SER A 1 360 ? -7.746 -17.438 7.586 1 94.44 360 SER A N 1
ATOM 2840 C CA . SER A 1 360 ? -8.93 -18.234 7.887 1 94.44 360 SER A CA 1
ATOM 2841 C C . SER A 1 360 ? -8.555 -19.562 8.523 1 94.44 360 SER A C 1
ATOM 2843 O O . SER A 1 360 ? -9.375 -20.188 9.195 1 94.44 360 SER A O 1
ATOM 2845 N N . PHE A 1 361 ? -7.332 -20.125 8.273 1 93.5 361 PHE A N 1
ATOM 2846 C CA . PHE A 1 361 ? -6.871 -21.375 8.867 1 93.5 361 PHE A CA 1
ATOM 2847 C C . PHE A 1 361 ? -6.539 -21.188 10.344 1 93.5 361 PHE A C 1
ATOM 2849 O O . PHE A 1 361 ? -6.621 -22.125 11.133 1 93.5 361 PHE A O 1
ATOM 2856 N N . GLY A 1 362 ? -5.762 -20.031 10.719 1 77.19 362 GLY A N 1
ATOM 2857 C CA . GLY A 1 362 ? -5.426 -19.734 12.094 1 77.19 362 GLY A CA 1
ATOM 2858 C C . GLY A 1 362 ? -6.645 -19.469 12.961 1 77.19 362 GLY A C 1
ATOM 2859 O O . GLY A 1 362 ? -6.645 -19.781 14.156 1 77.19 362 GLY A O 1
ATOM 2860 N N . SER A 1 363 ? -7.496 -18.672 12.414 1 55.81 363 SER A N 1
ATOM 2861 C CA . SER A 1 363 ? -8.734 -18.484 13.164 1 55.81 363 SER A CA 1
ATOM 2862 C C . SER A 1 363 ? -9.391 -19.828 13.492 1 55.81 363 SER A C 1
ATOM 2864 O O . SER A 1 363 ? -10.109 -19.938 14.484 1 55.81 363 SER A O 1
ATOM 2866 N N . ARG A 1 364 ? -8.914 -20.906 12.68 1 46.25 364 ARG A N 1
ATOM 2867 C CA . ARG A 1 364 ? -9.391 -22.25 12.969 1 46.25 364 ARG A CA 1
ATOM 2868 C C . ARG A 1 364 ? -8.57 -22.891 14.078 1 46.25 364 ARG A C 1
ATOM 2870 O O . ARG A 1 364 ? -9.117 -23.609 14.93 1 46.25 364 ARG A O 1
ATOM 2877 N N . ASP A 1 365 ? -7.223 -22.891 13.945 1 44.75 365 ASP A N 1
ATOM 2878 C CA . ASP A 1 365 ? -6.395 -23.5 14.977 1 44.75 365 ASP A CA 1
ATOM 2879 C C . ASP A 1 365 ? -6.348 -22.625 16.234 1 44.75 365 ASP A C 1
ATOM 2881 O O . ASP A 1 365 ? -5.965 -23.094 17.312 1 44.75 365 ASP A O 1
ATOM 2885 N N . ILE A 1 366 ? -6.273 -21.359 16.188 1 36.41 366 ILE A N 1
ATOM 2886 C CA . ILE A 1 366 ? -6.402 -20.609 17.438 1 36.41 366 ILE A CA 1
ATOM 2887 C C . ILE A 1 366 ? -7.715 -20.969 18.125 1 36.41 366 ILE A C 1
ATOM 2889 O O . ILE A 1 366 ? -7.832 -20.844 19.344 1 36.41 366 ILE A O 1
ATOM 2893 N N . ALA A 1 367 ? -8.742 -21.375 17.562 1 32.22 367 ALA A N 1
ATOM 2894 C CA . ALA A 1 367 ? -9.836 -21.953 18.344 1 32.22 367 ALA A CA 1
ATOM 2895 C C . ALA A 1 367 ? -9.453 -23.328 18.891 1 32.22 367 ALA A C 1
ATOM 2897 O O . ALA A 1 367 ? -10.039 -23.797 19.859 1 32.22 367 ALA A O 1
ATOM 2898 N N . GLY A 1 368 ? -8.664 -24.172 18.25 1 27.86 368 GLY A N 1
ATOM 2899 C CA . GLY A 1 368 ? -8.289 -25.453 18.828 1 27.86 368 GLY A CA 1
ATOM 2900 C C . GLY A 1 368 ? -7.137 -25.344 19.797 1 27.86 368 GLY A C 1
ATOM 2901 O O . GLY A 1 368 ? -6.812 -26.312 20.484 1 27.86 368 GLY A O 1
ATOM 2902 N N . LYS A 1 369 ? -6.141 -24.594 19.469 1 29 369 LYS A N 1
ATOM 2903 C CA . LYS A 1 369 ? -5.156 -24.531 20.547 1 29 369 LYS A CA 1
ATOM 2904 C C . LYS A 1 369 ? -5.645 -23.641 21.688 1 29 369 LYS A C 1
ATOM 2906 O O . LYS A 1 369 ? -4.914 -23.406 22.641 1 29 369 LYS A O 1
ATOM 2911 N N . ILE A 1 370 ? -6.699 -22.844 21.422 1 22.02 370 ILE A N 1
ATOM 2912 C CA . ILE A 1 370 ? -7.207 -22.359 22.703 1 22.02 370 ILE A CA 1
ATOM 2913 C C . ILE A 1 370 ? -8.227 -23.359 23.25 1 22.02 370 ILE A C 1
ATOM 2915 O O . ILE A 1 370 ? -9.172 -23.734 22.547 1 22.02 370 ILE A O 1
ATOM 2919 N N . MET B 1 1 ? 13.328 -4.652 14.602 1 42.66 1 MET B N 1
ATOM 2920 C CA . MET B 1 1 ? 12.141 -4.598 13.742 1 42.66 1 MET B CA 1
ATOM 2921 C C . MET B 1 1 ? 10.867 -4.785 14.562 1 42.66 1 MET B C 1
ATOM 2923 O O . MET B 1 1 ? 10.812 -5.648 15.445 1 42.66 1 MET B O 1
ATOM 2927 N N . ASN B 1 2 ? 10.102 -3.715 14.766 1 50.47 2 ASN B N 1
ATOM 2928 C CA . ASN B 1 2 ? 8.852 -3.85 15.508 1 50.47 2 ASN B CA 1
ATOM 2929 C C . ASN B 1 2 ? 7.875 -4.785 14.805 1 50.47 2 ASN B C 1
ATOM 2931 O O . ASN B 1 2 ? 7.477 -4.531 13.672 1 50.47 2 ASN B O 1
ATOM 2935 N N . ASN B 1 3 ? 7.762 -5.984 15.266 1 67.12 3 ASN B N 1
ATOM 2936 C CA . ASN B 1 3 ? 6.977 -7.047 14.648 1 67.12 3 ASN B CA 1
ATOM 2937 C C . ASN B 1 3 ? 5.48 -6.828 14.844 1 67.12 3 ASN B C 1
ATOM 2939 O O . ASN B 1 3 ? 4.668 -7.648 14.414 1 67.12 3 ASN B O 1
ATOM 2943 N N . SER B 1 4 ? 5.281 -5.637 15.469 1 82.44 4 SER B N 1
ATOM 2944 C CA . SER B 1 4 ? 3.865 -5.414 15.734 1 82.44 4 SER B CA 1
ATOM 2945 C C . SER B 1 4 ? 3.342 -4.195 14.984 1 82.44 4 SER B C 1
ATOM 2947 O O . SER B 1 4 ? 4.109 -3.293 14.648 1 82.44 4 SER B O 1
ATOM 2949 N N . ILE B 1 5 ? 2.107 -4.277 14.711 1 90.81 5 ILE B N 1
ATOM 2950 C CA . ILE B 1 5 ? 1.401 -3.119 14.172 1 90.81 5 ILE B CA 1
ATOM 2951 C C . ILE B 1 5 ? 1.278 -2.043 15.25 1 90.81 5 ILE B C 1
ATOM 2953 O O . ILE B 1 5 ? 0.815 -2.318 16.359 1 90.81 5 ILE B O 1
ATOM 2957 N N . ILE B 1 6 ? 1.793 -0.867 15 1 93.5 6 ILE B N 1
ATOM 2958 C CA . ILE B 1 6 ? 1.679 0.243 15.945 1 93.5 6 ILE B CA 1
ATOM 2959 C C . ILE B 1 6 ? 0.271 0.832 15.875 1 93.5 6 ILE B C 1
ATOM 2961 O O . ILE B 1 6 ? -0.158 1.315 14.828 1 93.5 6 ILE B O 1
ATOM 2965 N N . THR B 1 7 ? -0.407 0.854 16.969 1 92.94 7 THR B N 1
ATOM 2966 C CA . THR B 1 7 ? -1.82 1.214 17 1 92.94 7 THR B CA 1
ATOM 2967 C C . THR B 1 7 ? -1.991 2.721 17.172 1 92.94 7 THR B C 1
ATOM 2969 O O . THR B 1 7 ? -1.066 3.408 17.609 1 92.94 7 THR B O 1
ATOM 2972 N N . ASP B 1 8 ? -3.186 3.164 16.859 1 94.5 8 ASP B N 1
ATOM 2973 C CA . ASP B 1 8 ? -3.541 4.559 17.125 1 94.5 8 ASP B CA 1
ATOM 2974 C C . ASP B 1 8 ? -3.404 4.898 18.594 1 94.5 8 ASP B C 1
ATOM 2976 O O . ASP B 1 8 ? -2.961 5.996 18.953 1 94.5 8 ASP B O 1
ATOM 2980 N N . GLY B 1 9 ? -3.797 3.967 19.438 1 94.94 9 GLY B N 1
ATOM 2981 C CA . GLY B 1 9 ? -3.664 4.184 20.875 1 94.94 9 GLY B CA 1
ATOM 2982 C C . GLY B 1 9 ? -2.234 4.434 21.312 1 94.94 9 GLY B C 1
ATOM 2983 O O . GLY B 1 9 ? -1.974 5.328 22.125 1 94.94 9 GLY B O 1
ATOM 2984 N N . GLU B 1 10 ? -1.266 3.645 20.781 1 94 10 GLU B N 1
ATOM 2985 C CA . GLU B 1 10 ? 0.147 3.793 21.125 1 94 10 GLU B CA 1
ATOM 2986 C C . GLU B 1 10 ? 0.685 5.145 20.672 1 94 10 GLU B C 1
ATOM 2988 O O . GLU B 1 10 ? 1.413 5.812 21.406 1 94 10 GLU B O 1
ATOM 2993 N N . VAL B 1 11 ? 0.294 5.559 19.453 1 96.56 11 VAL B N 1
ATOM 2994 C CA . VAL B 1 11 ? 0.746 6.836 18.922 1 96.56 11 VAL B CA 1
ATOM 2995 C C . VAL B 1 11 ? 0.167 7.98 19.75 1 96.56 11 VAL B C 1
ATOM 2997 O O . VAL B 1 11 ? 0.891 8.898 20.141 1 96.56 11 VAL B O 1
ATOM 3000 N N . ARG B 1 12 ? -1.092 7.887 20.016 1 97 12 ARG B N 1
ATOM 3001 C CA . ARG B 1 12 ? -1.781 8.906 20.812 1 97 12 ARG B CA 1
ATOM 3002 C C . ARG B 1 12 ? -1.155 9.047 22.188 1 97 12 ARG B C 1
ATOM 3004 O O . ARG B 1 12 ? -0.848 10.156 22.625 1 97 12 ARG B O 1
ATOM 3011 N N . ASP B 1 13 ? -0.957 7.941 22.859 1 96.19 13 ASP B N 1
ATOM 3012 C CA . ASP B 1 13 ? -0.401 7.941 24.203 1 96.19 13 ASP B CA 1
ATOM 3013 C C . ASP B 1 13 ? 0.995 8.562 24.219 1 96.19 13 ASP B C 1
ATOM 3015 O O . ASP B 1 13 ? 1.324 9.336 25.125 1 96.19 13 ASP B O 1
ATOM 3019 N N . PHE B 1 14 ? 1.783 8.242 23.266 1 96.62 14 PHE B N 1
ATOM 3020 C CA . PHE B 1 14 ? 3.135 8.781 23.188 1 96.62 14 PHE B CA 1
ATOM 3021 C C . PHE B 1 14 ? 3.102 10.305 23.078 1 96.62 14 PHE B C 1
ATOM 3023 O O . PHE B 1 14 ? 3.762 11 23.859 1 96.62 14 PHE B O 1
ATOM 3030 N N . PHE B 1 15 ? 2.275 10.844 22.172 1 97 15 PHE B N 1
ATOM 3031 C CA . PHE B 1 15 ? 2.303 12.281 21.906 1 97 15 PHE B CA 1
ATOM 3032 C C . PHE B 1 15 ? 1.573 13.055 23 1 97 15 PHE B C 1
ATOM 3034 O O . PHE B 1 15 ? 1.889 14.211 23.25 1 97 15 PHE B O 1
ATOM 3041 N N . LEU B 1 16 ? 0.637 12.414 23.688 1 95.56 16 LEU B N 1
ATOM 3042 C CA . LEU B 1 16 ? -0.044 13.062 24.797 1 95.56 16 LEU B CA 1
ATOM 3043 C C . LEU B 1 16 ? 0.908 13.273 25.969 1 95.56 16 LEU B C 1
ATOM 3045 O O . LEU B 1 16 ? 0.703 14.18 26.797 1 95.56 16 LEU B O 1
ATOM 3049 N N . HIS B 1 17 ? 2.012 12.477 26.031 1 92.75 17 HIS B N 1
ATOM 3050 C CA . HIS B 1 17 ? 2.861 12.508 27.219 1 92.75 17 HIS B CA 1
ATOM 3051 C C . HIS B 1 17 ? 4.273 12.961 26.875 1 92.75 17 HIS B C 1
ATOM 3053 O O . HIS B 1 17 ? 5.137 13.055 27.75 1 92.75 17 HIS B O 1
ATOM 3059 N N . CYS B 1 18 ? 4.43 13.258 25.641 1 93.19 18 CYS B N 1
ATOM 3060 C CA . CYS B 1 18 ? 5.777 13.656 25.25 1 93.19 18 CYS B CA 1
ATOM 3061 C C . CYS B 1 18 ? 6.051 15.109 25.625 1 93.19 18 CYS B C 1
ATOM 3063 O O . CYS B 1 18 ? 5.125 15.852 25.953 1 93.19 18 CYS B O 1
ATOM 3065 N N . SER B 1 19 ? 7.312 15.484 25.656 1 93.12 19 SER B N 1
ATOM 3066 C CA . SER B 1 19 ? 7.73 16.844 26 1 93.12 19 SER B CA 1
ATOM 3067 C C . SER B 1 19 ? 7.551 17.781 24.812 1 93.12 19 SER B C 1
ATOM 3069 O O . SER B 1 19 ? 7.352 17.344 23.688 1 93.12 19 SER B O 1
ATOM 3071 N N . SER B 1 20 ? 7.609 19.094 25.094 1 94 20 SER B N 1
ATOM 3072 C CA . SER B 1 20 ? 7.555 20.094 24.047 1 94 20 SER B CA 1
ATOM 3073 C C . SER B 1 20 ? 8.734 19.953 23.078 1 94 20 SER B C 1
ATOM 3075 O O . SER B 1 20 ? 8.617 20.25 21.891 1 94 20 SER B O 1
ATOM 3077 N N . GLU B 1 21 ? 9.828 19.453 23.609 1 94.94 21 GLU B N 1
ATOM 3078 C CA . GLU B 1 21 ? 11.008 19.234 22.781 1 94.94 21 GLU B CA 1
ATOM 3079 C C . GLU B 1 21 ? 10.734 18.188 21.688 1 94.94 21 GLU B C 1
ATOM 3081 O O . GLU B 1 21 ? 11.172 18.344 20.547 1 94.94 21 GLU B O 1
ATOM 3086 N N . ILE B 1 22 ? 10.008 17.172 22.047 1 97 22 ILE B N 1
ATOM 3087 C CA . ILE B 1 22 ? 9.664 16.125 21.109 1 97 22 ILE B CA 1
ATOM 3088 C C . ILE B 1 22 ? 8.703 16.672 20.047 1 97 22 ILE B C 1
ATOM 3090 O O . ILE B 1 22 ? 8.797 16.328 18.875 1 97 22 ILE B O 1
ATOM 3094 N N . ILE B 1 23 ? 7.801 17.547 20.484 1 97.88 23 ILE B N 1
ATOM 3095 C CA . ILE B 1 23 ? 6.883 18.188 19.562 1 97.88 23 ILE B CA 1
ATOM 3096 C C . ILE B 1 23 ? 7.676 19.031 18.547 1 97.88 23 ILE B C 1
ATOM 3098 O O . ILE B 1 23 ? 7.453 18.922 17.344 1 97.88 23 ILE B O 1
ATOM 3102 N N . ILE B 1 24 ? 8.625 19.766 19.047 1 97.88 24 ILE B N 1
ATOM 3103 C CA . ILE B 1 24 ? 9.43 20.641 18.203 1 97.88 24 ILE B CA 1
ATOM 3104 C C . ILE B 1 24 ? 10.297 19.797 17.266 1 97.88 24 ILE B C 1
ATOM 3106 O O . ILE B 1 24 ? 10.414 20.109 16.078 1 97.88 24 ILE B O 1
ATOM 3110 N N . GLU B 1 25 ? 10.828 18.719 17.766 1 97.94 25 GLU B N 1
ATOM 3111 C CA . GLU B 1 25 ? 11.633 17.812 16.938 1 97.94 25 GLU B CA 1
ATOM 3112 C C . GLU B 1 25 ? 10.797 17.188 15.828 1 97.94 25 GLU B C 1
ATOM 3114 O O . GLU B 1 25 ? 11.25 17.062 14.695 1 97.94 25 GLU B O 1
ATOM 3119 N N . SER B 1 26 ? 9.578 16.781 16.188 1 98.62 26 SER B N 1
ATOM 3120 C CA . SER B 1 26 ? 8.664 16.203 15.195 1 98.62 26 SER B CA 1
ATOM 3121 C C . SER B 1 26 ? 8.289 17.219 14.133 1 98.62 26 SER B C 1
ATOM 3123 O O . SER B 1 26 ? 8.297 16.922 12.938 1 98.62 26 SER B O 1
ATOM 3125 N N . LEU B 1 27 ? 8.008 18.438 14.586 1 98.5 27 LEU B N 1
ATOM 3126 C CA . LEU B 1 27 ? 7.656 19.531 13.695 1 98.5 27 LEU B CA 1
ATOM 3127 C C . LEU B 1 27 ? 8.797 19.844 12.734 1 98.5 27 LEU B C 1
ATOM 3129 O O . LEU B 1 27 ? 8.586 19.969 11.523 1 98.5 27 LEU B O 1
ATOM 3133 N N . THR B 1 28 ? 10.016 19.875 13.242 1 97.75 28 THR B N 1
ATOM 3134 C CA . THR B 1 28 ? 11.195 20.203 12.438 1 97.75 28 THR B CA 1
ATOM 3135 C C . THR B 1 28 ? 11.484 19.078 11.438 1 97.75 28 THR B C 1
ATOM 3137 O O . THR B 1 28 ? 11.859 19.359 10.297 1 97.75 28 THR B O 1
ATOM 3140 N N . SER B 1 29 ? 11.289 17.859 11.906 1 98.19 29 SER B N 1
ATOM 3141 C CA . SER B 1 29 ? 11.469 16.719 11.016 1 98.19 29 SER B CA 1
ATOM 3142 C C . SER B 1 29 ? 10.477 16.75 9.859 1 98.19 29 SER B C 1
ATOM 3144 O O . SER B 1 29 ? 10.836 16.453 8.719 1 98.19 29 SER B O 1
ATOM 3146 N N . LEU B 1 30 ? 9.281 17.094 10.148 1 98.62 30 LEU B N 1
ATOM 3147 C CA . LEU B 1 30 ? 8.266 17.219 9.102 1 98.62 30 LEU B CA 1
ATOM 3148 C C . LEU B 1 30 ? 8.602 18.344 8.141 1 98.62 30 LEU B C 1
ATOM 3150 O O . LEU B 1 30 ? 8.406 18.219 6.93 1 98.62 30 LEU B O 1
ATOM 3154 N N . HIS B 1 31 ? 9.086 19.469 8.68 1 98.31 31 HIS B N 1
ATOM 3155 C CA . HIS B 1 31 ? 9.516 20.578 7.82 1 98.31 31 HIS B CA 1
ATOM 3156 C C . HIS B 1 31 ? 10.594 20.125 6.844 1 98.31 31 HIS B C 1
ATOM 3158 O O . HIS B 1 31 ? 10.539 20.453 5.652 1 98.31 31 HIS B O 1
ATOM 3164 N N . GLU B 1 32 ? 11.547 19.344 7.32 1 97.88 32 GLU B N 1
ATOM 3165 C CA . GLU B 1 32 ? 12.617 18.812 6.473 1 97.88 32 GLU B CA 1
ATOM 3166 C C . GLU B 1 32 ? 12.055 17.906 5.391 1 97.88 32 GLU B C 1
ATOM 3168 O O . GLU B 1 32 ? 12.523 17.922 4.25 1 97.88 32 GLU B O 1
ATOM 3173 N N . SER B 1 33 ? 11.102 17.078 5.762 1 98.19 33 SER B N 1
ATOM 3174 C CA . SER B 1 33 ? 10.5 16.172 4.789 1 98.19 33 SER B CA 1
ATOM 3175 C C . SER B 1 33 ? 9.75 16.953 3.707 1 98.19 33 SER B C 1
ATOM 3177 O O . SER B 1 33 ? 9.758 16.562 2.539 1 98.19 33 SER B O 1
ATOM 3179 N N . LEU B 1 34 ? 9.109 18.062 4.062 1 98.5 34 LEU B N 1
ATOM 3180 C CA . LEU B 1 34 ? 8.406 18.891 3.09 1 98.5 34 LEU B CA 1
ATOM 3181 C C . LEU B 1 34 ? 9.398 19.672 2.223 1 98.5 34 LEU B C 1
ATOM 3183 O O . LEU B 1 34 ? 9.125 19.938 1.051 1 98.5 34 LEU B O 1
ATOM 3187 N N . ARG B 1 35 ? 10.555 20.016 2.818 1 97.94 35 ARG B N 1
ATOM 3188 C CA . ARG B 1 35 ? 11.617 20.609 2.012 1 97.94 35 ARG B CA 1
ATOM 3189 C C . ARG B 1 35 ? 12.07 19.641 0.918 1 97.94 35 ARG B C 1
ATOM 3191 O O . ARG B 1 35 ? 12.227 20.047 -0.24 1 97.94 35 ARG B O 1
ATOM 3198 N N . LEU B 1 36 ? 12.242 18.406 1.301 1 97.12 36 LEU B N 1
ATOM 3199 C CA . LEU B 1 36 ? 12.617 17.391 0.329 1 97.12 36 LEU B CA 1
ATOM 3200 C C . LEU B 1 36 ? 11.562 17.266 -0.765 1 97.12 36 LEU B C 1
ATOM 3202 O O . LEU B 1 36 ? 11.898 17.219 -1.951 1 97.12 36 LEU B O 1
ATOM 3206 N N . TYR B 1 37 ? 10.375 17.219 -0.371 1 98.06 37 TYR B N 1
ATOM 3207 C CA . TYR B 1 37 ? 9.281 17.156 -1.329 1 98.06 37 TYR B CA 1
ATOM 3208 C C . TYR B 1 37 ? 9.312 18.344 -2.285 1 98.06 37 TYR B C 1
ATOM 3210 O O . TYR B 1 37 ? 9.164 18.172 -3.498 1 98.06 37 TYR B O 1
ATOM 3218 N N . SER B 1 38 ? 9.484 19.547 -1.755 1 98 38 SER B N 1
ATOM 3219 C CA . SER B 1 38 ? 9.477 20.75 -2.576 1 98 38 SER B CA 1
ATOM 3220 C C . SER B 1 38 ? 10.633 20.75 -3.57 1 98 38 SER B C 1
ATOM 3222 O O . SER B 1 38 ? 10.547 21.375 -4.637 1 98 38 SER B O 1
ATOM 3224 N N . GLN B 1 39 ? 11.688 20.078 -3.221 1 96.5 39 GLN B N 1
ATOM 3225 C CA . GLN B 1 39 ? 12.836 19.969 -4.113 1 96.5 39 GLN B CA 1
ATOM 3226 C C . GLN B 1 39 ? 12.602 18.891 -5.172 1 96.5 39 GLN B C 1
ATOM 3228 O O . GLN B 1 39 ? 13.148 18.984 -6.277 1 96.5 39 GLN B O 1
ATOM 3233 N N . LYS B 1 40 ? 11.82 17.844 -4.781 1 96.19 40 LYS B N 1
ATOM 3234 C CA . LYS B 1 40 ? 11.555 16.703 -5.66 1 96.19 40 LYS B CA 1
ATOM 3235 C C . LYS B 1 40 ? 10.109 16.219 -5.516 1 96.19 40 LYS B C 1
ATOM 3237 O O . LYS B 1 40 ? 9.859 15.156 -4.945 1 96.19 40 LYS B O 1
ATOM 3242 N N . HIS B 1 41 ? 9.25 16.875 -6.254 1 96.94 41 HIS B N 1
ATOM 3243 C CA . HIS B 1 41 ? 7.824 16.578 -6.125 1 96.94 41 HIS B CA 1
ATOM 3244 C C . HIS B 1 41 ? 7.52 15.141 -6.551 1 96.94 41 HIS B C 1
ATOM 3246 O O . HIS B 1 41 ? 6.508 14.57 -6.137 1 96.94 41 HIS B O 1
ATOM 3252 N N . GLU B 1 42 ? 8.438 14.531 -7.316 1 95.69 42 GLU B N 1
ATOM 3253 C CA . GLU B 1 42 ? 8.211 13.211 -7.902 1 95.69 42 GLU B CA 1
ATOM 3254 C C . GLU B 1 42 ? 8.281 12.117 -6.84 1 95.69 42 GLU B C 1
ATOM 3256 O O . GLU B 1 42 ? 7.898 10.969 -7.094 1 95.69 42 GLU B O 1
ATOM 3261 N N . ILE B 1 43 ? 8.719 12.406 -5.641 1 97.19 43 ILE B N 1
ATOM 3262 C CA . ILE B 1 43 ? 8.773 11.391 -4.594 1 97.19 43 ILE B CA 1
ATOM 3263 C C . ILE B 1 43 ? 7.352 10.984 -4.199 1 97.19 43 ILE B C 1
ATOM 3265 O O . ILE B 1 43 ? 7.152 9.984 -3.504 1 97.19 43 ILE B O 1
ATOM 3269 N N . LEU B 1 44 ? 6.422 11.805 -4.578 1 97.56 44 LEU B N 1
ATOM 3270 C CA . LEU B 1 44 ? 5.008 11.516 -4.359 1 97.56 44 LEU B CA 1
ATOM 3271 C C . LEU B 1 44 ? 4.32 11.133 -5.668 1 97.56 44 LEU B C 1
ATOM 3273 O O . LEU B 1 44 ? 3.791 11.992 -6.371 1 97.56 44 LEU B O 1
ATOM 3277 N N . PRO B 1 45 ? 4.27 9.812 -5.988 1 96.69 45 PRO B N 1
ATOM 3278 C CA . PRO B 1 45 ? 3.496 9.414 -7.164 1 96.69 45 PRO B CA 1
ATOM 3279 C C . PRO B 1 45 ? 2.014 9.758 -7.047 1 96.69 45 PRO B C 1
ATOM 3281 O O . PRO B 1 45 ? 1.511 9.961 -5.938 1 96.69 45 PRO B O 1
ATOM 3284 N N . ASN B 1 46 ? 1.352 9.844 -8.211 1 95.31 46 ASN B N 1
ATOM 3285 C CA . ASN B 1 46 ? -0.094 10.039 -8.18 1 95.31 46 ASN B CA 1
ATOM 3286 C C . ASN B 1 46 ? -0.795 8.938 -7.395 1 95.31 46 ASN B C 1
ATOM 3288 O O . ASN B 1 46 ? -0.438 7.766 -7.508 1 95.31 46 ASN B O 1
ATOM 3292 N N . ARG B 1 47 ? -1.698 9.336 -6.633 1 95.75 47 ARG B N 1
ATOM 3293 C CA . ARG B 1 47 ? -2.451 8.383 -5.828 1 95.75 47 ARG B CA 1
ATOM 3294 C C . ARG B 1 47 ? -3.359 7.527 -6.703 1 95.75 47 ARG B C 1
ATOM 3296 O O . ARG B 1 47 ? -3.678 7.906 -7.832 1 95.75 47 ARG B O 1
ATOM 3303 N N . ILE B 1 48 ? -3.709 6.312 -6.242 1 97.31 48 ILE B N 1
ATOM 3304 C CA . ILE B 1 48 ? -4.738 5.48 -6.855 1 97.31 48 ILE B CA 1
ATOM 3305 C C . ILE B 1 48 ? -6.043 5.617 -6.078 1 97.31 48 ILE B C 1
ATOM 3307 O O . ILE B 1 48 ? -6.059 5.492 -4.852 1 97.31 48 ILE B O 1
ATOM 3311 N N . PHE B 1 49 ? -7.066 6.035 -6.766 1 94.75 49 PHE B N 1
ATOM 3312 C CA . PHE B 1 49 ? -8.414 6.137 -6.223 1 94.75 49 PHE B CA 1
ATOM 3313 C C . PHE B 1 49 ? -9.32 5.078 -6.836 1 94.75 49 PHE B C 1
ATOM 3315 O O . PHE B 1 49 ? -9.453 5 -8.062 1 94.75 49 PHE B O 1
ATOM 3322 N N . LYS B 1 50 ? -9.906 4.199 -5.977 1 96.19 50 LYS B N 1
ATOM 3323 C CA . LYS B 1 50 ? -10.773 3.145 -6.492 1 96.19 50 LYS B CA 1
ATOM 3324 C C . LYS B 1 50 ? -12.016 2.975 -5.617 1 96.19 50 LYS B C 1
ATOM 3326 O O . LYS B 1 50 ? -11.898 2.77 -4.406 1 96.19 50 LYS B O 1
ATOM 3331 N N . GLN B 1 51 ? -13.203 3.004 -6.219 1 93.94 51 GLN B N 1
ATOM 3332 C CA . GLN B 1 51 ? -14.453 2.754 -5.516 1 93.94 51 GLN B CA 1
ATOM 3333 C C . GLN B 1 51 ? -14.719 1.258 -5.387 1 93.94 51 GLN B C 1
ATOM 3335 O O . GLN B 1 51 ? -14.352 0.478 -6.266 1 93.94 51 GLN B O 1
ATOM 3340 N N . LEU B 1 52 ? -15.281 0.952 -4.309 1 93 52 LEU B N 1
ATOM 3341 C CA . LEU B 1 52 ? -15.703 -0.435 -4.137 1 93 52 LEU B CA 1
ATOM 3342 C C . LEU B 1 52 ? -16.875 -0.767 -5.062 1 93 52 LEU B C 1
ATOM 3344 O O . LEU B 1 52 ? -17.812 0.022 -5.195 1 93 52 LEU B O 1
ATOM 3348 N N . ASP B 1 53 ? -16.75 -1.863 -5.746 1 87.31 53 ASP B N 1
ATOM 3349 C CA . ASP B 1 53 ? -17.828 -2.266 -6.645 1 87.31 53 ASP B CA 1
ATOM 3350 C C . ASP B 1 53 ? -18.938 -2.984 -5.887 1 87.31 53 ASP B C 1
ATOM 3352 O O . ASP B 1 53 ? -18.688 -3.602 -4.848 1 87.31 53 ASP B O 1
ATOM 3356 N N . GLY B 1 54 ? -20.094 -2.893 -6.363 1 83.38 54 GLY B N 1
ATOM 3357 C CA . GLY B 1 54 ? -21.234 -3.576 -5.77 1 83.38 54 GLY B CA 1
ATOM 3358 C C . GLY B 1 54 ? -22.5 -2.742 -5.781 1 83.38 54 GLY B C 1
ATOM 3359 O O . GLY B 1 54 ? -22.906 -2.236 -6.828 1 83.38 54 GLY B O 1
ATOM 3360 N N . SER B 1 55 ? -23.047 -2.639 -4.629 1 85.56 55 SER B N 1
ATOM 3361 C CA . SER B 1 55 ? -24.297 -1.884 -4.461 1 85.56 55 SER B CA 1
ATOM 3362 C C . SER B 1 55 ? -24.031 -0.382 -4.52 1 85.56 55 SER B C 1
ATOM 3364 O O . SER B 1 55 ? -22.891 0.055 -4.598 1 85.56 55 SER B O 1
ATOM 3366 N N . GLU B 1 56 ? -25.062 0.345 -4.574 1 84.25 56 GLU B N 1
ATOM 3367 C CA . GLU B 1 56 ? -24.969 1.801 -4.508 1 84.25 56 GLU B CA 1
ATOM 3368 C C . GLU B 1 56 ? -24.25 2.254 -3.24 1 84.25 56 GLU B C 1
ATOM 3370 O O . GLU B 1 56 ? -23.469 3.195 -3.273 1 84.25 56 GLU B O 1
ATOM 3375 N N . GLU B 1 57 ? -24.516 1.536 -2.172 1 84.31 57 GLU B N 1
ATOM 3376 C CA . GLU B 1 57 ? -23.875 1.851 -0.902 1 84.31 57 GLU B CA 1
ATOM 3377 C C . GLU B 1 57 ? -22.375 1.535 -0.951 1 84.31 57 GLU B C 1
ATOM 3379 O O . GLU B 1 57 ? -21.562 2.281 -0.405 1 84.31 57 GLU B O 1
ATOM 3384 N N . ASP B 1 58 ? -22.031 0.507 -1.643 1 86.12 58 ASP B N 1
ATOM 3385 C CA . ASP B 1 58 ? -20.625 0.118 -1.797 1 86.12 58 ASP B CA 1
ATOM 3386 C C . ASP B 1 58 ? -19.859 1.146 -2.625 1 86.12 58 ASP B C 1
ATOM 3388 O O . ASP B 1 58 ? -18.703 1.434 -2.342 1 86.12 58 ASP B O 1
ATOM 3392 N N . SER B 1 59 ? -20.609 1.71 -3.539 1 86.56 59 SER B N 1
ATOM 3393 C CA . SER B 1 59 ? -19.969 2.641 -4.461 1 86.56 59 SER B CA 1
ATOM 3394 C C . SER B 1 59 ? -19.578 3.939 -3.76 1 86.56 59 SER B C 1
ATOM 3396 O O . SER B 1 59 ? -18.812 4.738 -4.293 1 86.56 59 SER B O 1
ATOM 3398 N N . LYS B 1 60 ? -20.062 4.152 -2.58 1 87.69 60 LYS B N 1
ATOM 3399 C CA . LYS B 1 60 ? -19.719 5.332 -1.788 1 87.69 60 LYS B CA 1
ATOM 3400 C C . LYS B 1 60 ? -18.438 5.109 -0.991 1 87.69 60 LYS B C 1
ATOM 3402 O O . LYS B 1 60 ? -17.922 6.035 -0.372 1 87.69 60 LYS B O 1
ATOM 3407 N N . ILE B 1 61 ? -18.016 3.891 -1.015 1 91.88 61 ILE B N 1
ATOM 3408 C CA . ILE B 1 61 ? -16.766 3.545 -0.34 1 91.88 61 ILE B CA 1
ATOM 3409 C C . ILE B 1 61 ? -15.609 3.586 -1.337 1 91.88 61 ILE B C 1
ATOM 3411 O O . ILE B 1 61 ? -15.703 3.027 -2.434 1 91.88 61 ILE B O 1
ATOM 3415 N N . SER B 1 62 ? -14.594 4.332 -1.02 1 93.06 62 SER B N 1
ATOM 3416 C CA . SER B 1 62 ? -13.445 4.426 -1.918 1 93.06 62 SER B CA 1
ATOM 3417 C C . SER B 1 62 ? -12.148 4.078 -1.197 1 93.06 62 SER B C 1
ATOM 3419 O O . SER B 1 62 ? -11.984 4.391 -0.016 1 93.06 62 SER B O 1
ATOM 3421 N N . HIS B 1 63 ? -11.297 3.381 -1.864 1 96.12 63 HIS B N 1
ATOM 3422 C CA . HIS B 1 63 ? -9.945 3.084 -1.425 1 96.12 63 HIS B CA 1
ATOM 3423 C C . HIS B 1 63 ? -8.93 4.023 -2.078 1 96.12 63 HIS B C 1
ATOM 3425 O O . HIS B 1 63 ? -8.961 4.215 -3.295 1 96.12 63 HIS B O 1
ATOM 3431 N N . ILE B 1 64 ? -8.125 4.664 -1.257 1 96.56 64 ILE B N 1
ATOM 3432 C CA . ILE B 1 64 ? -7.113 5.582 -1.764 1 96.56 64 ILE B CA 1
ATOM 3433 C C . ILE B 1 64 ? -5.723 5.074 -1.385 1 96.56 64 ILE B C 1
ATOM 3435 O O . ILE B 1 64 ? -5.441 4.836 -0.208 1 96.56 64 ILE B O 1
ATOM 3439 N N . PHE B 1 65 ? -4.848 4.828 -2.359 1 98.25 65 PHE B N 1
ATOM 3440 C CA . PHE B 1 65 ? -3.477 4.371 -2.176 1 98.25 65 PHE B CA 1
ATOM 3441 C C . PHE B 1 65 ? -2.488 5.48 -2.512 1 98.25 65 PHE B C 1
ATOM 3443 O O . PHE B 1 65 ? -2.447 5.961 -3.646 1 98.25 65 PHE B O 1
ATOM 3450 N N . MET B 1 66 ? -1.713 5.855 -1.506 1 98.38 66 MET B N 1
ATOM 3451 C CA . MET B 1 66 ? -0.844 7.02 -1.645 1 98.38 66 MET B CA 1
ATOM 3452 C C . MET B 1 66 ? 0.604 6.66 -1.328 1 98.38 66 MET B C 1
ATOM 3454 O O . MET B 1 66 ? 1.041 6.777 -0.182 1 98.38 66 MET B O 1
ATOM 3458 N N . PRO B 1 67 ? 1.423 6.297 -2.326 1 98.56 67 PRO B N 1
ATOM 3459 C CA . PRO B 1 67 ? 2.812 5.902 -2.096 1 98.56 67 PRO B CA 1
ATOM 3460 C C . PRO B 1 67 ? 3.75 7.098 -1.939 1 98.56 67 PRO B C 1
ATOM 3462 O O . PRO B 1 67 ? 3.42 8.203 -2.369 1 98.56 67 PRO B O 1
ATOM 3465 N N . VAL B 1 68 ? 4.789 6.898 -1.268 1 98.69 68 VAL B N 1
ATOM 3466 C CA . VAL B 1 68 ? 5.934 7.801 -1.154 1 98.69 68 VAL B CA 1
ATOM 3467 C C . VAL B 1 68 ? 7.223 7.039 -1.455 1 98.69 68 VAL B C 1
ATOM 3469 O O . VAL B 1 68 ? 7.492 5.996 -0.85 1 98.69 68 VAL B O 1
ATOM 3472 N N . VAL B 1 69 ? 8.062 7.496 -2.424 1 98 69 VAL B N 1
ATOM 3473 C CA . VAL B 1 69 ? 9.305 6.816 -2.773 1 98 69 VAL B CA 1
ATOM 3474 C C . VAL B 1 69 ? 10.461 7.812 -2.766 1 98 69 VAL B C 1
ATOM 3476 O O . VAL B 1 69 ? 10.594 8.625 -3.684 1 98 69 VAL B O 1
ATOM 3479 N N . SER B 1 70 ? 11.219 7.758 -1.744 1 96.69 70 SER B N 1
ATOM 3480 C CA . SER B 1 70 ? 12.414 8.586 -1.618 1 96.69 70 SER B CA 1
ATOM 3481 C C . SER B 1 70 ? 13.539 7.828 -0.916 1 96.69 70 SER B C 1
ATOM 3483 O O . SER B 1 70 ? 13.297 6.816 -0.253 1 96.69 70 SER B O 1
ATOM 3485 N N . LYS B 1 71 ? 14.75 8.32 -1.028 1 93.81 71 LYS B N 1
ATOM 3486 C CA . LYS B 1 71 ? 15.906 7.699 -0.386 1 93.81 71 LYS B CA 1
ATOM 3487 C C . LYS B 1 71 ? 15.82 7.812 1.133 1 93.81 71 LYS B C 1
ATOM 3489 O O . LYS B 1 71 ? 16.297 6.934 1.855 1 93.81 71 LYS B O 1
ATOM 3494 N N . ASN B 1 72 ? 15.141 8.867 1.614 1 93.44 72 ASN B N 1
ATOM 3495 C CA . ASN B 1 72 ? 15.102 9.148 3.045 1 93.44 72 ASN B CA 1
ATOM 3496 C C . ASN B 1 72 ? 13.945 8.422 3.729 1 93.44 72 ASN B C 1
ATOM 3498 O O . ASN B 1 72 ? 14.047 8.039 4.895 1 93.44 72 ASN B O 1
ATOM 3502 N N . PHE B 1 73 ? 12.891 8.281 3.055 1 94.62 73 PHE B N 1
ATOM 3503 C CA . PHE B 1 73 ? 11.727 7.574 3.566 1 94.62 73 PHE B CA 1
ATOM 3504 C C . PHE B 1 73 ? 10.844 7.094 2.424 1 94.62 73 PHE B C 1
ATOM 3506 O O . PHE B 1 73 ? 10.625 7.816 1.452 1 94.62 73 PHE B O 1
ATOM 3513 N N . SER B 1 74 ? 10.445 5.859 2.492 1 97.12 74 SER B N 1
ATOM 3514 C CA . SER B 1 74 ? 9.547 5.238 1.531 1 97.12 74 SER B CA 1
ATOM 3515 C C . SER B 1 74 ? 8.445 4.449 2.236 1 97.12 74 SER B C 1
ATOM 3517 O O . SER B 1 74 ? 8.648 3.955 3.348 1 97.12 74 SER B O 1
ATOM 3519 N N . GLY B 1 75 ? 7.332 4.426 1.634 1 98.06 75 GLY B N 1
ATOM 3520 C CA . GLY B 1 75 ? 6.191 3.705 2.178 1 98.06 75 GLY B CA 1
ATOM 3521 C C . GLY B 1 75 ? 4.891 4.008 1.453 1 98.06 75 GLY B C 1
ATOM 3522 O O . GLY B 1 75 ? 4.891 4.258 0.246 1 98.06 75 GLY B O 1
ATOM 3523 N N . ILE B 1 76 ? 3.785 3.789 2.168 1 98.69 76 ILE B N 1
ATOM 3524 C CA . ILE B 1 76 ? 2.475 4.051 1.583 1 98.69 76 ILE B CA 1
ATOM 3525 C C . ILE B 1 76 ? 1.466 4.348 2.689 1 98.69 76 ILE B C 1
ATOM 3527 O O . ILE B 1 76 ? 1.533 3.762 3.773 1 98.69 76 ILE B O 1
ATOM 3531 N N . LYS B 1 77 ? 0.644 5.273 2.406 1 98.12 77 LYS B N 1
ATOM 3532 C CA . LYS B 1 77 ? -0.575 5.453 3.191 1 98.12 77 LYS B CA 1
ATOM 3533 C C . LYS B 1 77 ? -1.796 4.941 2.43 1 98.12 77 LYS B C 1
ATOM 3535 O O . LYS B 1 77 ? -1.987 5.273 1.258 1 98.12 77 LYS B O 1
ATOM 3540 N N . ILE B 1 78 ? -2.551 4.121 3.061 1 98.06 78 ILE B N 1
ATOM 3541 C CA . ILE B 1 78 ? -3.807 3.625 2.508 1 98.06 78 ILE B CA 1
ATOM 3542 C C . ILE B 1 78 ? -4.98 4.152 3.332 1 98.06 78 ILE B C 1
ATOM 3544 O O . ILE B 1 78 ? -4.965 4.074 4.562 1 98.06 78 ILE B O 1
ATOM 3548 N N . LEU B 1 79 ? -5.949 4.707 2.66 1 95.06 79 LEU B N 1
ATOM 3549 C CA . LEU B 1 79 ? -7.145 5.227 3.314 1 95.06 79 LEU B CA 1
ATOM 3550 C C . LEU B 1 79 ? -8.406 4.664 2.67 1 95.06 79 LEU B C 1
ATOM 3552 O O . LEU B 1 79 ? -8.492 4.57 1.442 1 95.06 79 LEU B O 1
ATOM 3556 N N . VAL B 1 80 ? -9.32 4.215 3.438 1 93.62 80 VAL B N 1
ATOM 3557 C CA . VAL B 1 80 ? -10.648 3.842 2.953 1 93.62 80 VAL B CA 1
ATOM 3558 C C . VAL B 1 80 ? -11.688 4.84 3.459 1 93.62 80 VAL B C 1
ATOM 3560 O O . VAL B 1 80 ? -11.852 5.008 4.668 1 93.62 80 VAL B O 1
ATOM 3563 N N . ASN B 1 81 ? -12.273 5.547 2.506 1 88.44 81 ASN B N 1
ATOM 3564 C CA . ASN B 1 81 ? -13.312 6.516 2.82 1 88.44 81 ASN B CA 1
ATOM 3565 C C . ASN B 1 81 ? -14.703 5.879 2.77 1 88.44 81 ASN B C 1
ATOM 3567 O O . ASN B 1 81 ? -15.156 5.449 1.707 1 88.44 81 ASN B O 1
ATOM 3571 N N . ASN B 1 82 ? -15.367 5.59 3.859 1 81.38 82 ASN B N 1
ATOM 3572 C CA . ASN B 1 82 ? -16.688 4.977 3.908 1 81.38 82 ASN B CA 1
ATOM 3573 C C . ASN B 1 82 ? -17.766 5.984 4.316 1 81.38 82 ASN B C 1
ATOM 3575 O O . ASN B 1 82 ? -18.578 5.711 5.203 1 81.38 82 ASN B O 1
ATOM 3579 N N . ASN B 1 83 ? -18.094 7.066 3.465 1 64.31 83 ASN B N 1
ATOM 3580 C CA . ASN B 1 83 ? -19.109 8.094 3.639 1 64.31 83 ASN B CA 1
ATOM 3581 C C . ASN B 1 83 ? -19.062 8.703 5.035 1 64.31 83 ASN B C 1
ATOM 3583 O O . ASN B 1 83 ? -20.094 8.867 5.68 1 64.31 83 ASN B O 1
ATOM 3587 N N . ASN B 1 84 ? -17.953 9.219 5.578 1 56.81 84 ASN B N 1
ATOM 3588 C CA . ASN B 1 84 ? -17.672 10.258 6.559 1 56.81 84 ASN B CA 1
ATOM 3589 C C . ASN B 1 84 ? -17.578 9.688 7.973 1 56.81 84 ASN B C 1
ATOM 3591 O O . ASN B 1 84 ? -17.484 10.438 8.945 1 56.81 84 ASN B O 1
ATOM 3595 N N . LYS B 1 85 ? -17.797 8.25 8.18 1 54.12 85 LYS B N 1
ATOM 3596 C CA . LYS B 1 85 ? -17.938 7.852 9.578 1 54.12 85 LYS B CA 1
ATOM 3597 C C . LYS B 1 85 ? -16.578 7.543 10.195 1 54.12 85 LYS B C 1
ATOM 3599 O O . LYS B 1 85 ? -16.359 7.77 11.391 1 54.12 85 LYS B O 1
ATOM 3604 N N . ASN B 1 86 ? -15.695 7.098 9.5 1 61.75 86 ASN B N 1
ATOM 3605 C CA . ASN B 1 86 ? -14.5 6.738 10.242 1 61.75 86 ASN B CA 1
ATOM 3606 C C . ASN B 1 86 ? -13.297 6.574 9.32 1 61.75 86 ASN B C 1
ATOM 3608 O O . ASN B 1 86 ? -13.359 5.844 8.336 1 61.75 86 ASN B O 1
ATOM 3612 N N . PHE B 1 87 ? -12.414 7.723 9.523 1 71.25 87 PHE B N 1
ATOM 3613 C CA . PHE B 1 87 ? -11.141 7.602 8.82 1 71.25 87 PHE B CA 1
ATOM 3614 C C . PHE B 1 87 ? -10.398 6.348 9.258 1 71.25 87 PHE B C 1
ATOM 3616 O O . PHE B 1 87 ? -10.062 6.199 10.438 1 71.25 87 PHE B O 1
ATOM 3623 N N . GLN B 1 88 ? -10.352 5.32 8.414 1 86.12 88 GLN B N 1
ATOM 3624 C CA . GLN B 1 88 ? -9.516 4.16 8.688 1 86.12 88 GLN B CA 1
ATOM 3625 C C . GLN B 1 88 ? -8.453 3.973 7.605 1 86.12 88 GLN B C 1
ATOM 3627 O O . GLN B 1 88 ? -8.711 4.25 6.43 1 86.12 88 GLN B O 1
ATOM 3632 N N . GLY B 1 89 ? -7.293 3.707 8.117 1 92.06 89 GLY B N 1
ATOM 3633 C CA . GLY B 1 89 ? -6.215 3.514 7.164 1 92.06 89 GLY B CA 1
ATOM 3634 C C . GLY B 1 89 ? -4.977 2.893 7.781 1 92.06 89 GLY B C 1
ATOM 3635 O O . GLY B 1 89 ? -4.961 2.576 8.977 1 92.06 89 GLY B O 1
ATOM 3636 N N . VAL B 1 90 ? -4.023 2.686 6.859 1 95.88 90 VAL B N 1
ATOM 3637 C CA . VAL B 1 90 ? -2.768 2.049 7.25 1 95.88 90 VAL B CA 1
ATOM 3638 C C . VAL B 1 90 ? -1.593 2.807 6.637 1 95.88 90 VAL B C 1
ATOM 3640 O O . VAL B 1 90 ? -1.72 3.398 5.562 1 95.88 90 VAL B O 1
ATOM 3643 N N . ILE B 1 91 ? -0.521 2.826 7.414 1 97.44 91 ILE B N 1
ATOM 3644 C CA . ILE B 1 91 ? 0.739 3.352 6.902 1 97.44 91 ILE B CA 1
ATOM 3645 C C . ILE B 1 91 ? 1.818 2.275 6.984 1 97.44 91 ILE B C 1
ATOM 3647 O O . ILE B 1 91 ? 2.057 1.706 8.055 1 97.44 91 ILE B O 1
ATOM 3651 N N . ASN B 1 92 ? 2.432 1.974 5.875 1 97.25 92 ASN B N 1
ATOM 3652 C CA . ASN B 1 92 ? 3.621 1.128 5.848 1 97.25 92 ASN B CA 1
ATOM 3653 C C . ASN B 1 92 ? 4.887 1.95 5.633 1 97.25 92 ASN B C 1
ATOM 3655 O O . ASN B 1 92 ? 4.938 2.801 4.742 1 97.25 92 ASN B O 1
ATOM 3659 N N . LEU B 1 93 ? 5.77 1.729 6.508 1 97 93 LEU B N 1
ATOM 3660 C CA . LEU B 1 93 ? 7.105 2.285 6.336 1 97 93 LEU B CA 1
ATOM 3661 C C . LEU B 1 93 ? 8.07 1.231 5.801 1 97 93 LEU B C 1
ATOM 3663 O O . LEU B 1 93 ? 8.203 0.154 6.383 1 97 93 LEU B O 1
ATOM 3667 N N . LEU B 1 94 ? 8.773 1.571 4.695 1 95.56 94 LEU B N 1
ATOM 3668 C CA . LEU B 1 94 ? 9.688 0.636 4.043 1 95.56 94 LEU B CA 1
ATOM 3669 C C . LEU B 1 94 ? 11.109 1.174 4.047 1 95.56 94 LEU B C 1
ATOM 3671 O O . LEU B 1 94 ? 11.328 2.383 3.936 1 95.56 94 LEU B O 1
ATOM 3675 N N . GLU B 1 95 ? 12.055 0.251 4.242 1 94.12 95 GLU B N 1
ATOM 3676 C CA . GLU B 1 95 ? 13.422 0.618 3.912 1 94.12 95 GLU B CA 1
ATOM 3677 C C . GLU B 1 95 ? 13.594 0.821 2.408 1 94.12 95 GLU B C 1
ATOM 3679 O O . GLU B 1 95 ? 13.359 -0.097 1.621 1 94.12 95 GLU B O 1
ATOM 3684 N N . PRO B 1 96 ? 13.977 1.996 1.987 1 94.31 96 PRO B N 1
ATOM 3685 C CA . PRO B 1 96 ? 13.891 2.375 0.574 1 94.31 96 PRO B CA 1
ATOM 3686 C C . PRO B 1 96 ? 14.727 1.467 -0.329 1 94.31 96 PRO B C 1
ATOM 3688 O O . PRO B 1 96 ? 14.312 1.165 -1.452 1 94.31 96 PRO B O 1
ATOM 3691 N N . LYS B 1 97 ? 15.844 1.004 0.06 1 91.56 97 LYS B N 1
ATOM 3692 C CA . LYS B 1 97 ? 16.75 0.269 -0.818 1 91.56 97 LYS B CA 1
ATOM 3693 C C . LYS B 1 97 ? 16.391 -1.213 -0.866 1 91.56 97 LYS B C 1
ATOM 3695 O O . LYS B 1 97 ? 16.516 -1.856 -1.908 1 91.56 97 LYS B O 1
ATOM 3700 N N . THR B 1 98 ? 15.867 -1.737 0.238 1 89.94 98 THR B N 1
ATOM 3701 C CA . THR B 1 98 ? 15.664 -3.18 0.311 1 89.94 98 THR B CA 1
ATOM 3702 C C . THR B 1 98 ? 14.18 -3.523 0.199 1 89.94 98 THR B C 1
ATOM 3704 O O . THR B 1 98 ? 13.828 -4.652 -0.142 1 89.94 98 THR B O 1
ATOM 3707 N N . GLY B 1 99 ? 13.383 -2.594 0.624 1 90.94 99 GLY B N 1
ATOM 3708 C CA . GLY B 1 99 ? 11.953 -2.857 0.633 1 90.94 99 GLY B CA 1
ATOM 3709 C C . GLY B 1 99 ? 11.477 -3.541 1.901 1 90.94 99 GLY B C 1
ATOM 3710 O O . GLY B 1 99 ? 10.305 -3.904 2.018 1 90.94 99 GLY B O 1
ATOM 3711 N N . LYS B 1 100 ? 12.367 -3.736 2.834 1 91.31 100 LYS B N 1
ATOM 3712 C CA . LYS B 1 100 ? 12 -4.336 4.113 1 91.31 100 LYS B CA 1
ATOM 3713 C C . LYS B 1 100 ? 10.977 -3.477 4.852 1 91.31 100 LYS B C 1
ATOM 3715 O O . LYS B 1 100 ? 11.086 -2.248 4.863 1 91.31 100 LYS B O 1
ATOM 3720 N N . LEU B 1 101 ? 9.969 -4.098 5.41 1 92.88 101 LEU B N 1
ATOM 3721 C CA . LEU B 1 101 ? 8.992 -3.383 6.234 1 92.88 101 LEU B CA 1
ATOM 3722 C C . LEU B 1 101 ? 9.617 -2.947 7.555 1 92.88 101 LEU B C 1
ATOM 3724 O O . LEU B 1 101 ? 10.039 -3.785 8.352 1 92.88 101 LEU B O 1
ATOM 3728 N N . VAL B 1 102 ? 9.641 -1.691 7.801 1 92.81 102 VAL B N 1
ATOM 3729 C CA . VAL B 1 102 ? 10.266 -1.14 9 1 92.81 102 VAL B CA 1
ATOM 3730 C C . VAL B 1 102 ? 9.195 -0.863 10.055 1 92.81 102 VAL B C 1
ATOM 3732 O O . VAL B 1 102 ? 9.477 -0.891 11.258 1 92.81 102 VAL B O 1
ATOM 3735 N N . GLY B 1 103 ? 7.996 -0.631 9.594 1 93.12 103 GLY B N 1
ATOM 3736 C CA . GLY B 1 103 ? 6.895 -0.347 10.5 1 93.12 103 GLY B CA 1
ATOM 3737 C C . GLY B 1 103 ? 5.539 -0.374 9.82 1 93.12 103 GLY B C 1
ATOM 3738 O O . GLY B 1 103 ? 5.434 -0.086 8.625 1 93.12 103 GLY B O 1
ATOM 3739 N N . CYS B 1 104 ? 4.559 -0.762 10.531 1 95.12 104 CYS B N 1
ATOM 3740 C CA . CYS B 1 104 ? 3.16 -0.735 10.117 1 95.12 104 CYS B CA 1
ATOM 3741 C C . CYS B 1 104 ? 2.299 -0.027 11.156 1 95.12 104 CYS B C 1
ATOM 3743 O O . CYS B 1 104 ? 2.318 -0.389 12.336 1 95.12 104 CYS B O 1
ATOM 3745 N N . PHE B 1 105 ? 1.554 1.028 10.68 1 95.06 105 PHE B N 1
ATOM 3746 C CA . PHE B 1 105 ? 0.813 1.885 11.594 1 95.06 105 PHE B CA 1
ATOM 3747 C C . PHE B 1 105 ? -0.663 1.932 11.227 1 95.06 105 PHE B C 1
ATOM 3749 O O . PHE B 1 105 ? -1.008 1.985 10.039 1 95.06 105 PHE B O 1
ATOM 3756 N N . GLU B 1 106 ? -1.491 1.907 12.328 1 93.69 106 GLU B N 1
ATOM 3757 C CA . GLU B 1 106 ? -2.801 2.502 12.078 1 93.69 106 GLU B CA 1
ATOM 3758 C C . GLU B 1 106 ? -2.678 3.986 11.75 1 93.69 106 GLU B C 1
ATOM 3760 O O . GLU B 1 106 ? -1.865 4.695 12.344 1 93.69 106 GLU B O 1
ATOM 3765 N N . ALA B 1 107 ? -3.459 4.527 10.891 1 96.25 107 ALA B N 1
ATOM 3766 C CA . ALA B 1 107 ? -3.129 5.785 10.227 1 96.25 107 ALA B CA 1
ATOM 3767 C C . ALA B 1 107 ? -3.793 6.965 10.938 1 96.25 107 ALA B C 1
ATOM 3769 O O . ALA B 1 107 ? -3.342 8.109 10.812 1 96.25 107 ALA B O 1
ATOM 3770 N N . LYS B 1 108 ? -4.824 6.75 11.703 1 95.06 108 LYS B N 1
ATOM 3771 C CA . LYS B 1 108 ? -5.719 7.824 12.125 1 95.06 108 LYS B CA 1
ATOM 3772 C C . LYS B 1 108 ? -4.973 8.859 12.969 1 95.06 108 LYS B C 1
ATOM 3774 O O . LYS B 1 108 ? -5 10.055 12.656 1 95.06 108 LYS B O 1
ATOM 3779 N N . GLN B 1 109 ? -4.25 8.422 13.977 1 96.81 109 GLN B N 1
ATOM 3780 C CA . GLN B 1 109 ? -3.588 9.344 14.898 1 96.81 109 GLN B CA 1
ATOM 3781 C C . GLN B 1 109 ? -2.359 9.977 14.25 1 96.81 109 GLN B C 1
ATOM 3783 O O . GLN B 1 109 ? -2.107 11.172 14.414 1 96.81 109 GLN B O 1
ATOM 3788 N N . ILE B 1 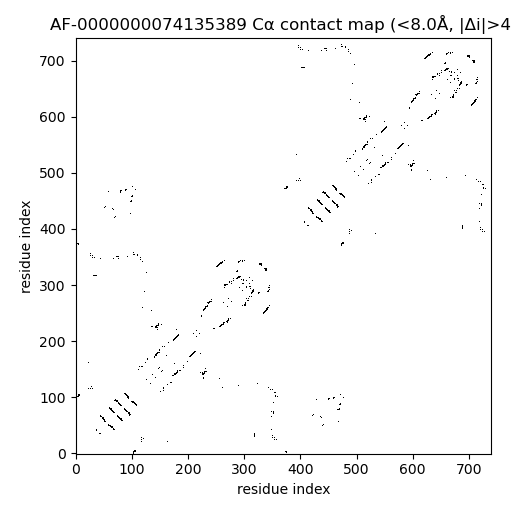110 ? -1.603 9.188 13.461 1 98 110 ILE B N 1
ATOM 3789 C CA . ILE B 1 110 ? -0.46 9.742 12.75 1 98 110 ILE B CA 1
ATOM 3790 C C . ILE B 1 110 ? -0.928 10.867 11.828 1 98 110 ILE B C 1
ATOM 3792 O O . ILE B 1 110 ? -0.322 11.945 11.789 1 98 110 ILE B O 1
ATOM 3796 N N . THR B 1 111 ? -2.053 10.625 11.125 1 97.69 111 THR B N 1
ATOM 3797 C CA . THR B 1 111 ? -2.57 11.594 10.172 1 97.69 111 THR B CA 1
ATOM 3798 C C . THR B 1 111 ? -2.998 12.875 10.883 1 97.69 111 THR B C 1
ATOM 3800 O O . THR B 1 111 ? -2.672 13.977 10.445 1 97.69 111 THR B O 1
ATOM 3803 N N . ALA B 1 112 ? -3.666 12.711 12 1 97.69 112 ALA B N 1
ATOM 3804 C CA . ALA B 1 112 ? -4.145 13.875 12.742 1 97.69 112 ALA B CA 1
ATOM 3805 C C . ALA B 1 112 ? -2.982 14.68 13.305 1 97.69 112 ALA B C 1
ATOM 3807 O O . ALA B 1 112 ? -2.943 15.906 13.164 1 97.69 112 ALA B O 1
ATOM 3808 N N . ILE B 1 113 ? -2.02 14.023 13.875 1 98.69 113 ILE B N 1
ATOM 3809 C CA . ILE B 1 113 ? -0.911 14.672 14.57 1 98.69 113 ILE B CA 1
ATOM 3810 C C . ILE B 1 113 ? 0.001 15.359 13.555 1 98.69 113 ILE B C 1
ATOM 3812 O O . ILE B 1 113 ? 0.372 16.516 13.727 1 98.69 113 ILE B O 1
ATOM 3816 N N . ARG B 1 114 ? 0.301 14.641 12.461 1 98.81 114 ARG B N 1
ATOM 3817 C CA . ARG B 1 114 ? 1.184 15.258 11.469 1 98.81 114 ARG B CA 1
ATOM 3818 C C . ARG B 1 114 ? 0.519 16.469 10.82 1 98.81 114 ARG B C 1
ATOM 3820 O O . ARG B 1 114 ? 1.19 17.438 10.477 1 98.81 114 ARG B O 1
ATOM 3827 N N . THR B 1 115 ? -0.804 16.438 10.617 1 98.62 115 THR B N 1
ATOM 3828 C CA . THR B 1 115 ? -1.526 17.578 10.047 1 98.62 115 THR B CA 1
ATOM 3829 C C . THR B 1 115 ? -1.427 18.797 10.969 1 98.62 115 THR B C 1
ATOM 3831 O O . THR B 1 115 ? -1.13 19.891 10.508 1 98.62 115 THR B O 1
ATOM 3834 N N . ALA B 1 116 ? -1.601 18.547 12.234 1 98.88 116 ALA B N 1
ATOM 3835 C CA . ALA B 1 116 ? -1.495 19.625 13.211 1 98.88 116 ALA B CA 1
ATOM 3836 C C . ALA B 1 116 ? -0.072 20.172 13.273 1 98.88 116 ALA B C 1
ATOM 3838 O O . ALA B 1 116 ? 0.13 21.375 13.312 1 98.88 116 ALA B O 1
ATOM 3839 N N . LEU B 1 117 ? 0.884 19.281 13.25 1 98.88 117 LEU B N 1
ATOM 3840 C CA . LEU B 1 117 ? 2.285 19.688 13.289 1 98.88 117 LEU B CA 1
ATOM 3841 C C . LEU B 1 117 ? 2.633 20.547 12.078 1 98.88 117 LEU B C 1
ATOM 3843 O O . LEU B 1 117 ? 3.215 21.625 12.227 1 98.88 117 LEU B O 1
ATOM 3847 N N . VAL B 1 118 ? 2.217 20.125 10.922 1 98.88 118 VAL B N 1
ATOM 3848 C CA . VAL B 1 118 ? 2.535 20.859 9.695 1 98.88 118 VAL B CA 1
ATOM 3849 C C . VAL B 1 118 ? 1.808 22.188 9.688 1 98.88 118 VAL B C 1
ATOM 3851 O O . VAL B 1 118 ? 2.369 23.203 9.273 1 98.88 118 VAL B O 1
ATOM 3854 N N . SER B 1 119 ? 0.605 22.203 10.164 1 98.81 119 SER B N 1
ATOM 3855 C CA . SER B 1 119 ? -0.174 23.422 10.273 1 98.81 119 SER B CA 1
ATOM 3856 C C . SER B 1 119 ? 0.538 24.453 11.148 1 98.81 119 SER B C 1
ATOM 3858 O O . SER B 1 119 ? 0.278 25.656 11.039 1 98.81 119 SER B O 1
ATOM 3860 N N . CYS B 1 120 ? 1.457 24.016 12.016 1 98.56 120 CYS B N 1
ATOM 3861 C CA . CYS B 1 120 ? 2.078 24.891 13.008 1 98.56 120 CYS B CA 1
ATOM 3862 C C . CYS B 1 120 ? 3.516 25.219 12.625 1 98.56 120 CYS B C 1
ATOM 3864 O O . CYS B 1 120 ? 4.223 25.891 13.375 1 98.56 120 CYS B O 1
ATOM 3866 N N . ILE B 1 121 ? 3.992 24.719 11.453 1 98 121 ILE B N 1
ATOM 3867 C CA . ILE B 1 121 ? 5.375 25 11.078 1 98 121 ILE B CA 1
ATOM 3868 C C . ILE B 1 121 ? 5.574 26.5 10.906 1 98 121 ILE B C 1
ATOM 3870 O O . ILE B 1 121 ? 6.504 27.078 11.469 1 98 121 ILE B O 1
ATOM 3874 N N . GLY B 1 122 ? 4.684 27.156 10.141 1 97 122 GLY B N 1
ATOM 3875 C CA . GLY B 1 122 ? 4.77 28.609 9.992 1 97 122 GLY B CA 1
ATOM 3876 C C . GLY B 1 122 ? 4.602 29.344 11.305 1 97 122 GLY B C 1
ATOM 3877 O O . GLY B 1 122 ? 5.277 30.344 11.547 1 97 122 GLY B O 1
ATOM 3878 N N . LEU B 1 123 ? 3.738 28.875 12.141 1 97.38 123 LEU B N 1
ATOM 3879 C CA . LEU B 1 123 ? 3.51 29.469 13.453 1 97.38 123 LEU B CA 1
ATOM 3880 C C . LEU B 1 123 ? 4.777 29.406 14.305 1 97.38 123 LEU B C 1
ATOM 3882 O O . LEU B 1 123 ? 5.199 30.438 14.852 1 97.38 123 LEU B O 1
ATOM 3886 N N . TYR B 1 124 ? 5.398 28.25 14.344 1 96.31 124 TYR B N 1
ATOM 3887 C CA . TYR B 1 124 ? 6.617 28.062 15.125 1 96.31 124 TYR B CA 1
ATOM 3888 C C . TYR B 1 124 ? 7.727 28.984 14.648 1 96.31 124 TYR B C 1
ATOM 3890 O O . TYR B 1 124 ? 8.414 29.609 15.453 1 96.31 124 TYR B O 1
ATOM 3898 N N . MET B 1 125 ? 7.848 29.047 13.344 1 95.12 125 MET B N 1
ATOM 3899 C CA . MET B 1 125 ? 8.883 29.906 12.773 1 95.12 125 MET B CA 1
ATOM 3900 C C . MET B 1 125 ? 8.648 31.375 13.125 1 95.12 125 MET B C 1
ATOM 3902 O O . MET B 1 125 ? 9.594 32.094 13.414 1 95.12 125 MET B O 1
ATOM 3906 N N . GLN B 1 126 ? 7.41 31.812 13.141 1 95.06 126 GLN B N 1
ATOM 3907 C CA . GLN B 1 126 ? 7.086 33.188 13.453 1 95.06 126 GLN B CA 1
ATOM 3908 C C . GLN B 1 126 ? 7.223 33.469 14.945 1 95.06 126 GLN B C 1
ATOM 3910 O O . GLN B 1 126 ? 7.672 34.562 15.352 1 95.06 126 GLN B O 1
ATOM 3915 N N . LEU B 1 127 ? 6.879 32.5 15.789 1 94.25 127 LEU B N 1
ATOM 3916 C CA . LEU B 1 127 ? 6.996 32.625 17.234 1 94.25 127 LEU B CA 1
ATOM 3917 C C . LEU B 1 127 ? 8.461 32.656 17.656 1 94.25 127 LEU B C 1
ATOM 3919 O O . LEU B 1 127 ? 8.828 33.375 18.609 1 94.25 127 LEU B O 1
ATOM 3923 N N . SER B 1 128 ? 9.305 31.922 16.938 1 91.94 128 SER B N 1
ATOM 3924 C CA . SER B 1 128 ? 10.695 31.719 17.359 1 91.94 128 SER B CA 1
ATOM 3925 C C . SER B 1 128 ? 11.625 32.688 16.641 1 91.94 128 SER B C 1
ATOM 3927 O O . SER B 1 128 ? 12.836 32.688 16.875 1 91.94 128 SER B O 1
ATOM 3929 N N . ASP B 1 129 ? 11.047 33.5 15.781 1 89.94 129 ASP B N 1
ATOM 3930 C CA . ASP B 1 129 ? 11.883 34.438 15.039 1 89.94 129 ASP B CA 1
ATOM 3931 C C . ASP B 1 129 ? 12.547 35.469 15.984 1 89.94 129 ASP B C 1
ATOM 3933 O O . ASP B 1 129 ? 11.859 36.219 16.672 1 89.94 129 ASP B O 1
ATOM 3937 N N . PRO B 1 130 ? 13.875 35.531 16.047 1 84.12 130 PRO B N 1
ATOM 3938 C CA . PRO B 1 130 ? 14.562 36.406 16.969 1 84.12 130 PRO B CA 1
ATOM 3939 C C . PRO B 1 130 ? 14.578 37.875 16.5 1 84.12 130 PRO B C 1
ATOM 3941 O O . PRO B 1 130 ? 14.82 38.781 17.297 1 84.12 130 PRO B O 1
ATOM 3944 N N . TYR B 1 131 ? 14.242 38.031 15.227 1 83.62 131 TYR B N 1
ATOM 3945 C CA . TYR B 1 131 ? 14.414 39.375 14.656 1 83.62 131 TYR B CA 1
ATOM 3946 C C . TYR B 1 131 ? 13.078 40.094 14.578 1 83.62 131 TYR B C 1
ATOM 3948 O O . TYR B 1 131 ? 13.031 41.344 14.586 1 83.62 131 TYR B O 1
ATOM 3956 N N . ARG B 1 132 ? 12.047 39.344 14.422 1 80.81 132 ARG B N 1
ATOM 3957 C CA . ARG B 1 132 ? 10.734 39.969 14.227 1 80.81 132 ARG B CA 1
ATOM 3958 C C . ARG B 1 132 ? 9.742 39.469 15.273 1 80.81 132 ARG B C 1
ATOM 3960 O O . ARG B 1 132 ? 9.453 38.281 15.359 1 80.81 132 ARG B O 1
ATOM 3967 N N . GLU B 1 133 ? 9.383 40.375 15.969 1 85.62 133 GLU B N 1
ATOM 3968 C CA . GLU B 1 133 ? 8.328 40.031 16.922 1 85.62 133 GLU B CA 1
ATOM 3969 C C . GLU B 1 133 ? 6.953 40.344 16.359 1 85.62 133 GLU B C 1
ATOM 3971 O O . GLU B 1 133 ? 6.391 41.438 16.625 1 85.62 133 GLU B O 1
ATOM 3976 N N . LEU B 1 134 ? 6.371 39.406 15.797 1 89.19 134 LEU B N 1
ATOM 3977 C CA . LEU B 1 134 ? 5.102 39.594 15.109 1 89.19 134 LEU B CA 1
ATOM 3978 C C . LEU B 1 134 ? 3.939 39.562 16.094 1 89.19 134 LEU B C 1
ATOM 3980 O O . LEU B 1 134 ? 2.973 40.312 15.938 1 89.19 134 LEU B O 1
ATOM 3984 N N . PHE B 1 135 ? 4.168 38.719 17.125 1 92.06 135 PHE B N 1
ATOM 3985 C CA . PHE B 1 135 ? 3.066 38.562 18.062 1 92.06 135 PHE B CA 1
ATOM 3986 C C . PHE B 1 135 ? 3.232 39.5 19.266 1 92.06 135 PHE B C 1
ATOM 3988 O O . PHE B 1 135 ? 4.254 39.438 19.953 1 92.06 135 PHE B O 1
ATOM 3995 N N . SER B 1 136 ? 2.346 40.406 19.625 1 84.62 136 SER B N 1
ATOM 3996 C CA . SER B 1 136 ? 2.391 41.312 20.75 1 84.62 136 SER B CA 1
ATOM 3997 C C . SER B 1 136 ? 1.603 40.75 21.938 1 84.62 136 SER B C 1
ATOM 3999 O O . SER B 1 136 ? 1.823 41.156 23.078 1 84.62 136 SER B O 1
ATOM 4001 N N . PHE B 1 137 ? 0.981 39.656 21.891 1 90.19 137 PHE B N 1
ATOM 4002 C CA . PHE B 1 137 ? 0.092 39.062 22.875 1 90.19 137 PHE B CA 1
ATOM 4003 C C . PHE B 1 137 ? -0.312 40.094 23.922 1 90.19 137 PHE B C 1
ATOM 4005 O O . PHE B 1 137 ? 0.378 40.281 24.938 1 90.19 137 PHE B O 1
ATOM 4012 N N . GLU B 1 138 ? -1.43 40.719 23.75 1 85.38 138 GLU B N 1
ATOM 4013 C CA . GLU B 1 138 ? -1.923 41.75 24.641 1 85.38 138 GLU B CA 1
ATOM 4014 C C . GLU B 1 138 ? -2.182 41.219 26.047 1 85.38 138 GLU B C 1
ATOM 4016 O O . GLU B 1 138 ? -2.811 40.156 26.188 1 85.38 138 GLU B O 1
ATOM 4021 N N . ASN B 1 139 ? -1.594 41.906 27.109 1 88.88 139 ASN B N 1
ATOM 4022 C CA . ASN B 1 139 ? -1.761 41.531 28.5 1 88.88 139 ASN B CA 1
ATOM 4023 C C . ASN B 1 139 ? -1.211 40.125 28.766 1 88.88 139 ASN B C 1
ATOM 4025 O O . ASN B 1 139 ? -1.788 39.375 29.547 1 88.88 139 ASN B O 1
ATOM 4029 N N . ASP B 1 140 ? -0.188 39.75 27.984 1 92.06 140 ASP B N 1
ATOM 4030 C CA . ASP B 1 140 ? 0.471 38.438 28.125 1 92.06 140 ASP B CA 1
ATOM 4031 C C . ASP B 1 140 ? -0.516 37.312 27.906 1 92.06 140 ASP B C 1
ATOM 4033 O O . ASP B 1 140 ? -0.454 36.281 28.594 1 92.06 140 ASP B O 1
ATOM 4037 N N . THR B 1 141 ? -1.529 37.562 27 1 93.88 141 THR B N 1
ATOM 4038 C CA . THR B 1 141 ? -2.57 36.594 26.719 1 93.88 141 THR B CA 1
ATOM 4039 C C . THR B 1 141 ? -2.553 36.188 25.25 1 93.88 141 THR B C 1
ATOM 4041 O O . THR B 1 141 ? -2.584 37.062 24.359 1 93.88 141 THR B O 1
ATOM 4044 N N . CYS B 1 142 ? -2.402 34.906 25.016 1 95.25 142 CYS B N 1
ATOM 4045 C CA . CYS B 1 142 ? -2.586 34.406 23.656 1 95.25 142 CYS B CA 1
ATOM 4046 C C . CYS B 1 142 ? -4.031 34 23.422 1 95.25 142 CYS B C 1
ATOM 4048 O O . CYS B 1 142 ? -4.582 33.188 24.172 1 95.25 142 CYS B O 1
ATOM 4050 N N . GLN B 1 143 ? -4.637 34.594 22.406 1 95.38 143 GLN B N 1
ATOM 4051 C CA . GLN B 1 143 ? -5.988 34.219 22 1 95.38 143 GLN B CA 1
ATOM 4052 C C . GLN B 1 143 ? -5.965 33.219 20.828 1 95.38 143 GLN B C 1
ATOM 4054 O O . GLN B 1 143 ? -5.547 33.594 19.734 1 95.38 143 GLN B O 1
ATOM 4059 N N . LEU B 1 144 ? -6.406 31.984 21.078 1 97.75 144 LEU B N 1
ATOM 4060 C CA . LEU B 1 144 ? -6.465 30.953 20.031 1 97.75 144 LEU B CA 1
ATOM 4061 C C . LEU B 1 144 ? -7.91 30.562 19.75 1 97.75 144 LEU B C 1
ATOM 4063 O O . LEU B 1 144 ? -8.664 30.234 20.656 1 97.75 144 LEU B O 1
ATOM 4067 N N . THR B 1 145 ? -8.312 30.703 18.5 1 97.31 145 THR B N 1
ATOM 4068 C CA . THR B 1 145 ? -9.633 30.266 18.062 1 97.31 145 THR B CA 1
ATOM 4069 C C . THR B 1 145 ? -9.531 29.047 17.156 1 97.31 145 THR B C 1
ATOM 4071 O O . THR B 1 145 ? -8.703 29 16.25 1 97.31 145 THR B O 1
ATOM 4074 N N . CYS B 1 146 ? -10.32 28 17.438 1 98.12 146 CYS B N 1
ATOM 4075 C CA . CYS B 1 146 ? -10.352 26.797 16.609 1 98.12 146 CYS B CA 1
ATOM 4076 C C . CYS B 1 146 ? -11.773 26.484 16.156 1 98.12 146 CYS B C 1
ATOM 4078 O O . CYS B 1 146 ? -12.688 26.406 16.969 1 98.12 146 CYS B O 1
ATOM 4080 N N . PHE B 1 147 ? -11.914 26.438 14.828 1 97.06 147 PHE B N 1
ATOM 4081 C CA . PHE B 1 147 ? -13.172 25.953 14.266 1 97.06 147 PHE B CA 1
ATOM 4082 C C . PHE B 1 147 ? -13.188 24.438 14.18 1 97.06 147 PHE B C 1
ATOM 4084 O O . PHE B 1 147 ? -12.406 23.844 13.43 1 97.06 147 PHE B O 1
ATOM 4091 N N . GLY B 1 148 ? -14.086 23.781 14.93 1 96.56 148 GLY B N 1
ATOM 4092 C CA . GLY B 1 148 ? -14.18 22.328 14.906 1 96.56 148 GLY B CA 1
ATOM 4093 C C . GLY B 1 148 ? -13.906 21.688 16.266 1 96.56 148 GLY B C 1
ATOM 4094 O O . GLY B 1 148 ? -13.266 22.312 17.109 1 96.56 148 GLY B O 1
ATOM 4095 N N . THR B 1 149 ? -14.383 20.469 16.422 1 96.94 149 THR B N 1
ATOM 4096 C CA . THR B 1 149 ? -14.266 19.797 17.719 1 96.94 149 THR B CA 1
ATOM 4097 C C . THR B 1 149 ? -13.719 18.391 17.531 1 96.94 149 THR B C 1
ATOM 4099 O O . THR B 1 149 ? -13.633 17.625 18.5 1 96.94 149 THR B O 1
ATOM 4102 N N . GLY B 1 150 ? -13.344 17.969 16.328 1 95.25 150 GLY B N 1
ATOM 4103 C CA . GLY B 1 150 ? -12.883 16.625 16.062 1 95.25 150 GLY B CA 1
ATOM 4104 C C . GLY B 1 150 ? -11.422 16.406 16.422 1 95.25 150 GLY B C 1
ATOM 4105 O O . GLY B 1 150 ? -10.805 17.266 17.047 1 95.25 150 GLY B O 1
ATOM 4106 N N . LEU B 1 151 ? -10.961 15.289 15.984 1 95.81 151 LEU B N 1
ATOM 4107 C CA . LEU B 1 151 ? -9.594 14.867 16.297 1 95.81 151 LEU B CA 1
ATOM 4108 C C . LEU B 1 151 ? -8.578 15.883 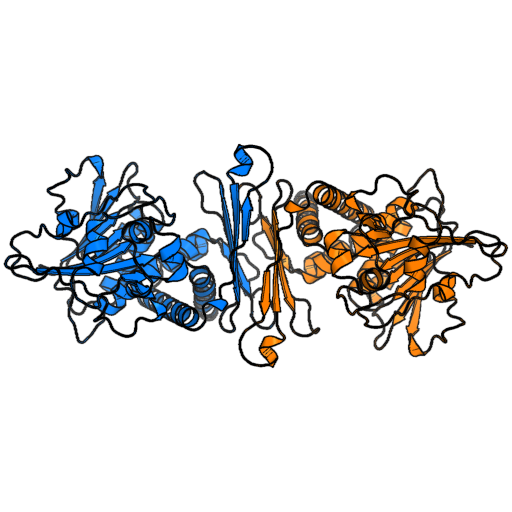15.781 1 95.81 151 LEU B C 1
ATOM 4110 O O . LEU B 1 151 ? -7.598 16.172 16.469 1 95.81 151 LEU B O 1
ATOM 4114 N N . GLN B 1 152 ? -8.797 16.469 14.625 1 97.31 152 GLN B N 1
ATOM 4115 C CA . GLN B 1 152 ? -7.902 17.484 14.07 1 97.31 152 GLN B CA 1
ATOM 4116 C C . GLN B 1 152 ? -7.867 18.719 14.945 1 97.31 152 GLN B C 1
ATOM 4118 O O . GLN B 1 152 ? -6.793 19.234 15.266 1 97.31 152 GLN B O 1
ATOM 4123 N N . ALA B 1 153 ? -9.016 19.156 15.352 1 98.25 153 ALA B N 1
ATOM 4124 C CA . ALA B 1 153 ? -9.086 20.312 16.219 1 98.25 153 ALA B CA 1
ATOM 4125 C C . ALA B 1 153 ? -8.328 20.062 17.531 1 98.25 153 ALA B C 1
ATOM 4127 O O . ALA B 1 153 ? -7.547 20.906 17.969 1 98.25 153 ALA B O 1
ATOM 4128 N N . PHE B 1 154 ? -8.531 18.906 18.109 1 98.19 154 PHE B N 1
ATOM 4129 C CA . PHE B 1 154 ? -7.875 18.531 19.359 1 98.19 154 PHE B CA 1
ATOM 4130 C C . PHE B 1 154 ? -6.363 18.641 19.234 1 98.19 154 PHE B C 1
ATOM 4132 O O . PHE B 1 154 ? -5.715 19.328 20.031 1 98.19 154 PHE B O 1
ATOM 4139 N N . TRP B 1 155 ? -5.801 18.047 18.234 1 98.69 155 TRP B N 1
ATOM 4140 C CA . TRP B 1 155 ? -4.348 18 18.109 1 98.69 155 TRP B CA 1
ATOM 4141 C C . TRP B 1 155 ? -3.793 19.375 17.734 1 98.69 155 TRP B C 1
ATOM 4143 O O . TRP B 1 155 ? -2.691 19.75 18.141 1 98.69 155 TRP B O 1
ATOM 4153 N N . HIS B 1 156 ? -4.527 20.156 16.922 1 98.88 156 HIS B N 1
ATOM 4154 C CA . HIS B 1 156 ? -4.09 21.5 16.609 1 98.88 156 HIS B CA 1
ATOM 4155 C C . HIS B 1 156 ? -3.961 22.344 17.875 1 98.88 156 HIS B C 1
ATOM 4157 O O . HIS B 1 156 ? -2.953 23.031 18.078 1 98.88 156 HIS B O 1
ATOM 4163 N N . ILE B 1 157 ? -4.969 22.25 18.734 1 98.69 157 ILE B N 1
ATOM 4164 C CA . ILE B 1 157 ? -4.953 23 19.984 1 98.69 157 ILE B CA 1
ATOM 4165 C C . ILE B 1 157 ? -3.824 22.484 20.875 1 98.69 157 ILE B C 1
ATOM 4167 O O . ILE B 1 157 ? -3.025 23.266 21.391 1 98.69 157 ILE B O 1
ATOM 4171 N N . TYR B 1 158 ? -3.713 21.172 21 1 98.19 158 TYR B N 1
ATOM 4172 C CA . TYR B 1 158 ? -2.727 20.547 21.859 1 98.19 158 TYR B CA 1
ATOM 4173 C C . TYR B 1 158 ? -1.312 20.938 21.469 1 98.19 158 TYR B C 1
ATOM 4175 O O . TYR B 1 158 ? -0.522 21.375 22.297 1 98.19 158 TYR B O 1
ATOM 4183 N N . ILE B 1 159 ? -1.038 20.875 20.219 1 98.31 159 ILE B N 1
ATOM 4184 C CA . ILE B 1 159 ? 0.301 21.156 19.703 1 98.31 159 ILE B CA 1
ATOM 4185 C C . ILE B 1 159 ? 0.598 22.641 19.812 1 98.31 159 ILE B C 1
ATOM 4187 O O . ILE B 1 159 ? 1.712 23.047 20.172 1 98.31 159 ILE B O 1
ATOM 4191 N N . ALA B 1 160 ? -0.383 23.484 19.547 1 98.12 160 ALA B N 1
ATOM 4192 C CA . ALA B 1 160 ? -0.19 24.922 19.703 1 98.12 160 ALA B CA 1
ATOM 4193 C C . ALA B 1 160 ? 0.165 25.297 21.141 1 98.12 160 ALA B C 1
ATOM 4195 O O . ALA B 1 160 ? 1.074 26.094 21.375 1 98.12 160 ALA B O 1
ATOM 4196 N N . ILE B 1 161 ? -0.542 24.672 22.078 1 96.31 161 ILE B N 1
ATOM 4197 C CA . ILE B 1 161 ? -0.249 24.922 23.484 1 96.31 161 ILE B CA 1
ATOM 4198 C C . ILE B 1 161 ? 1.188 24.516 23.797 1 96.31 161 ILE B C 1
ATOM 4200 O O . ILE B 1 161 ? 1.944 25.281 24.406 1 96.31 161 ILE B O 1
ATOM 4204 N N . LYS B 1 162 ? 1.562 23.328 23.328 1 95.5 162 LYS B N 1
ATOM 4205 C CA . LYS B 1 162 ? 2.906 22.828 23.578 1 95.5 162 LYS B CA 1
ATOM 4206 C C . LYS B 1 162 ? 3.965 23.75 23 1 95.5 162 LYS B C 1
ATOM 4208 O O . LYS B 1 162 ? 5.027 23.953 23.594 1 95.5 162 LYS B O 1
ATOM 4213 N N . LEU B 1 163 ? 3.684 24.328 21.859 1 96.25 163 LEU B N 1
ATOM 4214 C CA . LEU B 1 163 ? 4.625 25.25 21.234 1 96.25 163 LEU B CA 1
ATOM 4215 C C . LEU B 1 163 ? 4.695 26.562 22 1 96.25 163 LEU B C 1
ATOM 4217 O O . LEU B 1 163 ? 5.781 27.109 22.203 1 96.25 163 LEU B O 1
ATOM 4221 N N . LEU B 1 164 ? 3.551 27.078 22.438 1 94.69 164 LEU B N 1
ATOM 4222 C CA . LEU B 1 164 ? 3.475 28.359 23.109 1 94.69 164 LEU B CA 1
ATOM 4223 C C . LEU B 1 164 ? 4.195 28.297 24.453 1 94.69 164 LEU B C 1
ATOM 4225 O O . LEU B 1 164 ? 4.742 29.312 24.922 1 94.69 164 LEU B O 1
ATOM 4229 N N . VAL B 1 165 ? 4.316 27.078 25.031 1 91.5 165 VAL B N 1
ATOM 4230 C CA . VAL B 1 165 ? 4.914 26.969 26.359 1 91.5 165 VAL B CA 1
ATOM 4231 C C . VAL B 1 165 ? 6.355 26.469 26.234 1 91.5 165 VAL B C 1
ATOM 4233 O O . VAL B 1 165 ? 7.039 26.281 27.25 1 91.5 165 VAL B O 1
ATOM 4236 N N . SER B 1 166 ? 6.938 26.062 25.078 1 89.06 166 SER B N 1
ATOM 4237 C CA . SER B 1 166 ? 8.258 25.484 24.828 1 89.06 166 SER B CA 1
ATOM 4238 C C . SER B 1 166 ? 9.352 26.547 24.953 1 89.06 166 SER B C 1
ATOM 4240 O O . SER B 1 166 ? 10.539 26.219 24.938 1 89.06 166 SER B O 1
ATOM 4242 N N . GLY B 1 167 ? 9.07 27.75 25.047 1 81.69 167 GLY B N 1
ATOM 4243 C CA . GLY B 1 167 ? 10.047 28.828 25.031 1 81.69 167 GLY B CA 1
ATOM 4244 C C . GLY B 1 167 ? 10.188 29.5 23.688 1 81.69 167 GLY B C 1
ATOM 4245 O O . GLY B 1 167 ? 11.055 30.344 23.484 1 81.69 167 GLY B O 1
ATOM 4246 N N . ALA B 1 168 ? 9.406 29.031 22.766 1 83.06 168 ALA B N 1
ATOM 4247 C CA . ALA B 1 168 ? 9.406 29.656 21.453 1 83.06 168 ALA B CA 1
ATOM 4248 C C . ALA B 1 168 ? 8.938 31.109 21.531 1 83.06 168 ALA B C 1
ATOM 4250 O O . ALA B 1 168 ? 9.289 31.922 20.672 1 83.06 168 ALA B O 1
ATOM 4251 N N . VAL B 1 169 ? 8.133 31.344 22.547 1 82.5 169 VAL B N 1
ATOM 4252 C CA . VAL B 1 169 ? 7.629 32.688 22.766 1 82.5 169 VAL B CA 1
ATOM 4253 C C . VAL B 1 169 ? 8.609 33.5 23.625 1 82.5 169 VAL B C 1
ATOM 4255 O O . VAL B 1 169 ? 9.031 33.031 24.688 1 82.5 169 VAL B O 1
ATOM 4258 N N . LYS B 1 170 ? 9.031 34.594 23.156 1 78.25 170 LYS B N 1
ATOM 4259 C CA . LYS B 1 170 ? 10.023 35.406 23.828 1 78.25 170 LYS B CA 1
ATOM 4260 C C . LYS B 1 170 ? 9.5 35.906 25.172 1 78.25 170 LYS B C 1
ATOM 4262 O O . LYS B 1 170 ? 10.219 35.875 26.172 1 78.25 170 LYS B O 1
ATOM 4267 N N . LYS B 1 171 ? 8.25 36.344 25.156 1 78.56 171 LYS B N 1
ATOM 4268 C CA . LYS B 1 171 ? 7.656 36.844 26.391 1 78.56 171 LYS B CA 1
ATOM 4269 C C . LYS B 1 171 ? 6.785 35.781 27.062 1 78.56 171 LYS B C 1
ATOM 4271 O O . LYS B 1 171 ? 6.07 35.031 26.375 1 78.56 171 LYS B O 1
ATOM 4276 N N . SER B 1 172 ? 6.922 35.75 28.359 1 83.25 172 SER B N 1
ATOM 4277 C CA . SER B 1 172 ? 6.152 34.75 29.109 1 83.25 172 SER B CA 1
ATOM 4278 C C . SER B 1 172 ? 4.66 35.062 29.062 1 83.25 172 SER B C 1
ATOM 4280 O O . SER B 1 172 ? 4.25 36.188 29.328 1 83.25 172 SER B O 1
ATOM 4282 N N . LEU B 1 173 ? 3.912 34.156 28.672 1 91.31 173 LEU B N 1
ATOM 4283 C CA . LEU B 1 173 ? 2.457 34.25 28.656 1 91.31 173 LEU B CA 1
ATOM 4284 C C . LEU B 1 173 ? 1.884 33.969 30.047 1 91.31 173 LEU B C 1
ATOM 4286 O O . LEU B 1 173 ? 2.408 33.125 30.781 1 91.31 173 LEU B O 1
ATOM 4290 N N . LYS B 1 174 ? 0.873 34.688 30.406 1 92.88 174 LYS B N 1
ATOM 4291 C CA . LYS B 1 174 ? 0.152 34.438 31.656 1 92.88 174 LYS B CA 1
ATOM 4292 C C . LYS B 1 174 ? -1.138 33.688 31.391 1 92.88 174 LYS B C 1
ATOM 4294 O O . LYS B 1 174 ? -1.632 32.969 32.281 1 92.88 174 LYS B O 1
ATOM 4299 N N . LEU B 1 175 ? -1.597 33.906 30.172 1 94.5 175 LEU B N 1
ATOM 4300 C CA . LEU B 1 175 ? -2.881 33.281 29.859 1 94.5 175 LEU B CA 1
ATOM 4301 C C . LEU B 1 175 ? -2.932 32.844 28.406 1 94.5 175 LEU B C 1
ATOM 4303 O O . LEU B 1 175 ? -2.49 33.562 27.516 1 94.5 175 LEU B O 1
ATOM 4307 N N . ILE B 1 176 ? -3.365 31.625 28.172 1 96 176 ILE B N 1
ATOM 4308 C CA . ILE B 1 176 ? -3.783 31.156 26.844 1 96 176 ILE B CA 1
ATOM 4309 C C . ILE B 1 176 ? -5.289 30.906 26.844 1 96 176 ILE B C 1
ATOM 4311 O O . ILE B 1 176 ? -5.773 30.031 27.562 1 96 176 ILE B O 1
ATOM 4315 N N . GLU B 1 177 ? -6.035 31.703 26.156 1 95.94 177 GLU B N 1
ATOM 4316 C CA . GLU B 1 177 ? -7.477 31.516 26.031 1 95.94 177 GLU B CA 1
ATOM 4317 C C . GLU B 1 177 ? -7.828 30.766 24.734 1 95.94 177 GLU B C 1
ATOM 4319 O O . GLU B 1 177 ? -7.543 31.25 23.641 1 95.94 177 GLU B O 1
ATOM 4324 N N . ILE B 1 178 ? -8.375 29.594 24.906 1 97.25 178 ILE B N 1
ATOM 4325 C CA . ILE B 1 178 ? -8.758 28.75 23.781 1 97.25 178 ILE B CA 1
ATOM 4326 C C . ILE B 1 178 ? -10.258 28.875 23.531 1 97.25 178 ILE B C 1
ATOM 4328 O O . ILE B 1 178 ? -11.07 28.5 24.391 1 97.25 178 ILE B O 1
ATOM 4332 N N . ASN B 1 179 ? -10.586 29.438 22.406 1 96.12 179 ASN B N 1
ATOM 4333 C CA . ASN B 1 179 ? -11.977 29.562 21.984 1 96.12 179 ASN B CA 1
ATOM 4334 C C . ASN B 1 179 ? -12.32 28.547 20.891 1 96.12 179 ASN B C 1
ATOM 4336 O O . ASN B 1 179 ? -11.766 28.609 19.781 1 96.12 179 ASN B O 1
ATOM 4340 N N . ILE B 1 180 ? -13.289 27.609 21.172 1 96.75 180 ILE B N 1
ATOM 4341 C CA . ILE B 1 180 ? -13.648 26.547 20.25 1 96.75 180 ILE B CA 1
ATOM 4342 C C . ILE B 1 180 ? -15.047 26.812 19.688 1 96.75 180 ILE B C 1
ATOM 4344 O O . ILE B 1 180 ? -16.016 26.953 20.438 1 96.75 180 ILE B O 1
ATOM 4348 N N . LEU B 1 181 ? -15.102 26.984 18.422 1 95.25 181 LEU B N 1
ATOM 4349 C CA . LEU B 1 181 ? -16.375 27.156 17.734 1 95.25 181 LEU B CA 1
ATOM 4350 C C . LEU B 1 181 ? -16.859 25.844 17.125 1 95.25 181 LEU B C 1
ATOM 4352 O O . LEU B 1 181 ? -16.094 25.156 16.453 1 95.25 181 LEU B O 1
ATOM 4356 N N . TYR B 1 182 ? -18.156 25.453 17.391 1 93.31 182 TYR B N 1
ATOM 4357 C CA . TYR B 1 182 ? -18.656 24.172 16.938 1 93.31 182 TYR B CA 1
ATOM 4358 C C . TYR B 1 182 ? -20.062 24.312 16.359 1 93.31 182 TYR B C 1
ATOM 4360 O O . TYR B 1 182 ? -20.734 25.312 16.594 1 93.31 182 TYR B O 1
ATOM 4368 N N . HIS B 1 183 ? -20.469 23.375 15.523 1 90.38 183 HIS B N 1
ATOM 4369 C CA . HIS B 1 183 ? -21.828 23.359 14.984 1 90.38 183 HIS B CA 1
ATOM 4370 C C . HIS B 1 183 ? -22.766 22.578 15.898 1 90.38 183 HIS B C 1
ATOM 4372 O O . HIS B 1 183 ? -23.766 23.125 16.375 1 90.38 183 HIS B O 1
ATOM 4378 N N . ARG B 1 184 ? -22.406 21.25 16.109 1 89.25 184 ARG B N 1
ATOM 4379 C CA . ARG B 1 184 ? -23.391 20.391 16.766 1 89.25 184 ARG B CA 1
ATOM 4380 C C . ARG B 1 184 ? -22.875 19.922 18.125 1 89.25 184 ARG B C 1
ATOM 4382 O O . ARG B 1 184 ? -23.562 20.078 19.141 1 89.25 184 ARG B O 1
ATOM 4389 N N . ASN B 1 185 ? -21.609 19.375 18.125 1 92.69 185 ASN B N 1
ATOM 4390 C CA . ASN B 1 185 ? -21.109 18.75 19.344 1 92.69 185 ASN B CA 1
ATOM 4391 C C . ASN B 1 185 ? -19.906 19.5 19.906 1 92.69 185 ASN B C 1
ATOM 4393 O O . ASN B 1 185 ? -19.031 19.938 19.156 1 92.69 185 ASN B O 1
ATOM 4397 N N . MET B 1 186 ? -19.891 19.609 21.188 1 95.94 186 MET B N 1
ATOM 4398 C CA . MET B 1 186 ? -18.734 20.203 21.875 1 95.94 186 MET B CA 1
ATOM 4399 C C . MET B 1 186 ? -17.578 19.219 21.938 1 95.94 186 MET B C 1
ATOM 4401 O O . MET B 1 186 ? -17.766 18.016 21.766 1 95.94 186 MET B O 1
ATOM 4405 N N . MET B 1 187 ? -16.438 19.781 22.109 1 97.06 187 MET B N 1
ATOM 4406 C CA . MET B 1 187 ? -15.234 18.969 22.297 1 97.06 187 MET B CA 1
ATOM 4407 C C . MET B 1 187 ? -15.117 18.5 23.734 1 97.06 187 MET B C 1
ATOM 4409 O O . MET B 1 187 ? -15.422 19.25 24.672 1 97.06 187 MET B O 1
ATOM 4413 N N . ASP B 1 188 ? -14.742 17.219 23.906 1 96.19 188 ASP B N 1
ATOM 4414 C CA . ASP B 1 188 ? -14.312 16.766 25.219 1 96.19 188 ASP B CA 1
ATOM 4415 C C . ASP B 1 188 ? -12.992 17.406 25.625 1 96.19 188 ASP B C 1
ATOM 4417 O O . ASP B 1 188 ? -11.961 17.172 24.984 1 96.19 188 ASP B O 1
ATOM 4421 N N . LEU B 1 189 ? -13.008 18.141 26.703 1 96.69 189 LEU B N 1
ATOM 4422 C CA . LEU B 1 189 ? -11.852 18.953 27.062 1 96.69 189 LEU B CA 1
ATOM 4423 C C . LEU B 1 189 ? -10.969 18.234 28.078 1 96.69 189 LEU B C 1
ATOM 4425 O O . LEU B 1 189 ? -9.953 18.781 28.516 1 96.69 189 LEU B O 1
ATOM 4429 N N . GLY B 1 190 ? -11.273 17.047 28.469 1 94.62 190 GLY B N 1
ATOM 4430 C CA . GLY B 1 190 ? -10.578 16.344 29.531 1 94.62 190 GLY B CA 1
ATOM 4431 C C . GLY B 1 190 ? -9.078 16.312 29.359 1 94.62 190 GLY B C 1
ATOM 4432 O O . GLY B 1 190 ? -8.328 16.766 30.219 1 94.62 190 GLY B O 1
ATOM 4433 N N . CYS B 1 191 ? -8.633 15.883 28.219 1 93.31 191 CYS B N 1
ATOM 4434 C CA . CYS B 1 191 ? -7.207 15.742 27.953 1 93.31 191 CYS B CA 1
ATOM 4435 C C . CYS B 1 191 ? -6.527 17.109 27.891 1 93.31 191 CYS B C 1
ATOM 4437 O O . CYS B 1 191 ? -5.414 17.281 28.391 1 93.31 191 CYS B O 1
ATOM 4439 N N . LEU B 1 192 ? -7.203 18.078 27.328 1 95.06 192 LEU B N 1
ATOM 4440 C CA . LEU B 1 192 ? -6.637 19.422 27.188 1 95.06 192 LEU B CA 1
ATOM 4441 C C . LEU B 1 192 ? -6.527 20.094 28.562 1 95.06 192 LEU B C 1
ATOM 4443 O O . LEU B 1 192 ? -5.531 20.766 28.844 1 95.06 192 LEU B O 1
ATOM 4447 N N . GLU B 1 193 ? -7.531 19.891 29.359 1 93.31 193 GLU B N 1
ATOM 4448 C CA . GLU B 1 193 ? -7.516 20.453 30.703 1 93.31 193 GLU B CA 1
ATOM 4449 C C . GLU B 1 193 ? -6.414 19.828 31.547 1 93.31 193 GLU B C 1
ATOM 4451 O O . GLU B 1 193 ? -5.758 20.516 32.344 1 93.31 193 GLU B O 1
ATOM 4456 N N . SER B 1 194 ? -6.234 18.562 31.344 1 91 194 SER B N 1
ATOM 4457 C CA . SER B 1 194 ? -5.16 17.875 32.062 1 91 194 SER B CA 1
ATOM 4458 C C . SER B 1 194 ? -3.795 18.438 31.672 1 91 194 SER B C 1
ATOM 4460 O O . SER B 1 194 ? -2.906 18.562 32.531 1 91 194 SER B O 1
ATOM 4462 N N . LEU B 1 195 ? -3.623 18.734 30.422 1 88.69 195 LEU B N 1
ATOM 4463 C CA . LEU B 1 195 ? -2.389 19.359 29.953 1 88.69 195 LEU B CA 1
ATOM 4464 C C . LEU B 1 195 ? -2.141 20.688 30.656 1 88.69 195 LEU B C 1
ATOM 4466 O O . LEU B 1 195 ? -1.02 20.953 31.094 1 88.69 195 LEU B O 1
ATOM 4470 N N . GLY B 1 196 ? -3.1 21.5 30.812 1 85.25 196 GLY B N 1
ATOM 4471 C CA . GLY B 1 196 ? -2.982 22.766 31.5 1 85.25 196 GLY B CA 1
ATOM 4472 C C . GLY B 1 196 ? -2.518 22.625 32.938 1 85.25 196 GLY B C 1
ATOM 4473 O O . GLY B 1 196 ? -1.7 23.422 33.406 1 85.25 196 GLY B O 1
ATOM 4474 N N . LYS B 1 197 ? -2.965 21.609 33.562 1 83.12 197 LYS B N 1
ATOM 4475 C CA . LYS B 1 197 ? -2.643 21.391 34.969 1 83.12 197 LYS B CA 1
ATOM 4476 C C . LYS B 1 197 ? -1.189 20.953 35.125 1 83.12 197 LYS B C 1
ATOM 4478 O O . LYS B 1 197 ? -0.573 21.219 36.156 1 83.12 197 LYS B O 1
ATOM 4483 N N . THR B 1 198 ? -0.68 20.391 34.062 1 81.88 198 THR B N 1
ATOM 4484 C CA . THR B 1 198 ? 0.685 19.875 34.156 1 81.88 198 THR B CA 1
ATOM 4485 C C . THR B 1 198 ? 1.695 21 33.906 1 81.88 198 THR B C 1
ATOM 4487 O O . THR B 1 198 ? 2.871 20.859 34.25 1 81.88 198 THR B O 1
ATOM 4490 N N . LEU B 1 199 ? 1.381 22.109 33.188 1 79.56 199 LEU B N 1
ATOM 4491 C CA . LEU B 1 199 ? 2.289 23.172 32.781 1 79.56 199 LEU B CA 1
ATOM 4492 C C . LEU B 1 199 ? 2.539 24.141 33.938 1 79.56 199 LEU B C 1
ATOM 4494 O O . LEU B 1 199 ? 3.43 25 33.875 1 79.56 199 LEU B O 1
ATOM 4498 N N . GLY B 1 200 ? 2.229 23.844 35.188 1 68.25 200 GLY B N 1
ATOM 4499 C CA . GLY B 1 200 ? 2.537 24.625 36.375 1 68.25 200 GLY B CA 1
ATOM 4500 C C . GLY B 1 200 ? 1.604 25.812 36.562 1 68.25 200 GLY B C 1
ATOM 4501 O O . GLY B 1 200 ? 0.733 26.062 35.719 1 68.25 200 GLY B O 1
ATOM 4502 N N . SER B 1 201 ? 1.854 26.562 37.625 1 66.56 201 SER B N 1
ATOM 4503 C CA . SER B 1 201 ? 0.918 27.531 38.156 1 66.56 201 SER B CA 1
ATOM 4504 C C . SER B 1 201 ? 1.075 28.891 37.5 1 66.56 201 SER B C 1
ATOM 4506 O O . SER B 1 201 ? 0.167 29.719 37.562 1 66.56 201 SER B O 1
ATOM 4508 N N . ASP B 1 202 ? 2.1 29.141 36.656 1 80.25 202 ASP B N 1
ATOM 4509 C CA . ASP B 1 202 ? 2.326 30.5 36.188 1 80.25 202 ASP B CA 1
ATOM 4510 C C . ASP B 1 202 ? 1.571 30.766 34.875 1 80.25 202 ASP B C 1
ATOM 4512 O O . ASP B 1 202 ? 1.334 31.922 34.531 1 80.25 202 ASP B O 1
ATOM 4516 N N . LEU B 1 203 ? 1.141 29.75 34.219 1 89.38 203 LEU B N 1
ATOM 4517 C CA . LEU B 1 203 ? 0.392 29.875 32.969 1 89.38 203 LEU B CA 1
ATOM 4518 C C . LEU B 1 203 ? -0.993 29.25 33.094 1 89.38 203 LEU B C 1
ATOM 4520 O O . LEU B 1 203 ? -1.12 28.094 33.5 1 89.38 203 LEU B O 1
ATOM 4524 N N . LYS B 1 204 ? -1.97 30.109 32.938 1 92.69 204 LYS B N 1
ATOM 4525 C CA . LYS B 1 204 ? -3.348 29.625 32.969 1 92.69 204 LYS B CA 1
ATOM 4526 C C . LYS B 1 204 ? -3.846 29.359 31.531 1 92.69 204 LYS B C 1
ATOM 4528 O O . LYS B 1 204 ? -3.564 30.125 30.609 1 92.69 204 LYS B O 1
ATOM 4533 N N . ILE B 1 205 ? -4.527 28.234 31.359 1 95.25 205 ILE B N 1
ATOM 4534 C CA . ILE B 1 205 ? -5.195 27.922 30.094 1 95.25 205 ILE B CA 1
ATOM 4535 C C . ILE B 1 205 ? -6.703 27.844 30.312 1 95.25 205 ILE B C 1
ATOM 4537 O O . ILE B 1 205 ? -7.168 27.109 31.188 1 95.25 205 ILE B O 1
ATOM 4541 N N . THR B 1 206 ? -7.477 28.641 29.625 1 95.25 206 THR B N 1
ATOM 4542 C CA . THR B 1 206 ? -8.93 28.609 29.719 1 95.25 206 THR B CA 1
ATOM 4543 C C . THR B 1 206 ? -9.562 28.172 28.406 1 95.25 206 THR B C 1
ATOM 4545 O O . THR B 1 206 ? -8.984 28.359 27.344 1 95.25 206 THR B O 1
ATOM 4548 N N . PHE B 1 207 ? -10.664 27.469 28.531 1 96.44 207 PHE B N 1
ATOM 4549 C CA . PHE B 1 207 ? -11.383 26.953 27.375 1 96.44 207 PHE B CA 1
ATOM 4550 C C . PHE B 1 207 ? -12.82 27.484 27.359 1 96.44 207 PHE B C 1
ATOM 4552 O O . PHE B 1 207 ? -13.516 27.438 28.375 1 96.44 207 PHE B O 1
ATOM 4559 N N . LYS B 1 208 ? -13.211 28.047 26.25 1 95 208 LYS B N 1
ATOM 4560 C CA . LYS B 1 208 ? -14.594 28.438 26 1 95 208 LYS B CA 1
ATOM 4561 C C . LYS B 1 208 ? -15.102 27.828 24.688 1 95 208 LYS B C 1
ATOM 4563 O O . LYS B 1 208 ? -14.367 27.766 23.703 1 95 208 LYS B O 1
ATOM 4568 N N . GLN B 1 209 ? -16.266 27.297 24.641 1 95.12 209 GLN B N 1
ATOM 4569 C CA . GLN B 1 209 ? -16.875 26.719 23.453 1 95.12 209 GLN B CA 1
ATOM 4570 C C . GLN B 1 209 ? -18.141 27.469 23.062 1 95.12 209 GLN B C 1
ATOM 4572 O O . GLN B 1 209 ? -18.953 27.812 23.906 1 95.12 209 GLN B O 1
ATOM 4577 N N . TYR B 1 210 ? -18.203 27.797 21.859 1 92.25 210 TYR B N 1
ATOM 4578 C CA . TYR B 1 210 ? -19.312 28.562 21.297 1 92.25 210 TYR B CA 1
ATOM 4579 C C . TYR B 1 210 ? -19.984 27.812 20.156 1 92.25 210 TYR B C 1
ATOM 4581 O O . TYR B 1 210 ? -19.297 27.266 19.281 1 92.25 210 TYR B O 1
ATOM 4589 N N . GLN B 1 211 ? -21.266 27.812 20.109 1 91.31 211 GLN B N 1
ATOM 4590 C CA . GLN B 1 211 ? -21.969 27.281 18.938 1 91.31 211 GLN B CA 1
ATOM 4591 C C . GLN B 1 211 ? -22 28.312 17.812 1 91.31 211 GLN B C 1
ATOM 4593 O O . GLN B 1 211 ? -22.359 29.469 18.047 1 91.31 211 GLN B O 1
ATOM 4598 N N . MET B 1 212 ? -21.625 27.984 16.703 1 87.5 212 MET B N 1
ATOM 4599 C CA . MET B 1 212 ? -21.438 28.906 15.578 1 87.5 212 MET B CA 1
ATOM 4600 C C . MET B 1 212 ? -22.75 29.594 15.219 1 87.5 212 MET B C 1
ATOM 4602 O O . MET B 1 212 ? -22.766 30.766 14.844 1 87.5 212 MET B O 1
ATOM 4606 N N . ASN B 1 213 ? -23.891 28.906 15.328 1 78.94 213 ASN B N 1
ATOM 4607 C CA . ASN B 1 213 ? -25.172 29.531 15.039 1 78.94 213 ASN B CA 1
ATOM 4608 C C . ASN B 1 213 ? -25.516 30.625 16.047 1 78.94 213 ASN B C 1
ATOM 4610 O O . ASN B 1 213 ? -26.359 31.469 15.797 1 78.94 213 ASN B O 1
ATOM 4614 N N . ASP B 1 214 ? -24.953 30.547 17.219 1 69.88 214 ASP B N 1
ATOM 4615 C CA . ASP B 1 214 ? -25.25 31.5 18.297 1 69.88 214 ASP B CA 1
ATOM 4616 C C . ASP B 1 214 ? -24.391 32.75 18.172 1 69.88 214 ASP B C 1
ATOM 4618 O O . ASP B 1 214 ? -24.656 33.781 18.797 1 69.88 214 ASP B O 1
ATOM 4622 N N . ILE B 1 215 ? -23.25 32.562 17.641 1 59.91 215 ILE B N 1
ATOM 4623 C CA . ILE B 1 215 ? -22.359 33.719 17.531 1 59.91 215 ILE B CA 1
ATOM 4624 C C . ILE B 1 215 ? -22.859 34.656 16.422 1 59.91 215 ILE B C 1
ATOM 4626 O O . ILE B 1 215 ? -23.062 34.219 15.289 1 59.91 215 ILE B O 1
ATOM 4630 N N . SER B 1 216 ? -23.75 35.562 16.812 1 52.28 216 SER B N 1
ATOM 4631 C CA . SER B 1 216 ? -24.109 36.594 15.828 1 52.28 216 SER B CA 1
ATOM 4632 C C . SER B 1 216 ? -22.891 37.031 15.031 1 52.28 216 SER B C 1
ATOM 4634 O O . SER B 1 216 ? -21.766 37 15.539 1 52.28 216 SER B O 1
ATOM 4636 N N . SER B 1 217 ? -23.031 37.062 13.75 1 50.84 217 SER B N 1
ATOM 4637 C CA . SER B 1 217 ? -22.062 37.469 12.75 1 50.84 217 SER B CA 1
ATOM 4638 C C . SER B 1 217 ? -21.109 38.531 13.312 1 50.84 217 SER B C 1
ATOM 4640 O O . SER B 1 217 ? -19.922 38.5 13.008 1 50.84 217 SER B O 1
ATOM 4642 N N . LYS B 1 218 ? -21.656 39.562 13.984 1 48.38 218 LYS B N 1
ATOM 4643 C CA . LYS B 1 218 ? -21.016 40.875 14.211 1 48.38 218 LYS B CA 1
ATOM 4644 C C . LYS B 1 218 ? -20.109 40.844 15.43 1 48.38 218 LYS B C 1
ATOM 4646 O O . LYS B 1 218 ? -19.125 41.594 15.5 1 48.38 218 LYS B O 1
ATOM 4651 N N . ASP B 1 219 ? -20.531 40.25 16.562 1 50.88 219 ASP B N 1
ATOM 4652 C CA . ASP B 1 219 ? -19.766 40.469 17.781 1 50.88 219 ASP B CA 1
ATOM 4653 C C . ASP B 1 219 ? -18.734 39.375 17.984 1 50.88 219 ASP B C 1
ATOM 4655 O O . ASP B 1 219 ? -18.531 38.906 19.109 1 50.88 219 ASP B O 1
ATOM 4659 N N . ASN B 1 220 ? -18.312 38.75 16.984 1 58.84 220 ASN B N 1
ATOM 4660 C CA . ASN B 1 220 ? -17.406 37.625 17.156 1 58.84 220 ASN B CA 1
ATOM 4661 C C . ASN B 1 220 ? -16.031 38.094 17.641 1 58.84 220 ASN B C 1
ATOM 4663 O O . ASN B 1 220 ? -15.086 38.156 16.859 1 58.84 220 ASN B O 1
ATOM 4667 N N . ASP B 1 221 ? -16.016 38.75 18.766 1 77.75 221 ASP B N 1
ATOM 4668 C CA . ASP B 1 221 ? -14.789 39.188 19.422 1 77.75 221 ASP B CA 1
ATOM 4669 C C . ASP B 1 221 ? -13.773 38.031 19.484 1 77.75 221 ASP B C 1
ATOM 4671 O O . ASP B 1 221 ? -12.57 38.281 19.438 1 77.75 221 ASP B O 1
ATOM 4675 N N . VAL B 1 222 ? -14.359 36.844 19.312 1 86.81 222 VAL B N 1
ATOM 4676 C CA . VAL B 1 222 ? -13.477 35.719 19.484 1 86.81 222 VAL B CA 1
ATOM 4677 C C . VAL B 1 222 ? -12.531 35.594 18.281 1 86.81 222 VAL B C 1
ATOM 4679 O O . VAL B 1 222 ? -11.328 35.438 18.453 1 86.81 222 VAL B O 1
ATOM 4682 N N . VAL B 1 223 ? -13.062 35.812 17.094 1 91.56 223 VAL B N 1
ATOM 4683 C CA . VAL B 1 223 ? -12.258 35.75 15.883 1 91.56 223 VAL B CA 1
ATOM 4684 C C . VAL B 1 223 ? -11.406 37.031 15.766 1 91.56 223 VAL B C 1
ATOM 4686 O O . VAL B 1 223 ? -10.211 36.938 15.5 1 91.56 223 VAL B O 1
ATOM 4689 N N . SER B 1 224 ? -11.969 38.188 16.094 1 89.5 224 SER B N 1
ATOM 4690 C CA . SER B 1 224 ? -11.289 39.469 15.922 1 89.5 224 SER B CA 1
ATOM 4691 C C . SER B 1 224 ? -10.094 39.594 16.859 1 89.5 224 SER B C 1
ATOM 4693 O O . SER B 1 224 ? -9.094 40.219 16.516 1 89.5 224 SER B O 1
ATOM 4695 N N . SER B 1 225 ? -10.133 38.969 17.984 1 89.62 225 SER B N 1
ATOM 4696 C CA . SER B 1 225 ? -9.078 39.094 18.984 1 89.62 225 SER B CA 1
ATOM 4697 C C . SER B 1 225 ? -8.039 38 18.844 1 89.62 225 SER B C 1
ATOM 4699 O O . SER B 1 225 ? -7.055 37.938 19.578 1 89.62 225 SER B O 1
ATOM 4701 N N . SER B 1 226 ? -8.211 37.125 17.891 1 94.62 226 SER B N 1
ATOM 4702 C CA . SER B 1 226 ? -7.406 35.906 17.812 1 94.62 226 SER B CA 1
ATOM 4703 C C . SER B 1 226 ? -5.984 36.219 17.344 1 94.62 226 SER B C 1
ATOM 4705 O O . SER B 1 226 ? -5.785 36.969 16.406 1 94.62 226 SER B O 1
ATOM 4707 N N . ASP B 1 227 ? -5.004 35.625 18.078 1 95.62 227 ASP B N 1
ATOM 4708 C CA . ASP B 1 227 ? -3.613 35.562 17.641 1 95.62 227 ASP B CA 1
ATOM 4709 C C . ASP B 1 227 ? -3.363 34.406 16.703 1 95.62 227 ASP B C 1
ATOM 4711 O O . ASP B 1 227 ? -2.521 34.469 15.797 1 95.62 227 ASP B O 1
ATOM 4715 N N . ILE B 1 228 ? -4.086 33.312 16.969 1 98.31 228 ILE B N 1
ATOM 4716 C CA . ILE B 1 228 ? -3.988 32.062 16.203 1 98.31 228 ILE B CA 1
ATOM 4717 C C . ILE B 1 228 ? -5.387 31.562 15.875 1 98.31 228 ILE B C 1
ATOM 4719 O O . ILE B 1 228 ? -6.27 31.531 16.734 1 98.31 228 ILE B O 1
ATOM 4723 N N . ILE B 1 229 ? -5.613 31.203 14.586 1 98.38 229 ILE B N 1
ATOM 4724 C CA . ILE B 1 229 ? -6.887 30.625 14.172 1 98.38 229 ILE B CA 1
ATOM 4725 C C . ILE B 1 229 ? -6.641 29.312 13.445 1 98.38 229 ILE B C 1
ATOM 4727 O O . ILE B 1 229 ? -5.867 29.25 12.484 1 98.38 229 ILE B O 1
ATOM 4731 N N . PHE B 1 230 ? -7.285 28.234 13.914 1 98.88 230 PHE B N 1
ATOM 4732 C CA . PHE B 1 230 ? -7.273 26.969 13.211 1 98.88 230 PHE B CA 1
ATOM 4733 C C . PHE B 1 230 ? -8.648 26.656 12.625 1 98.88 230 PHE B C 1
ATOM 4735 O O . PHE B 1 230 ? -9.656 26.719 13.336 1 98.88 230 PHE B O 1
ATOM 4742 N N . GLY B 1 231 ? -8.688 26.438 11.344 1 98.25 231 GLY B N 1
ATOM 4743 C CA . GLY B 1 231 ? -9.867 25.875 10.711 1 98.25 231 GLY B CA 1
ATOM 4744 C C . GLY B 1 231 ? -9.781 24.359 10.523 1 98.25 231 GLY B C 1
ATOM 4745 O O . GLY B 1 231 ? -9.008 23.875 9.703 1 98.25 231 GLY B O 1
ATOM 4746 N N . CYS B 1 232 ? -10.57 23.594 11.242 1 97.38 232 CYS B N 1
ATOM 4747 C CA . CYS B 1 232 ? -10.555 22.141 11.219 1 97.38 232 CYS B CA 1
ATOM 4748 C C . CYS B 1 232 ? -11.945 21.594 10.938 1 97.38 232 CYS B C 1
ATOM 4750 O O . CYS B 1 232 ? -12.266 20.469 11.344 1 97.38 232 CYS B O 1
ATOM 4752 N N . LEU B 1 233 ? -12.75 22.375 10.266 1 92.12 233 LEU B N 1
ATOM 4753 C CA . LEU B 1 233 ? -14.133 22.016 9.992 1 92.12 233 LEU B CA 1
ATOM 4754 C C . LEU B 1 233 ? -14.344 21.75 8.508 1 92.12 233 LEU B C 1
ATOM 4756 O O . LEU B 1 233 ? -14.172 22.656 7.684 1 92.12 233 LEU B O 1
ATOM 4760 N N . PRO B 1 234 ? -14.688 20.469 8.188 1 91.62 234 PRO B N 1
ATOM 4761 C CA . PRO B 1 234 ? -15.141 20.297 6.805 1 91.62 234 PRO B CA 1
ATOM 4762 C C . PRO B 1 234 ? -16.469 20.969 6.52 1 91.62 234 PRO B C 1
ATOM 4764 O O . PRO B 1 234 ? -17.484 20.672 7.164 1 91.62 234 PRO B O 1
ATOM 4767 N N . THR B 1 235 ? -16.438 21.969 5.672 1 93.38 235 THR B N 1
ATOM 4768 C CA . THR B 1 235 ? -17.641 22.75 5.414 1 93.38 235 THR B CA 1
ATOM 4769 C C . THR B 1 235 ? -17.703 23.188 3.953 1 93.38 235 THR B C 1
ATOM 4771 O O . THR B 1 235 ? -16.656 23.328 3.301 1 93.38 235 THR B O 1
ATOM 4774 N N . LEU B 1 236 ? -18.922 23.328 3.477 1 94.88 236 LEU B N 1
ATOM 4775 C CA . LEU B 1 236 ? -19.156 23.812 2.117 1 94.88 236 LEU B CA 1
ATOM 4776 C C . LEU B 1 236 ? -19.188 25.328 2.076 1 94.88 236 LEU B C 1
ATOM 4778 O O . LEU B 1 236 ? -18.938 25.938 1.031 1 94.88 236 LEU B O 1
ATOM 4782 N N . GLU B 1 237 ? -19.469 25.891 3.252 1 94.19 237 GLU B N 1
ATOM 4783 C CA . GLU B 1 237 ? -19.609 27.344 3.326 1 94.19 237 GLU B CA 1
ATOM 4784 C C . GLU B 1 237 ? -18.609 27.953 4.305 1 94.19 237 GLU B C 1
ATOM 4786 O O . GLU B 1 237 ? -18.328 27.359 5.348 1 94.19 237 GLU B O 1
ATOM 4791 N N . PRO B 1 238 ? -18.188 29.188 4.031 1 95.44 238 PRO B N 1
ATOM 4792 C CA . PRO B 1 238 ? -17.188 29.828 4.887 1 95.44 238 PRO B CA 1
ATOM 4793 C C . PRO B 1 238 ? -17.719 30.094 6.297 1 95.44 238 PRO B C 1
ATOM 4795 O O . PRO B 1 238 ? -18.891 30.438 6.477 1 95.44 238 PRO B O 1
ATOM 4798 N N . ASN B 1 239 ? -16.812 29.938 7.238 1 93.19 239 ASN B N 1
ATOM 4799 C CA . ASN B 1 239 ? -17.094 30.297 8.617 1 93.19 239 ASN B CA 1
ATOM 4800 C C . ASN B 1 239 ? -16.172 31.406 9.109 1 93.19 239 ASN B C 1
ATOM 4802 O O . ASN B 1 239 ? -16.422 32.031 10.141 1 93.19 239 ASN B O 1
ATOM 4806 N N . LEU B 1 240 ? -15.086 31.641 8.453 1 95.19 240 LEU B N 1
ATOM 4807 C CA . LEU B 1 240 ? -14.125 32.688 8.734 1 95.19 240 LEU B CA 1
ATOM 4808 C C . LEU B 1 240 ? -14.227 33.812 7.699 1 95.19 240 LEU B C 1
ATOM 4810 O O . LEU B 1 240 ? -14.094 33.562 6.5 1 95.19 240 LEU B O 1
ATOM 4814 N N . PHE B 1 241 ? -14.406 35.062 8.172 1 93.62 241 PHE B N 1
ATOM 4815 C CA . PHE B 1 241 ? -14.641 36.156 7.266 1 93.62 241 PHE B CA 1
ATOM 4816 C C . PHE B 1 241 ? -13.617 37.281 7.492 1 93.62 241 PHE B C 1
ATOM 4818 O O . PHE B 1 241 ? -13.273 37.594 8.641 1 93.62 241 PHE B O 1
ATOM 4825 N N . LEU B 1 242 ? -13.148 37.844 6.367 1 93.25 242 LEU B N 1
ATOM 4826 C CA . LEU B 1 242 ? -12.195 38.938 6.445 1 93.25 242 LEU B CA 1
ATOM 4827 C C . LEU B 1 242 ? -12.727 40.062 7.344 1 93.25 242 LEU B C 1
ATOM 4829 O O . LEU B 1 242 ? -11.977 40.625 8.141 1 93.25 242 LEU B O 1
ATOM 4833 N N . GLN B 1 243 ? -13.992 40.312 7.262 1 89 243 GLN B N 1
ATOM 4834 C CA . GLN B 1 243 ? -14.617 41.406 8.016 1 89 243 GLN B CA 1
ATOM 4835 C C . GLN B 1 243 ? -14.438 41.188 9.516 1 89 243 GLN B C 1
ATOM 4837 O O . GLN B 1 243 ? -14.25 42.156 10.258 1 89 243 GLN B O 1
ATOM 4842 N N . GLN B 1 244 ? -14.469 39.969 9.961 1 88.62 244 GLN B N 1
ATOM 4843 C CA . GLN B 1 244 ? -14.281 39.656 11.375 1 88.62 244 GLN B CA 1
ATOM 4844 C C . GLN B 1 244 ? -12.867 39.969 11.836 1 88.62 244 GLN B C 1
ATOM 4846 O O . GLN B 1 244 ? -12.656 40.375 12.984 1 88.62 244 GLN B O 1
ATOM 4851 N N . LEU B 1 245 ? -11.969 39.844 10.945 1 89.69 245 LEU B N 1
ATOM 4852 C CA . LEU B 1 245 ? -10.562 40.062 11.266 1 89.69 245 LEU B CA 1
ATOM 4853 C C . LEU B 1 245 ? -10.227 41.562 11.258 1 89.69 245 LEU B C 1
ATOM 4855 O O . LEU B 1 245 ? -9.25 41.969 11.875 1 89.69 245 LEU B O 1
ATOM 4859 N N . MET B 1 246 ? -11.047 42.312 10.617 1 83.88 246 MET B N 1
ATOM 4860 C CA . MET B 1 246 ? -10.805 43.75 10.484 1 83.88 246 MET B CA 1
ATOM 4861 C C . MET B 1 246 ? -11.477 44.5 11.609 1 83.88 246 MET B C 1
ATOM 4863 O O . MET B 1 246 ? -11.242 45.719 11.773 1 83.88 246 MET B O 1
ATOM 4867 N N . ASN B 1 247 ? -12.336 43.781 12.242 1 67.06 247 ASN B N 1
ATOM 4868 C CA . ASN B 1 247 ? -13.102 44.469 13.289 1 67.06 247 ASN B CA 1
ATOM 4869 C C . ASN B 1 247 ? -12.336 44.5 14.609 1 67.06 247 ASN B C 1
ATOM 4871 O O . ASN B 1 247 ? -12.336 43.531 15.359 1 67.06 247 ASN B O 1
ATOM 4875 N N . THR B 1 248 ? -11.102 45.125 14.602 1 60.22 248 THR B N 1
ATOM 4876 C CA . THR B 1 248 ? -10.383 45.125 15.867 1 60.22 248 THR B CA 1
ATOM 4877 C C . THR B 1 248 ? -10.789 46.344 16.703 1 60.22 248 THR B C 1
ATOM 4879 O O . THR B 1 248 ? -11.109 47.406 16.156 1 60.22 248 THR B O 1
ATOM 4882 N N . LYS B 1 249 ? -11.328 45.969 17.891 1 58.03 249 LYS B N 1
ATOM 4883 C CA . LYS B 1 249 ? -11.477 47.062 18.828 1 58.03 249 LYS B CA 1
ATOM 4884 C C . LYS B 1 249 ? -10.273 48 18.766 1 58.03 249 LYS B C 1
ATOM 4886 O O . LYS B 1 249 ? -9.211 47.625 18.266 1 58.03 249 LYS B O 1
ATOM 4891 N N . ASN B 1 250 ? -10.445 49.219 19.219 1 50.41 250 ASN B N 1
ATOM 4892 C CA . ASN B 1 250 ? -9.586 50.406 19.281 1 50.41 250 ASN B CA 1
ATOM 4893 C C . ASN B 1 250 ? -8.195 50.062 19.812 1 50.41 250 ASN B C 1
ATOM 4895 O O . ASN B 1 250 ? -7.812 50.5 20.891 1 50.41 250 ASN B O 1
ATOM 4899 N N . SER B 1 251 ? -7.707 48.781 19.406 1 56.94 251 SER B N 1
ATOM 4900 C CA . SER B 1 251 ? -6.352 48.625 19.906 1 56.94 251 SER B CA 1
ATOM 4901 C C . SER B 1 251 ? -5.34 49.375 19.047 1 56.94 251 SER B C 1
ATOM 4903 O O . SER B 1 251 ? -5.441 49.375 17.812 1 56.94 251 SER B O 1
ATOM 4905 N N . THR B 1 252 ? -4.59 50.281 19.641 1 59.19 252 THR B N 1
ATOM 4906 C CA . THR B 1 252 ? -3.514 51.062 19.047 1 59.19 252 THR B CA 1
ATOM 4907 C C . THR B 1 252 ? -2.363 50.188 18.609 1 59.19 252 THR B C 1
ATOM 4909 O O . THR B 1 252 ? -1.542 50.562 17.781 1 59.19 252 THR B O 1
ATOM 4912 N N . ALA B 1 253 ? -2.34 48.906 19.094 1 73.38 253 ALA B N 1
ATOM 4913 C CA . ALA B 1 253 ? -1.193 48.094 18.734 1 73.38 253 ALA B CA 1
ATOM 4914 C C . ALA B 1 253 ? -1.55 47.094 17.625 1 73.38 253 ALA B C 1
ATOM 4916 O O . ALA B 1 253 ? -2.707 46.688 17.484 1 73.38 253 ALA B O 1
ATOM 4917 N N . GLN B 1 254 ? -0.661 46.938 16.766 1 83.56 254 GLN B N 1
ATOM 4918 C CA . GLN B 1 254 ? -0.845 46 15.648 1 83.56 254 GLN B CA 1
ATOM 4919 C C . GLN B 1 254 ? -1.102 44.562 16.156 1 83.56 254 GLN B C 1
ATOM 4921 O O . GLN B 1 254 ? -0.404 44.094 17.047 1 83.56 254 GLN B O 1
ATOM 4926 N N . LYS B 1 255 ? -2.158 44 15.641 1 89.81 255 LYS B N 1
ATOM 4927 C CA . LYS B 1 255 ? -2.457 42.625 15.938 1 89.81 255 LYS B CA 1
ATOM 4928 C C . LYS B 1 255 ? -2.051 41.719 14.773 1 89.81 255 LYS B C 1
ATOM 4930 O O . LYS B 1 255 ? -2.426 41.969 13.633 1 89.81 255 LYS B O 1
ATOM 4935 N N . HIS B 1 256 ? -1.188 40.688 15.07 1 94.25 256 HIS B N 1
ATOM 4936 C CA . HIS B 1 256 ? -0.873 39.656 14.086 1 94.25 256 HIS B CA 1
ATOM 4937 C C . HIS B 1 256 ? -1.696 38.406 14.328 1 94.25 256 HIS B C 1
ATOM 4939 O O . HIS B 1 256 ? -1.856 37.969 15.469 1 94.25 256 HIS B O 1
ATOM 4945 N N . THR B 1 257 ? -2.229 37.875 13.258 1 96.31 257 THR B N 1
ATOM 4946 C CA . THR B 1 257 ? -2.979 36.625 13.359 1 96.31 257 THR B CA 1
ATOM 4947 C C . THR B 1 257 ? -2.416 35.562 12.406 1 96.31 257 THR B C 1
ATOM 4949 O O . THR B 1 257 ? -2.275 35.812 11.203 1 96.31 257 THR B O 1
ATOM 4952 N N . TYR B 1 258 ? -2.043 34.375 12.953 1 98.12 258 TYR B N 1
ATOM 4953 C CA . TYR B 1 258 ? -1.699 33.219 12.156 1 98.12 258 TYR B CA 1
ATOM 4954 C C . TYR B 1 258 ? -2.922 32.344 11.93 1 98.12 258 TYR B C 1
ATOM 4956 O O . TYR B 1 258 ? -3.566 31.891 12.883 1 98.12 258 TYR B O 1
ATOM 4964 N N . ILE B 1 259 ? -3.207 32.094 10.648 1 98.75 259 ILE B N 1
ATOM 4965 C CA . ILE B 1 259 ? -4.371 31.281 10.297 1 98.75 259 ILE B CA 1
ATOM 4966 C C . ILE B 1 259 ? -3.926 30.031 9.562 1 98.75 259 ILE B C 1
ATOM 4968 O O . ILE B 1 259 ? -3.156 30.094 8.602 1 98.75 259 ILE B O 1
ATOM 4972 N N . SER B 1 260 ? -4.348 28.875 10.023 1 98.88 260 SER B N 1
ATOM 4973 C CA . SER B 1 260 ? -4.133 27.625 9.305 1 98.88 260 SER B CA 1
ATOM 4974 C C . SER B 1 260 ? -5.449 26.906 9.055 1 98.88 260 SER B C 1
ATOM 4976 O O . SER B 1 260 ? -6.191 26.609 10 1 98.88 260 SER B O 1
ATOM 4978 N N . LEU B 1 261 ? -5.766 26.656 7.797 1 98.81 261 LEU B N 1
ATOM 4979 C CA . LEU B 1 261 ? -7.02 26.031 7.398 1 98.81 261 LEU B CA 1
ATOM 4980 C C . LEU B 1 261 ? -6.766 24.641 6.797 1 98.81 261 LEU B C 1
ATOM 4982 O O . LEU B 1 261 ? -6 24.516 5.84 1 98.81 261 LEU B O 1
ATOM 4986 N N . ILE B 1 262 ? -7.453 23.594 7.367 1 98.31 262 ILE B N 1
ATOM 4987 C CA . ILE B 1 262 ? -7.242 22.25 6.855 1 98.31 262 ILE B CA 1
ATOM 4988 C C . ILE B 1 262 ? -8.586 21.594 6.527 1 98.31 262 ILE B C 1
ATOM 4990 O O . ILE B 1 262 ? -8.641 20.469 6.039 1 98.31 262 ILE B O 1
ATOM 4994 N N . GLY B 1 263 ? -9.664 22.328 6.688 1 96.81 263 GLY B N 1
ATOM 4995 C CA . GLY B 1 263 ? -10.977 21.703 6.625 1 96.81 263 GLY B CA 1
ATOM 4996 C C . GLY B 1 263 ? -11.531 21.625 5.219 1 96.81 263 GLY B C 1
ATOM 4997 O O . GLY B 1 263 ? -12.461 20.844 4.957 1 96.81 263 GLY B O 1
ATOM 4998 N N . SER B 1 264 ? -11.117 22.469 4.336 1 96.12 264 SER B N 1
ATOM 4999 C CA . SER B 1 264 ? -11.547 22.422 2.943 1 96.12 264 SER B CA 1
ATOM 5000 C C . SER B 1 264 ? -10.531 21.672 2.078 1 96.12 264 SER B C 1
ATOM 5002 O O . SER B 1 264 ? -9.531 22.25 1.646 1 96.12 264 SER B O 1
ATOM 5004 N N . TYR B 1 265 ? -10.875 20.406 1.754 1 93 265 TYR B N 1
ATOM 5005 C CA . TYR B 1 265 ? -9.93 19.562 1.025 1 93 265 TYR B CA 1
ATOM 5006 C C . TYR B 1 265 ? -10.547 19.031 -0.26 1 93 265 TYR B C 1
ATOM 5008 O O . TYR B 1 265 ? -10.047 18.062 -0.844 1 93 265 TYR B O 1
ATOM 5016 N N . LYS B 1 266 ? -11.695 19.531 -0.647 1 94.06 266 LYS B N 1
ATOM 5017 C CA . LYS B 1 266 ? -12.344 19.312 -1.938 1 94.06 266 LYS B CA 1
ATOM 5018 C C . LYS B 1 266 ? -12.695 20.641 -2.602 1 94.06 266 LYS B C 1
ATOM 5020 O O . LYS B 1 266 ? -12.961 21.641 -1.918 1 94.06 266 LYS B O 1
ATOM 5025 N N . PRO B 1 267 ? -12.781 20.609 -3.902 1 96.69 267 PRO B N 1
ATOM 5026 C CA . PRO B 1 267 ? -13.016 21.859 -4.645 1 96.69 267 PRO B CA 1
ATOM 5027 C C . PRO B 1 267 ? -14.305 22.562 -4.219 1 96.69 267 PRO B C 1
ATOM 5029 O O . PRO B 1 267 ? -14.398 23.797 -4.301 1 96.69 267 PRO B O 1
ATOM 5032 N N . ILE B 1 268 ? -15.234 21.891 -3.668 1 96.69 268 ILE B N 1
ATOM 5033 C CA . ILE B 1 268 ? -16.547 22.453 -3.363 1 96.69 268 ILE B CA 1
ATOM 5034 C C . ILE B 1 268 ? -16.547 23.016 -1.94 1 96.69 268 ILE B C 1
ATOM 5036 O O . ILE B 1 268 ? -17.484 23.719 -1.544 1 96.69 268 ILE B O 1
ATOM 5040 N N . MET B 1 269 ? -15.539 22.766 -1.186 1 96.88 269 MET B N 1
ATOM 5041 C CA . MET B 1 269 ? -15.508 23.125 0.228 1 96.88 269 MET B CA 1
ATOM 5042 C C . MET B 1 269 ? -14.867 24.5 0.418 1 96.88 269 MET B C 1
ATOM 5044 O O . MET B 1 269 ? -14 24.906 -0.358 1 96.88 269 MET B O 1
ATOM 5048 N N . HIS B 1 270 ? -15.312 25.234 1.493 1 97.62 270 HIS B N 1
ATOM 5049 C CA . HIS B 1 270 ? -14.797 26.547 1.838 1 97.62 270 HIS B CA 1
ATOM 5050 C C . HIS B 1 270 ? -14.766 26.75 3.35 1 97.62 270 HIS B C 1
ATOM 5052 O O . HIS B 1 270 ? -15.781 26.609 4.023 1 97.62 270 HIS B O 1
ATOM 5058 N N . GLU B 1 271 ? -13.641 27.141 3.857 1 97.19 271 GLU B N 1
ATOM 5059 C CA . GLU B 1 271 ? -13.547 27.453 5.281 1 97.19 271 GLU B CA 1
ATOM 5060 C C . GLU B 1 271 ? -13.578 28.953 5.523 1 97.19 271 GLU B C 1
ATOM 5062 O O . GLU B 1 271 ? -14 29.406 6.59 1 97.19 271 GLU B O 1
ATOM 5067 N N . CYS B 1 272 ? -13.133 29.812 4.523 1 97.06 272 CYS B N 1
ATOM 5068 C CA . CYS B 1 272 ? -13.109 31.266 4.648 1 97.06 272 CYS B CA 1
ATOM 5069 C C . CYS B 1 272 ? -13.719 31.938 3.42 1 97.06 272 CYS B C 1
ATOM 5071 O O . CYS B 1 272 ? -13.938 31.281 2.396 1 97.06 272 CYS B O 1
ATOM 5073 N N . ASP B 1 273 ? -14.023 33.188 3.555 1 96.69 273 ASP B N 1
ATOM 5074 C CA . ASP B 1 273 ? -14.695 33.844 2.451 1 96.69 273 ASP B CA 1
ATOM 5075 C C . ASP B 1 273 ? -13.695 34.281 1.372 1 96.69 273 ASP B C 1
ATOM 5077 O O . ASP B 1 273 ? -12.492 34.281 1.613 1 96.69 273 ASP B O 1
ATOM 5081 N N . LYS B 1 274 ? -14.25 34.469 0.272 1 96.94 274 LYS B N 1
ATOM 5082 C CA . LYS B 1 274 ? -13.461 34.875 -0.897 1 96.94 274 LYS B CA 1
ATOM 5083 C C . LYS B 1 274 ? -12.664 36.125 -0.625 1 96.94 274 LYS B C 1
ATOM 5085 O O . LYS B 1 274 ? -11.539 36.281 -1.114 1 96.94 274 LYS B O 1
ATOM 5090 N N . GLU B 1 275 ? -13.164 37 0.13 1 95.44 275 GLU B N 1
ATOM 5091 C CA . GLU B 1 275 ? -12.547 38.281 0.415 1 95.44 275 GLU B CA 1
ATOM 5092 C C . GLU B 1 275 ? -11.211 38.125 1.134 1 95.44 275 GLU B C 1
ATOM 5094 O O . GLU B 1 275 ? -10.258 38.844 0.861 1 95.44 275 GLU B O 1
ATOM 5099 N N . LEU B 1 276 ? -11.148 37.188 2.027 1 95.81 276 LEU B N 1
ATOM 5100 C CA . LEU B 1 276 ? -9.906 36.938 2.746 1 95.81 276 LEU B CA 1
ATOM 5101 C C . LEU B 1 276 ? -8.812 36.469 1.79 1 95.81 276 LEU B C 1
ATOM 5103 O O . LEU B 1 276 ? -7.688 36.969 1.84 1 95.81 276 LEU B O 1
ATOM 5107 N N . ILE B 1 277 ? -9.164 35.562 0.902 1 97.25 277 ILE B N 1
ATOM 5108 C CA . ILE B 1 277 ? -8.195 35.062 -0.061 1 97.25 277 ILE B CA 1
ATOM 5109 C C . ILE B 1 277 ? -7.793 36.156 -1.031 1 97.25 277 ILE B C 1
ATOM 5111 O O . ILE B 1 277 ? -6.605 36.375 -1.308 1 97.25 277 ILE B O 1
ATOM 5115 N N . ASP B 1 278 ? -8.75 36.906 -1.493 1 95.69 278 ASP B N 1
ATOM 5116 C CA . ASP B 1 278 ? -8.5 37.969 -2.465 1 95.69 278 ASP B CA 1
ATOM 5117 C C . ASP B 1 278 ? -7.59 39.062 -1.884 1 95.69 278 ASP B C 1
ATOM 5119 O O . ASP B 1 278 ? -6.859 39.719 -2.619 1 95.69 278 ASP B O 1
ATOM 5123 N N . ALA B 1 279 ? -7.637 39.188 -0.584 1 93.69 279 ALA B N 1
ATOM 5124 C CA . ALA B 1 279 ? -6.777 40.188 0.075 1 93.69 279 ALA B CA 1
ATOM 5125 C C . ALA B 1 279 ? -5.305 39.844 -0.143 1 93.69 279 ALA B C 1
ATOM 5127 O O . ALA B 1 279 ? -4.461 40.75 -0.162 1 93.69 279 ALA B O 1
ATOM 5128 N N . PHE B 1 280 ? -4.961 38.625 -0.342 1 93.88 280 PHE B N 1
ATOM 5129 C CA . PHE B 1 280 ? -3.58 38.219 -0.578 1 93.88 280 PHE B CA 1
ATOM 5130 C C . PHE B 1 280 ? -3.17 38.5 -2.016 1 93.88 280 PHE B C 1
ATOM 5132 O O . PHE B 1 280 ? -1.979 38.625 -2.312 1 93.88 280 PHE B O 1
ATOM 5139 N N . LYS B 1 281 ? -4.09 38.656 -2.887 1 88.62 281 LYS B N 1
ATOM 5140 C CA . LYS B 1 281 ? -3.805 38.969 -4.281 1 88.62 281 LYS B CA 1
ATOM 5141 C C . LYS B 1 281 ? -3.684 40.5 -4.469 1 88.62 281 LYS B C 1
ATOM 5143 O O . LYS B 1 281 ? -2.877 40.969 -5.277 1 88.62 281 LYS B O 1
ATOM 5148 N N . SER B 1 282 ? -4.621 41.281 -4.012 1 77.88 282 SER B N 1
ATOM 5149 C CA . SER B 1 282 ? -4.836 42.688 -4.309 1 77.88 282 SER B CA 1
ATOM 5150 C C . SER B 1 282 ? -3.703 43.531 -3.756 1 77.88 282 SER B C 1
ATOM 5152 O O . SER B 1 282 ? -3.34 44.562 -4.352 1 77.88 282 SER B O 1
ATOM 5154 N N . LYS B 1 283 ? -3.439 43.375 -2.584 1 62.25 283 LYS B N 1
ATOM 5155 C CA . LYS B 1 283 ? -2.578 44.344 -1.938 1 62.25 283 LYS B CA 1
ATOM 5156 C C . LYS B 1 283 ? -1.161 44.281 -2.5 1 62.25 283 LYS B C 1
ATOM 5158 O O . LYS B 1 283 ? -0.459 43.281 -2.33 1 62.25 283 LYS B O 1
ATOM 5163 N N . GLY B 1 284 ? -1.119 44.688 -3.941 1 55.06 284 GLY B N 1
ATOM 5164 C CA . GLY B 1 284 ? 0.061 45.062 -4.711 1 55.06 284 GLY B CA 1
ATOM 5165 C C . GLY B 1 284 ? 1.312 44.312 -4.262 1 55.06 284 GLY B C 1
ATOM 5166 O O . GLY B 1 284 ? 2.383 44.5 -4.848 1 55.06 284 GLY B O 1
ATOM 5167 N N . GLY B 1 285 ? 1.292 43.625 -3.105 1 59.78 285 GLY B N 1
ATOM 5168 C CA . GLY B 1 285 ? 2.566 43.094 -2.646 1 59.78 285 GLY B CA 1
ATOM 5169 C C . GLY B 1 285 ? 2.705 41.594 -2.865 1 59.78 285 GLY B C 1
ATOM 5170 O O . GLY B 1 285 ? 1.759 40.938 -3.303 1 59.78 285 GLY B O 1
ATOM 5171 N N . ASN B 1 286 ? 3.82 41.094 -3.002 1 76.31 286 ASN B N 1
ATOM 5172 C CA . ASN B 1 286 ? 4.422 39.781 -3.191 1 76.31 286 ASN B CA 1
ATOM 5173 C C . ASN B 1 286 ? 4.125 38.844 -2.016 1 76.31 286 ASN B C 1
ATOM 5175 O O . ASN B 1 286 ? 4.984 38.062 -1.604 1 76.31 286 ASN B O 1
ATOM 5179 N N . VAL B 1 287 ? 2.766 39.094 -1.324 1 91.88 287 VAL B N 1
ATOM 5180 C CA . VAL B 1 287 ? 2.535 38.219 -0.175 1 91.88 287 VAL B CA 1
ATOM 5181 C C . VAL B 1 287 ? 1.953 36.906 -0.644 1 91.88 287 VAL B C 1
ATOM 5183 O O . VAL B 1 287 ? 1.014 36.875 -1.441 1 91.88 287 VAL B O 1
ATOM 5186 N N . ARG B 1 288 ? 2.428 35.812 -0.199 1 94.75 288 ARG B N 1
ATOM 5187 C CA . ARG B 1 288 ? 2.037 34.469 -0.654 1 94.75 288 ARG B CA 1
ATOM 5188 C C . ARG B 1 288 ? 1.364 33.688 0.466 1 94.75 288 ARG B C 1
ATOM 5190 O O . ARG B 1 288 ? 1.686 33.875 1.642 1 94.75 288 ARG B O 1
ATOM 5197 N N . ILE B 1 289 ? 0.469 32.906 0.115 1 97.31 289 ILE B N 1
ATOM 5198 C CA . ILE B 1 289 ? -0.187 31.984 1.025 1 97.31 289 ILE B CA 1
ATOM 5199 C C . ILE B 1 289 ? 0.688 30.75 1.22 1 97.31 289 ILE B C 1
ATOM 5201 O O . ILE B 1 289 ? 1.234 30.203 0.254 1 97.31 289 ILE B O 1
ATOM 5205 N N . LEU B 1 290 ? 0.85 30.344 2.463 1 97.75 290 LEU B N 1
ATOM 5206 C CA . LEU B 1 290 ? 1.594 29.125 2.762 1 97.75 290 LEU B CA 1
ATOM 5207 C C . LEU B 1 290 ? 0.76 27.875 2.447 1 97.75 290 LEU B C 1
ATOM 5209 O O . LEU B 1 290 ? -0.409 27.797 2.832 1 97.75 290 LEU B O 1
ATOM 5213 N N . VAL B 1 291 ? 1.383 26.938 1.715 1 98.5 291 VAL B N 1
ATOM 5214 C CA . VAL B 1 291 ? 0.69 25.703 1.387 1 98.5 291 VAL B CA 1
ATOM 5215 C C . VAL B 1 291 ? 1.637 24.516 1.57 1 98.5 291 VAL B C 1
ATOM 5217 O O . VAL B 1 291 ? 2.857 24.688 1.613 1 98.5 291 VAL B O 1
ATOM 5220 N N . ASP B 1 292 ? 1.069 23.312 1.753 1 98.31 292 ASP B N 1
ATOM 5221 C CA . ASP B 1 292 ? 1.916 22.125 1.819 1 98.31 292 ASP B CA 1
ATOM 5222 C C . ASP B 1 292 ? 2.381 21.703 0.427 1 98.31 292 ASP B C 1
ATOM 5224 O O . ASP B 1 292 ? 3.521 21.281 0.253 1 98.31 292 ASP B O 1
ATOM 5228 N N . SER B 1 293 ? 1.483 21.828 -0.524 1 98.25 293 SER B N 1
ATOM 5229 C CA . SER B 1 293 ? 1.784 21.516 -1.92 1 98.25 293 SER B CA 1
ATOM 5230 C C . SER B 1 293 ? 1.069 22.484 -2.859 1 98.25 293 SER B C 1
ATOM 5232 O O . SER B 1 293 ? -0.156 22.609 -2.812 1 98.25 293 SER B O 1
ATOM 5234 N N . ARG B 1 294 ? 1.851 23.125 -3.67 1 97.56 294 ARG B N 1
ATOM 5235 C CA . ARG B 1 294 ? 1.281 24.031 -4.66 1 97.56 294 ARG B CA 1
ATOM 5236 C C . ARG B 1 294 ? 0.288 23.312 -5.562 1 97.56 294 ARG B C 1
ATOM 5238 O O . ARG B 1 294 ? -0.848 23.75 -5.73 1 97.56 294 ARG B O 1
ATOM 5245 N N . GLU B 1 295 ? 0.656 22.172 -6.043 1 96.81 295 GLU B N 1
ATOM 5246 C CA . GLU B 1 295 ? -0.152 21.406 -6.988 1 96.81 295 GLU B CA 1
ATOM 5247 C C . GLU B 1 295 ? -1.447 20.922 -6.344 1 96.81 295 GLU B C 1
ATOM 5249 O O . GLU B 1 295 ? -2.537 21.188 -6.859 1 96.81 295 GLU B O 1
ATOM 5254 N N . HIS B 1 296 ? -1.367 20.375 -5.234 1 97.12 296 HIS B N 1
ATOM 5255 C CA . HIS B 1 296 ? -2.518 19.719 -4.617 1 97.12 296 HIS B CA 1
ATOM 5256 C C . HIS B 1 296 ? -3.484 20.75 -4.039 1 97.12 296 HIS B C 1
ATOM 5258 O O . HIS B 1 296 ? -4.703 20.609 -4.176 1 97.12 296 HIS B O 1
ATOM 5264 N N . THR B 1 297 ? -2.969 21.781 -3.416 1 97.75 297 THR B N 1
ATOM 5265 C CA . THR B 1 297 ? -3.834 22.766 -2.779 1 97.75 297 THR B CA 1
ATOM 5266 C C . THR B 1 297 ? -4.637 23.531 -3.824 1 97.75 297 THR B C 1
ATOM 5268 O O . THR B 1 297 ? -5.812 23.828 -3.615 1 97.75 297 THR B O 1
ATOM 5271 N N . LEU B 1 298 ? -4.039 23.859 -4.957 1 97.75 298 LEU B N 1
ATOM 5272 C CA . LEU B 1 298 ? -4.711 24.625 -6 1 97.75 298 LEU B CA 1
ATOM 5273 C C . LEU B 1 298 ? -5.762 23.781 -6.711 1 97.75 298 LEU B C 1
ATOM 5275 O O . LEU B 1 298 ? -6.668 24.312 -7.352 1 97.75 298 LEU B O 1
ATOM 5279 N N . LEU B 1 299 ? -5.66 22.453 -6.578 1 96.19 299 LEU B N 1
ATOM 5280 C CA . LEU B 1 299 ? -6.613 21.547 -7.207 1 96.19 299 LEU B CA 1
ATOM 5281 C C . LEU B 1 299 ? -7.742 21.203 -6.246 1 96.19 299 LEU B C 1
ATOM 5283 O O . LEU B 1 299 ? -8.859 20.891 -6.676 1 96.19 299 LEU B O 1
ATOM 5287 N N . GLU B 1 300 ? -7.426 21.344 -4.91 1 96.38 300 GLU B N 1
ATOM 5288 C CA . GLU B 1 300 ? -8.328 20.688 -3.979 1 96.38 300 GLU B CA 1
ATOM 5289 C C . GLU B 1 300 ? -9.008 21.688 -3.051 1 96.38 300 GLU B C 1
ATOM 5291 O O . GLU B 1 300 ? -10.008 21.359 -2.406 1 96.38 300 GLU B O 1
ATOM 5296 N N . SER B 1 301 ? -8.508 22.859 -2.918 1 96.75 301 SER B N 1
ATOM 5297 C CA . SER B 1 301 ? -9.062 23.859 -2.006 1 96.75 301 SER B CA 1
ATOM 5298 C C . SER B 1 301 ? -10.062 24.766 -2.719 1 96.75 301 SER B C 1
ATOM 5300 O O . SER B 1 301 ? -9.688 25.562 -3.572 1 96.75 301 SER B O 1
ATOM 5302 N N . GLY B 1 302 ? -11.297 24.719 -2.332 1 97.69 302 GLY B N 1
ATOM 5303 C CA . GLY B 1 302 ? -12.344 25.484 -2.979 1 97.69 302 GLY B CA 1
ATOM 5304 C C . GLY B 1 302 ? -12.117 26.984 -2.896 1 97.69 302 GLY B C 1
ATOM 5305 O O . GLY B 1 302 ? -12.352 27.703 -3.869 1 97.69 302 GLY B O 1
ATOM 5306 N N . GLU B 1 303 ? -11.719 27.562 -1.768 1 97.19 303 GLU B N 1
ATOM 5307 C CA . GLU B 1 303 ? -11.555 29 -1.608 1 97.19 303 GLU B CA 1
ATOM 5308 C C . GLU B 1 303 ? -10.422 29.531 -2.477 1 97.19 303 GLU B C 1
ATOM 5310 O O . GLU B 1 303 ? -10.484 30.656 -2.98 1 97.19 303 GLU B O 1
ATOM 5315 N N . LEU B 1 304 ? -9.359 28.672 -2.688 1 97.94 304 LEU B N 1
ATOM 5316 C CA . LEU B 1 304 ? -8.273 29.109 -3.564 1 97.94 304 LEU B CA 1
ATOM 5317 C C . LEU B 1 304 ? -8.711 29.047 -5.027 1 97.94 304 LEU B C 1
ATOM 5319 O O . LEU B 1 304 ? -8.359 29.938 -5.812 1 97.94 304 LEU B O 1
ATOM 5323 N N . ILE B 1 305 ? -9.453 27.984 -5.367 1 97.94 305 ILE B N 1
ATOM 5324 C CA . ILE B 1 305 ? -9.945 27.812 -6.73 1 97.94 305 ILE B CA 1
ATOM 5325 C C . ILE B 1 305 ? -10.867 28.984 -7.086 1 97.94 305 ILE B C 1
ATOM 5327 O O . ILE B 1 305 ? -10.688 29.625 -8.125 1 97.94 305 ILE B O 1
ATOM 5331 N N . ASP B 1 306 ? -11.758 29.297 -6.23 1 97.62 306 ASP B N 1
ATOM 5332 C CA . ASP B 1 306 ? -12.75 30.344 -6.484 1 97.62 306 ASP B CA 1
ATOM 5333 C C . ASP B 1 306 ? -12.086 31.703 -6.645 1 97.62 306 ASP B C 1
ATOM 5335 O O . ASP B 1 306 ? -12.547 32.531 -7.418 1 97.62 306 ASP B O 1
ATOM 5339 N N . SER B 1 307 ? -11.031 31.969 -5.918 1 97.06 307 SER B N 1
ATOM 5340 C CA . SER B 1 307 ? -10.32 33.25 -5.98 1 97.06 307 SER B CA 1
ATOM 5341 C C . SER B 1 307 ? -9.289 33.25 -7.105 1 97.06 307 SER B C 1
ATOM 5343 O O . SER B 1 307 ? -8.523 34.188 -7.258 1 97.06 307 SER B O 1
ATOM 5345 N N . LYS B 1 308 ? -9.148 32.094 -7.891 1 96.44 308 LYS B N 1
ATOM 5346 C CA . LYS B 1 308 ? -8.234 31.953 -9.023 1 96.44 308 LYS B CA 1
ATOM 5347 C C . LYS B 1 308 ? -6.785 32.156 -8.594 1 96.44 308 LYS B C 1
ATOM 5349 O O . LYS B 1 308 ? -6.027 32.875 -9.25 1 96.44 308 LYS B O 1
ATOM 5354 N N . ILE B 1 309 ? -6.527 31.625 -7.418 1 96.81 309 ILE B N 1
ATOM 5355 C CA . ILE B 1 309 ? -5.152 31.641 -6.93 1 96.81 309 ILE B CA 1
ATOM 5356 C C . ILE B 1 309 ? -4.258 30.844 -7.871 1 96.81 309 ILE B C 1
ATOM 5358 O O . ILE B 1 309 ? -4.637 29.766 -8.32 1 96.81 309 ILE B O 1
ATOM 5362 N N . THR B 1 310 ? -3.02 31.375 -8.203 1 96.12 310 THR B N 1
ATOM 5363 C CA . THR B 1 310 ? -2.061 30.734 -9.094 1 96.12 310 THR B CA 1
ATOM 5364 C C . THR B 1 310 ? -0.821 30.281 -8.32 1 96.12 310 THR B C 1
ATOM 5366 O O . THR B 1 310 ? -0.654 30.641 -7.152 1 96.12 310 THR B O 1
ATOM 5369 N N . PRO B 1 311 ? 0.028 29.516 -8.93 1 96.12 311 PRO B N 1
ATOM 5370 C CA . PRO B 1 311 ? 1.25 29.078 -8.25 1 96.12 311 PRO B CA 1
ATOM 5371 C C . PRO B 1 311 ? 2.1 30.234 -7.746 1 96.12 311 PRO B C 1
ATOM 5373 O O . PRO B 1 311 ? 2.809 30.109 -6.746 1 96.12 311 PRO B O 1
ATOM 5376 N N . ARG B 1 312 ? 2.014 31.391 -8.344 1 93.81 312 ARG B N 1
ATOM 5377 C CA . ARG B 1 312 ? 2.816 32.531 -7.941 1 93.81 312 ARG B CA 1
ATOM 5378 C C . ARG B 1 312 ? 2.283 33.156 -6.652 1 93.81 312 ARG B C 1
ATOM 5380 O O . ARG B 1 312 ? 2.998 33.875 -5.965 1 93.81 312 ARG B O 1
ATOM 5387 N N . ASP B 1 313 ? 1.011 32.812 -6.309 1 95.5 313 ASP B N 1
ATOM 5388 C CA . ASP B 1 313 ? 0.347 33.406 -5.156 1 95.5 313 ASP B CA 1
ATOM 5389 C C . ASP B 1 313 ? 0.56 32.562 -3.9 1 95.5 313 ASP B C 1
ATOM 5391 O O . ASP B 1 313 ? 0.1 32.938 -2.816 1 95.5 313 ASP B O 1
ATOM 5395 N N . VAL B 1 314 ? 1.239 31.422 -4.105 1 96.62 314 VAL B N 1
ATOM 5396 C CA . VAL B 1 314 ? 1.425 30.531 -2.973 1 96.62 314 VAL B CA 1
ATOM 5397 C C . VAL B 1 314 ? 2.9 30.156 -2.84 1 96.62 314 VAL B C 1
ATOM 5399 O O . VAL B 1 314 ? 3.678 30.328 -3.783 1 96.62 314 VAL B O 1
ATOM 5402 N N . ILE B 1 315 ? 3.293 29.766 -1.633 1 96.75 315 ILE B N 1
ATOM 5403 C CA . ILE B 1 315 ? 4.621 29.234 -1.36 1 96.75 315 ILE B CA 1
ATOM 5404 C C . ILE B 1 315 ? 4.508 27.969 -0.508 1 96.75 315 ILE B C 1
ATOM 5406 O O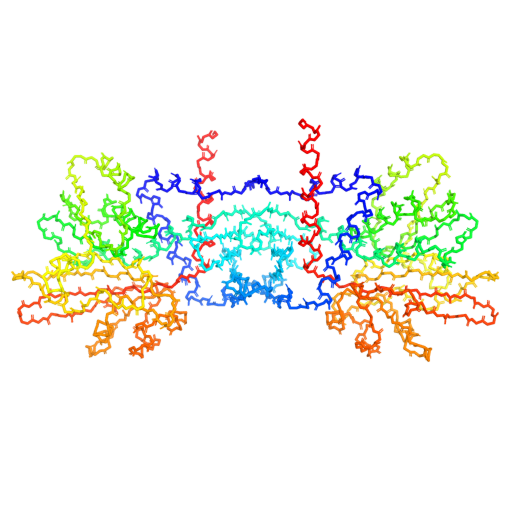 . ILE B 1 315 ? 3.717 27.922 0.439 1 96.75 315 ILE B O 1
ATOM 5410 N N . GLU B 1 316 ? 5.199 26.938 -0.927 1 98.19 316 GLU B N 1
ATOM 5411 C CA . GLU B 1 316 ? 5.184 25.703 -0.142 1 98.19 316 GLU B CA 1
ATOM 5412 C C . GLU B 1 316 ? 5.922 25.875 1.181 1 98.19 316 GLU B C 1
ATOM 5414 O O . GLU B 1 316 ? 6.961 26.547 1.232 1 98.19 316 GLU B O 1
ATOM 5419 N N . ILE B 1 317 ? 5.414 25.281 2.184 1 98.12 317 ILE B N 1
ATOM 5420 C CA . ILE B 1 317 ? 6.043 25.281 3.498 1 98.12 317 ILE B CA 1
ATOM 5421 C C . ILE B 1 317 ? 7.488 24.797 3.375 1 98.12 317 ILE B C 1
ATOM 5423 O O . ILE B 1 317 ? 8.383 25.312 4.055 1 98.12 317 ILE B O 1
ATOM 5427 N N . GLY B 1 318 ? 7.746 23.844 2.482 1 97.69 318 GLY B N 1
ATOM 5428 C CA . GLY B 1 318 ? 9.078 23.312 2.27 1 97.69 318 GLY B CA 1
ATOM 5429 C C . GLY B 1 318 ? 10.039 24.312 1.66 1 97.69 318 GLY B C 1
ATOM 5430 O O . GLY B 1 318 ? 11.258 24.141 1.707 1 97.69 318 GLY B O 1
ATOM 5431 N N . GLU B 1 319 ? 9.5 25.359 1.087 1 96.19 319 GLU B N 1
ATOM 5432 C CA . GLU B 1 319 ? 10.312 26.375 0.438 1 96.19 319 GLU B CA 1
ATOM 5433 C C . GLU B 1 319 ? 10.539 27.562 1.362 1 96.19 319 GLU B C 1
ATOM 5435 O O . GLU B 1 319 ? 11.258 28.516 1.009 1 96.19 319 GLU B O 1
ATOM 5440 N N . LEU B 1 320 ? 9.898 27.484 2.527 1 90.44 320 LEU B N 1
ATOM 5441 C CA . LEU B 1 320 ? 9.922 28.641 3.41 1 90.44 320 LEU B CA 1
ATOM 5442 C C . LEU B 1 320 ? 11.32 28.906 3.949 1 90.44 320 LEU B C 1
ATOM 5444 O O . LEU B 1 320 ? 11.891 28.047 4.637 1 90.44 320 LEU B O 1
ATOM 5448 N N . GLU B 1 321 ? 11.969 29.922 3.498 1 79.94 321 GLU B N 1
ATOM 5449 C CA . GLU B 1 321 ? 13.273 30.359 3.975 1 79.94 321 GLU B CA 1
ATOM 5450 C C . GLU B 1 321 ? 13.172 31.641 4.801 1 79.94 321 GLU B C 1
ATOM 5452 O O . GLU B 1 321 ? 13.938 31.828 5.746 1 79.94 321 GLU B O 1
ATOM 5457 N N . SER B 1 322 ? 12.258 32.531 4.293 1 78.81 322 SER B N 1
ATOM 5458 C CA . SER B 1 322 ? 12.031 33.781 4.973 1 78.81 322 SER B CA 1
ATOM 5459 C C . SER B 1 322 ? 10.539 34 5.227 1 78.81 322 SER B C 1
ATOM 5461 O O . SER B 1 322 ? 9.695 33.469 4.512 1 78.81 322 SER B O 1
ATOM 5463 N N . MET B 1 323 ? 10.297 34.781 6.238 1 79.88 323 MET B N 1
ATOM 5464 C CA . MET B 1 323 ? 8.914 35.031 6.637 1 79.88 323 MET B CA 1
ATOM 5465 C C . MET B 1 323 ? 8.352 36.281 5.973 1 79.88 323 MET B C 1
ATOM 5467 O O . MET B 1 323 ? 7.152 36.531 6.047 1 79.88 323 MET B O 1
ATOM 5471 N N . GLU B 1 324 ? 9.117 37 5.297 1 77.62 324 GLU B N 1
ATOM 5472 C CA . GLU B 1 324 ? 8.711 38.312 4.824 1 77.62 324 GLU B CA 1
ATOM 5473 C C . GLU B 1 324 ? 7.625 38.219 3.758 1 77.62 324 GLU B C 1
ATOM 5475 O O . GLU B 1 324 ? 6.676 39 3.752 1 77.62 324 GLU B O 1
ATOM 5480 N N . ASP B 1 325 ? 7.645 37.188 2.992 1 85.5 325 ASP B N 1
ATOM 5481 C CA . ASP B 1 325 ? 6.746 37.125 1.843 1 85.5 325 ASP B CA 1
ATOM 5482 C C . ASP B 1 325 ? 5.453 36.406 2.195 1 85.5 325 ASP B C 1
ATOM 5484 O O . ASP B 1 325 ? 4.66 36.062 1.311 1 85.5 325 ASP B O 1
ATOM 5488 N N . ILE B 1 326 ? 5.203 36.25 3.555 1 94 326 ILE B N 1
ATOM 5489 C CA . ILE B 1 326 ? 3.998 35.5 3.881 1 94 326 ILE B CA 1
ATOM 5490 C C . ILE B 1 326 ? 3.152 36.281 4.883 1 94 326 ILE B C 1
ATOM 5492 O O . ILE B 1 326 ? 2.264 35.719 5.527 1 94 326 ILE B O 1
ATOM 5496 N N . ILE B 1 327 ? 3.416 37.562 5.07 1 94.31 327 ILE B N 1
ATOM 5497 C CA . ILE B 1 327 ? 2.686 38.406 6.016 1 94.31 327 ILE B CA 1
ATOM 5498 C C . ILE B 1 327 ? 1.854 39.438 5.25 1 94.31 327 ILE B C 1
ATOM 5500 O O . ILE B 1 327 ? 2.404 40.375 4.641 1 94.31 327 ILE B O 1
ATOM 5504 N N . LEU B 1 328 ? 0.581 39.281 5.312 1 93.94 328 LEU B N 1
ATOM 5505 C CA . LEU B 1 328 ? -0.346 40.25 4.723 1 93.94 328 LEU B CA 1
ATOM 5506 C C . LEU B 1 328 ? -0.552 41.438 5.645 1 93.94 328 LEU B C 1
ATOM 5508 O O . LEU B 1 328 ? -0.914 41.281 6.809 1 93.94 328 LEU B O 1
ATOM 5512 N N . ASP B 1 329 ? -0.25 42.562 5.152 1 90.88 329 ASP B N 1
ATOM 5513 C CA . ASP B 1 329 ? -0.457 43.812 5.895 1 90.88 329 ASP B CA 1
ATOM 5514 C C . ASP B 1 329 ? -1.829 44.406 5.59 1 90.88 329 ASP B C 1
ATOM 5516 O O . ASP B 1 329 ? -2.086 44.844 4.469 1 90.88 329 ASP B O 1
ATOM 5520 N N . LEU B 1 330 ? -2.682 44.438 6.574 1 87.88 330 LEU B N 1
ATOM 5521 C CA . LEU B 1 330 ? -4.023 44.969 6.43 1 87.88 330 LEU B CA 1
ATOM 5522 C C . LEU B 1 330 ? -4.168 46.281 7.223 1 87.88 330 LEU B C 1
ATOM 5524 O O . LEU B 1 330 ? -5.273 46.656 7.605 1 87.88 330 LEU B O 1
ATOM 5528 N N . ASN B 1 331 ? -3.033 46.875 7.469 1 81.94 331 ASN B N 1
ATOM 5529 C CA . ASN B 1 331 ? -3.047 48.094 8.266 1 81.94 331 ASN B CA 1
ATOM 5530 C C . ASN B 1 331 ? -3.793 49.25 7.559 1 81.94 331 ASN B C 1
ATOM 5532 O O . ASN B 1 331 ? -3.607 49.438 6.359 1 81.94 331 ASN B O 1
ATOM 5536 N N . GLU B 1 332 ? -4.707 49.75 8.25 1 77.19 332 GLU B N 1
ATOM 5537 C CA . GLU B 1 332 ? -5.406 50.969 7.898 1 77.19 332 GLU B CA 1
ATOM 5538 C C . GLU B 1 332 ? -5.246 52.031 8.984 1 77.19 332 GLU B C 1
ATOM 5540 O O . GLU B 1 332 ? -4.574 51.812 9.992 1 77.19 332 GLU B O 1
ATOM 5545 N N . ARG B 1 333 ? -5.648 53.312 8.773 1 68.31 333 ARG B N 1
ATOM 5546 C CA . ARG B 1 333 ? -5.465 54.438 9.672 1 68.31 333 ARG B CA 1
ATOM 5547 C C . ARG B 1 333 ? -5.871 54.094 11.102 1 68.31 333 ARG B C 1
ATOM 5549 O O . ARG B 1 333 ? -5.168 54.406 12.055 1 68.31 333 ARG B O 1
ATOM 5556 N N . ASN B 1 334 ? -6.832 53.375 11.273 1 65.5 334 ASN B N 1
ATOM 5557 C CA . ASN B 1 334 ? -7.336 53.125 12.617 1 65.5 334 ASN B CA 1
ATOM 5558 C C . ASN B 1 334 ? -7.266 51.656 12.977 1 65.5 334 ASN B C 1
ATOM 5560 O O . ASN B 1 334 ? -7.777 51.25 14.016 1 65.5 334 ASN B O 1
ATOM 5564 N N . ARG B 1 335 ? -6.633 50.906 12.164 1 71.44 335 ARG B N 1
ATOM 5565 C CA . ARG B 1 335 ? -6.598 49.469 12.414 1 71.44 335 ARG B CA 1
ATOM 5566 C C . ARG B 1 335 ? -5.32 48.844 11.852 1 71.44 335 ARG B C 1
ATOM 5568 O O . ARG B 1 335 ? -4.996 49.031 10.68 1 71.44 335 ARG B O 1
ATOM 5575 N N . LYS B 1 336 ? -4.668 48.188 12.844 1 83.19 336 LYS B N 1
ATOM 5576 C CA . LYS B 1 336 ? -3.42 47.562 12.414 1 83.19 336 LYS B CA 1
ATOM 5577 C C . LYS B 1 336 ? -3.498 46.062 12.531 1 83.19 336 LYS B C 1
ATOM 5579 O O . LYS B 1 336 ? -3.65 45.531 13.625 1 83.19 336 LYS B O 1
ATOM 5584 N N . ARG B 1 337 ? -3.559 45.375 11.398 1 89.06 337 ARG B N 1
ATOM 5585 C CA . ARG B 1 337 ? -3.641 43.938 11.344 1 89.06 337 ARG B CA 1
ATOM 5586 C C . ARG B 1 337 ? -2.674 43.344 10.305 1 89.06 337 ARG B C 1
ATOM 5588 O O . ARG B 1 337 ? -2.553 43.906 9.203 1 89.06 337 ARG B O 1
ATOM 5595 N N . THR B 1 338 ? -1.921 42.344 10.766 1 92.94 338 THR B N 1
ATOM 5596 C CA . THR B 1 338 ? -1.203 41.5 9.805 1 92.94 338 THR B CA 1
ATOM 5597 C C . THR B 1 338 ? -1.651 40.062 9.898 1 92.94 338 THR B C 1
ATOM 5599 O O . THR B 1 338 ? -2.09 39.594 10.961 1 92.94 338 THR B O 1
ATOM 5602 N N . ILE B 1 339 ? -1.601 39.375 8.734 1 95.62 339 ILE B N 1
ATOM 5603 C CA . ILE B 1 339 ? -2.113 38 8.703 1 95.62 339 ILE B CA 1
ATOM 5604 C C . ILE B 1 339 ? -1.136 37.094 7.949 1 95.62 339 ILE B C 1
ATOM 5606 O O . ILE B 1 339 ? -0.587 37.5 6.918 1 95.62 339 ILE B O 1
ATOM 5610 N N . THR B 1 340 ? -0.85 35.969 8.508 1 97.12 340 THR B N 1
ATOM 5611 C CA . THR B 1 340 ? -0.297 34.844 7.77 1 97.12 340 THR B CA 1
ATOM 5612 C C . THR B 1 340 ? -1.352 33.781 7.57 1 97.12 340 THR B C 1
ATOM 5614 O O . THR B 1 340 ? -2.053 33.406 8.516 1 97.12 340 THR B O 1
ATOM 5617 N N . LEU B 1 341 ? -1.499 33.312 6.332 1 98.19 341 LEU B N 1
ATOM 5618 C CA . LEU B 1 341 ? -2.482 32.281 6.02 1 98.19 341 LEU B CA 1
ATOM 5619 C C . LEU B 1 341 ? -1.799 31.031 5.5 1 98.19 341 LEU B C 1
ATOM 5621 O O . LEU B 1 341 ? -1.031 31.078 4.539 1 98.19 341 LEU B O 1
ATOM 5625 N N . CYS B 1 342 ? -2.047 29.938 6.207 1 98.44 342 CYS B N 1
ATOM 5626 C CA . CYS B 1 342 ? -1.576 28.609 5.816 1 98.44 342 CYS B CA 1
ATOM 5627 C C . CYS B 1 342 ? -2.74 27.703 5.422 1 98.44 342 CYS B C 1
ATOM 5629 O O . CYS B 1 342 ? -3.719 27.594 6.16 1 98.44 342 CYS B O 1
ATOM 5631 N N . LYS B 1 343 ? -2.709 27.172 4.219 1 98.5 343 LYS B N 1
ATOM 5632 C CA . LYS B 1 343 ? -3.705 26.234 3.721 1 98.5 343 LYS B CA 1
ATOM 5633 C C . LYS B 1 343 ? -3.08 24.875 3.449 1 98.5 343 LYS B C 1
ATOM 5635 O O . LYS B 1 343 ? -2.221 24.734 2.574 1 98.5 343 LYS B O 1
ATOM 5640 N N . ILE B 1 344 ? -3.596 23.812 4.156 1 97.5 344 ILE B N 1
ATOM 5641 C CA . ILE B 1 344 ? -3.033 22.469 4.074 1 97.5 344 ILE B CA 1
ATOM 5642 C C . ILE B 1 344 ? -4.098 21.5 3.574 1 97.5 344 ILE B C 1
ATOM 5644 O O . ILE B 1 344 ? -5.234 21.516 4.051 1 97.5 344 ILE B O 1
ATOM 5648 N N . VAL B 1 345 ? -3.738 20.672 2.584 1 96.5 345 VAL B N 1
ATOM 5649 C CA . VAL B 1 345 ? -4.656 19.641 2.127 1 96.5 345 VAL B CA 1
ATOM 5650 C C . VAL B 1 345 ? -4.129 18.266 2.539 1 96.5 345 VAL B C 1
ATOM 5652 O O . VAL B 1 345 ? -4.879 17.281 2.549 1 96.5 345 VAL B O 1
ATOM 5655 N N . GLY B 1 346 ? -2.885 18.172 2.846 1 96.38 346 GLY B N 1
ATOM 5656 C CA . GLY B 1 346 ? -2.309 16.938 3.344 1 96.38 346 GLY B CA 1
ATOM 5657 C C . GLY B 1 346 ? -1.599 16.125 2.268 1 96.38 346 GLY B C 1
ATOM 5658 O O . GLY B 1 346 ? -2.109 15.984 1.156 1 96.38 346 GLY B O 1
ATOM 5659 N N . LEU B 1 347 ? -0.426 15.617 2.557 1 97.81 347 LEU B N 1
ATOM 5660 C CA . LEU B 1 347 ? 0.402 14.797 1.677 1 97.81 347 LEU B CA 1
ATOM 5661 C C . LEU B 1 347 ? 0.864 13.531 2.387 1 97.81 347 LEU B C 1
ATOM 5663 O O . LEU B 1 347 ? 1.212 13.562 3.568 1 97.81 347 LEU B O 1
ATOM 5667 N N . ALA B 1 348 ? 0.912 12.438 1.64 1 98.25 348 ALA B N 1
ATOM 5668 C CA . ALA B 1 348 ? 1.346 11.172 2.221 1 98.25 348 ALA B CA 1
ATOM 5669 C C . ALA B 1 348 ? 2.777 11.266 2.74 1 98.25 348 ALA B C 1
ATOM 5671 O O . ALA B 1 348 ? 3.158 10.547 3.666 1 98.25 348 ALA B O 1
ATOM 5672 N N . VAL B 1 349 ? 3.561 12.172 2.217 1 98.44 349 VAL B N 1
ATOM 5673 C CA . VAL B 1 349 ? 4.934 12.367 2.672 1 98.44 349 VAL B CA 1
ATOM 5674 C C . VAL B 1 349 ? 4.941 12.703 4.16 1 98.44 349 VAL B C 1
ATOM 5676 O O . VAL B 1 349 ? 5.832 12.266 4.898 1 98.44 349 VAL B O 1
ATOM 5679 N N . MET B 1 350 ? 3.928 13.453 4.613 1 98.75 350 MET B N 1
ATOM 5680 C CA . MET B 1 350 ? 3.842 13.859 6.012 1 98.75 350 MET B CA 1
ATOM 5681 C C . MET B 1 350 ? 3.611 12.656 6.914 1 98.75 350 MET B C 1
ATOM 5683 O O . MET B 1 350 ? 4.227 12.547 7.977 1 98.75 350 MET B O 1
ATOM 5687 N N . ASP B 1 351 ? 2.764 11.703 6.469 1 98.56 351 ASP B N 1
ATOM 5688 C CA . ASP B 1 351 ? 2.445 10.5 7.238 1 98.56 351 ASP B CA 1
ATOM 5689 C C . ASP B 1 351 ? 3.66 9.586 7.352 1 98.56 351 ASP B C 1
ATOM 5691 O O . ASP B 1 351 ? 4.027 9.164 8.453 1 98.56 351 ASP B O 1
ATOM 5695 N N . VAL B 1 352 ? 4.289 9.297 6.234 1 98.62 352 VAL B N 1
ATOM 5696 C CA . VAL B 1 352 ? 5.414 8.375 6.191 1 98.62 352 VAL B CA 1
ATOM 5697 C C . VAL B 1 352 ? 6.598 8.953 6.965 1 98.62 352 VAL B C 1
ATOM 5699 O O . VAL B 1 352 ? 7.27 8.242 7.711 1 98.62 352 VAL B O 1
ATOM 5702 N N . ALA B 1 353 ? 6.789 10.266 6.848 1 98.56 353 ALA B N 1
ATOM 5703 C CA . ALA B 1 353 ? 7.891 10.93 7.539 1 98.56 353 ALA B CA 1
ATOM 5704 C C . ALA B 1 353 ? 7.676 10.914 9.047 1 98.56 353 ALA B C 1
ATOM 5706 O O . ALA B 1 353 ? 8.609 10.633 9.812 1 98.56 353 ALA B O 1
ATOM 5707 N N . LEU B 1 354 ? 6.48 11.234 9.492 1 98.62 354 LEU B N 1
ATOM 5708 C CA . LEU B 1 354 ? 6.242 11.234 10.93 1 98.62 354 LEU B CA 1
ATOM 5709 C C . LEU B 1 354 ? 6.34 9.82 11.492 1 98.62 354 LEU B C 1
ATOM 5711 O O . LEU B 1 354 ? 6.84 9.617 12.602 1 98.62 354 LEU B O 1
ATOM 5715 N N . ALA B 1 355 ? 5.809 8.82 10.727 1 97.62 355 ALA B N 1
ATOM 5716 C CA . ALA B 1 355 ? 5.941 7.434 11.156 1 97.62 355 ALA B CA 1
ATOM 5717 C C . ALA B 1 355 ? 7.402 7.062 11.375 1 97.62 355 ALA B C 1
ATOM 5719 O O . ALA B 1 355 ? 7.75 6.445 12.391 1 97.62 355 ALA B O 1
ATOM 5720 N N . LYS B 1 356 ? 8.211 7.43 10.445 1 97.56 356 LYS B N 1
ATOM 5721 C CA . LYS B 1 356 ? 9.641 7.164 10.594 1 97.56 356 LYS B CA 1
ATOM 5722 C C . LYS B 1 356 ? 10.203 7.852 11.836 1 97.56 356 LYS B C 1
ATOM 5724 O O . LYS B 1 356 ? 10.938 7.234 12.609 1 97.56 356 LYS B O 1
ATOM 5729 N N . LYS B 1 357 ? 9.891 9.125 12.008 1 97.69 357 LYS B N 1
ATOM 5730 C CA . LYS B 1 357 ? 10.375 9.875 13.164 1 97.69 357 LYS B CA 1
ATOM 5731 C C . LYS B 1 357 ? 9.898 9.242 14.469 1 97.69 357 LYS B C 1
ATOM 5733 O O . LYS B 1 357 ? 10.664 9.133 15.43 1 97.69 357 LYS B O 1
ATOM 5738 N N . PHE B 1 358 ? 8.617 8.82 14.531 1 97.19 358 PHE B N 1
ATOM 5739 C CA . PHE B 1 358 ? 8.055 8.172 15.703 1 97.19 358 PHE B CA 1
ATOM 5740 C C . PHE B 1 358 ? 8.898 6.969 16.109 1 97.19 358 PHE B C 1
ATOM 5742 O O . PHE B 1 358 ? 9.219 6.801 17.297 1 97.19 358 PHE B O 1
ATOM 5749 N N . LEU B 1 359 ? 9.273 6.133 15.141 1 95.06 359 LEU B N 1
ATOM 5750 C CA . LEU B 1 359 ? 10.07 4.945 15.43 1 95.06 359 LEU B CA 1
ATOM 5751 C C . LEU B 1 359 ? 11.438 5.328 15.984 1 95.06 359 LEU B C 1
ATOM 5753 O O . LEU B 1 359 ? 12.023 4.586 16.766 1 95.06 359 LEU B O 1
ATOM 5757 N N . SER B 1 360 ? 11.914 6.492 15.578 1 94.44 360 SER B N 1
ATOM 5758 C CA . SER B 1 360 ? 13.227 6.93 16.047 1 94.44 360 SER B CA 1
ATOM 5759 C C . SER B 1 360 ? 13.203 7.27 17.531 1 94.44 360 SER B C 1
ATOM 5761 O O . SER B 1 360 ? 14.242 7.27 18.188 1 94.44 360 SER B O 1
ATOM 5763 N N . PHE B 1 361 ? 12.031 7.668 18.125 1 93.44 361 PHE B N 1
ATOM 5764 C CA . PHE B 1 361 ? 11.906 7.977 19.547 1 93.44 361 PHE B CA 1
ATOM 5765 C C . PHE B 1 361 ? 11.961 6.703 20.391 1 93.44 361 PHE B C 1
ATOM 5767 O O . PHE B 1 361 ? 12.367 6.738 21.547 1 93.44 361 PHE B O 1
ATOM 5774 N N . GLY B 1 362 ? 11.18 5.578 19.953 1 77.19 362 GLY B N 1
ATOM 5775 C CA . GLY B 1 362 ? 11.195 4.305 20.656 1 77.19 362 GLY B CA 1
ATOM 5776 C C . GLY B 1 362 ? 12.555 3.637 20.656 1 77.19 362 GLY B C 1
ATOM 5777 O O . GLY B 1 362 ? 12.914 2.941 21.609 1 77.19 362 GLY B O 1
ATOM 5778 N N . SER B 1 363 ? 13.125 3.648 19.5 1 55.78 363 SER B N 1
ATOM 5779 C CA . SER B 1 363 ? 14.484 3.123 19.484 1 55.78 363 SER B CA 1
ATOM 5780 C C . SER B 1 363 ? 15.359 3.822 20.516 1 55.78 363 SER B C 1
ATOM 5782 O O . SER B 1 363 ? 16.344 3.248 21 1 55.78 363 SER B O 1
ATOM 5784 N N . ARG B 1 364 ? 14.828 5.066 20.969 1 46.06 364 ARG B N 1
ATOM 5785 C CA . ARG B 1 364 ? 15.523 5.785 22.016 1 46.06 364 ARG B CA 1
ATOM 5786 C C . ARG B 1 364 ? 15.117 5.266 23.391 1 46.06 364 ARG B C 1
ATOM 5788 O O . ARG B 1 364 ? 15.953 5.168 24.297 1 46.06 364 ARG B O 1
ATOM 5795 N N . ASP B 1 365 ? 13.805 5.172 23.672 1 44.44 365 ASP B N 1
ATOM 5796 C CA . ASP B 1 365 ? 13.375 4.672 24.984 1 44.44 365 ASP B CA 1
ATOM 5797 C C . ASP B 1 365 ? 13.609 3.166 25.094 1 44.44 365 ASP B C 1
ATOM 5799 O O . ASP B 1 365 ? 13.609 2.613 26.188 1 44.44 365 ASP B O 1
ATOM 5803 N N . ILE B 1 366 ? 13.43 2.361 24.125 1 36.22 366 ILE B N 1
ATOM 5804 C CA . ILE B 1 366 ? 13.844 0.971 24.281 1 36.22 366 ILE B CA 1
ATOM 5805 C C . ILE B 1 366 ? 15.328 0.91 24.609 1 36.22 366 ILE B C 1
ATOM 5807 O O . ILE B 1 366 ? 15.797 -0.049 25.234 1 36.22 366 ILE B O 1
ATOM 5811 N N . ALA B 1 367 ? 16.188 1.771 24.297 1 32.31 367 ALA B N 1
ATOM 5812 C CA . ALA B 1 367 ? 17.516 1.747 24.906 1 32.31 367 ALA B CA 1
ATOM 5813 C C . ALA B 1 367 ? 17.469 2.205 26.359 1 32.31 367 ALA B C 1
ATOM 5815 O O . ALA B 1 367 ? 18.391 1.918 27.141 1 32.31 367 ALA B O 1
ATOM 5816 N N . GLY B 1 368 ? 16.625 3.111 26.797 1 27.52 368 GLY B N 1
ATOM 5817 C CA . GLY B 1 368 ? 16.609 3.488 28.203 1 27.52 368 GLY B CA 1
ATOM 5818 C C . GLY B 1 368 ? 15.812 2.529 29.062 1 27.52 368 GLY B C 1
ATOM 5819 O O . GLY B 1 368 ? 15.812 2.641 30.297 1 27.52 368 GLY B O 1
ATOM 5820 N N . LYS B 1 369 ? 14.688 2.115 28.609 1 29.03 369 LYS B N 1
ATOM 5821 C CA . LYS B 1 369 ? 14.102 1.127 29.5 1 29.03 369 LYS B CA 1
ATOM 5822 C C . LYS B 1 369 ? 14.844 -0.202 29.422 1 29.03 369 LYS B C 1
ATOM 5824 O O . LYS B 1 369 ? 14.438 -1.188 30.047 1 29.03 369 LYS B O 1
ATOM 5829 N N . ILE B 1 370 ? 15.711 -0.33 28.391 1 21.88 370 ILE B N 1
ATOM 5830 C CA . ILE B 1 370 ? 16.578 -1.463 28.719 1 21.88 370 ILE B CA 1
ATOM 5831 C C . ILE B 1 370 ? 17.781 -0.978 29.516 1 21.88 370 ILE B C 1
ATOM 5833 O O . ILE B 1 370 ? 18.484 -0.05 29.109 1 21.88 370 ILE B O 1
#

Nearest PDB structures (foldseek):
  8h8p-assembly1_D  TM=8.736E-01  e=9.653E-29  Candida parapsilosis
  4bva-assembly1_A  TM=7.595E-01  e=2.398E-19  Mus musculus
  4bv9-assembly1_A  TM=7.273E-01  e=4.413E-19  Mus musculus
  6lyh-assembly4_F  TM=4.676E-01  e=2.371E-01  Camellia sinensis var. assamica
  8wwq-assembly1_B  TM=4.300E-01  e=5.760E-01  Gardenia jasminoides

Solvent-accessible surface area (backbone atoms only — not comparable to full-atom values): 38078 Å² total; per-residue (Å²): 121,64,56,42,52,43,44,39,67,60,53,46,55,50,65,74,68,50,54,45,65,54,52,50,50,51,33,52,52,46,46,51,52,37,27,50,36,69,76,39,62,74,32,50,52,84,62,48,80,46,57,31,60,75,52,77,74,35,49,51,20,32,40,36,43,29,44,29,48,31,76,89,54,19,32,34,37,35,38,21,49,46,83,62,89,55,84,23,26,37,30,38,33,28,39,58,73,53,23,44,76,56,35,38,31,41,28,51,41,50,48,32,45,43,50,27,35,59,58,38,46,67,52,49,53,48,46,51,37,89,85,48,80,57,70,68,42,69,92,32,28,44,30,35,29,31,36,28,48,48,69,49,28,52,37,36,51,52,49,50,52,38,47,61,70,60,60,38,37,85,66,79,54,44,32,39,41,36,38,34,33,24,84,86,57,80,56,85,52,65,69,61,54,52,51,38,66,69,71,43,89,72,39,44,66,47,81,48,76,43,46,52,86,70,50,56,86,81,75,41,56,62,62,25,61,26,38,34,37,39,35,40,37,75,31,64,57,54,79,42,48,48,67,42,57,66,52,54,71,90,48,92,59,61,43,35,28,44,34,28,39,51,24,26,59,38,55,73,16,12,48,40,37,56,64,46,56,41,52,45,65,62,56,89,51,81,30,24,36,34,22,69,39,63,71,58,36,56,65,21,20,15,42,41,46,75,57,64,60,50,73,86,44,41,40,32,58,31,66,61,82,66,69,74,43,34,50,42,78,60,60,49,100,76,36,40,34,36,37,31,48,33,44,38,62,80,56,52,60,47,42,48,48,47,53,53,51,53,52,57,53,45,66,51,44,55,55,65,76,89,121,64,57,42,51,43,44,39,67,58,54,45,54,50,64,75,69,51,55,44,65,54,52,50,51,52,34,52,52,46,47,51,52,37,27,49,36,68,75,39,62,74,32,50,53,82,62,47,79,44,58,30,60,75,52,76,73,36,49,53,21,32,40,35,42,28,44,27,48,30,77,89,53,18,32,33,37,36,38,19,47,47,78,89,74,47,85,23,25,38,31,39,32,29,39,57,73,52,23,45,74,56,38,38,31,43,28,52,41,51,48,32,45,40,50,28,37,59,58,38,46,66,53,49,53,49,46,50,36,89,86,47,79,60,69,68,44,70,92,32,27,44,31,34,28,31,35,27,46,48,68,49,28,51,37,36,53,53,50,49,52,37,46,60,70,60,61,37,38,85,66,78,54,43,31,38,41,37,37,32,32,24,84,87,58,81,56,85,52,66,69,61,53,52,51,39,64,69,70,41,89,71,41,45,67,46,80,46,77,42,48,53,87,70,52,54,86,82,73,40,55,62,60,25,61,25,38,31,38,38,37,42,36,76,31,65,56,54,79,44,50,48,68,44,58,64,51,54,71,90,46,91,58,60,44,35,28,44,34,27,38,50,22,25,60,38,54,73,16,12,46,40,36,57,63,45,55,41,53,45,64,62,60,85,49,81,32,24,36,34,21,70,39,64,70,58,37,55,67,20,20,14,41,42,46,75,5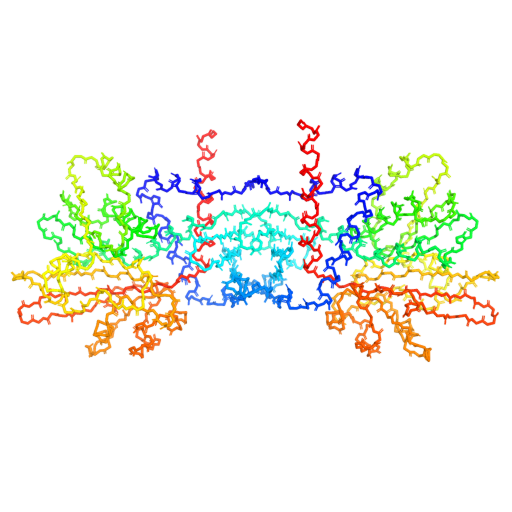7,66,60,50,73,86,45,42,41,33,58,31,66,62,81,67,69,74,43,33,49,41,77,61,61,50,98,78,36,39,32,34,36,31,48,32,44,39,63,80,55,51,61,48,43,49,48,46,53,53,52,54,52,58,53,46,66,49,46,57,53,63,76,88

pLDDT: mean 89.82, std 13.42, range [21.88, 98.88]

Foldseek 3Di:
DPPDEAELVNLVVPVLPDALVLLVVLLVLLLQLLLVCVVPVVQKDDKDKAFQDDDPQSRQKIKIWTWGADQVWTWIKIWIDRVDDDTWIKIWTANRPPRHTPHIYTQVNLQLQLLLSPLCSLVLCQLQPPPDPQAPQPPLEAAEEEEDADSNSVNNVVSVVSSLLVCSHVDHHQEYEYEYEYAPDHHDCVSVVVVQVVSDDRYHYHYDYDYLVPPPPQPCVSLCVHQEYEAQAQALDESAEPNSVFPHPQDPDAHEYEYEYARQFAQRTYHYDLVVLVLLVPPPDLAAAEESDQVRCCHGGNSCVVNVPHSSRHDYSSRPPDDVNQWRFPDDPRHTYIYGHYYYHDHVSSSRSSVVSVVVVVVVVVVVVD/DPPDAAELVNLVVPVLPDALVLLVVLLVLLLQLLLVCVVPVVQKDDKDKAFADDDPQSRQKIKIWTWGADQVWTWIKIWIDRPPDDTWIKIWTANRPPRHTPHIYTQVNLQLQLLLSPLCSLVLCQLQPPPDPQAPQPPLEAAEEEEDADSNSVNNVVSVVSSLLVCSHVDHHQEYEYEYEYAPDHHDCVSVVVVQVVSDDRYHYHYDYDYLVPPPPPPCCSLCVHQEYEAQAQALDESAEPVSVFPHPQDPDAHEHEYEYARQFAQRTYHYDLVVLVLLVPPPDQAAAEESDQVRCCHGGNSCVVNVPHSSRHDYSSRDPDDPNQWRFPDDPRHTYIYGHYYYHDHVSSSRSSVVSVVVVVVVVVVVVD

Secondary structure (DSSP, 8-state):
---BPBPHHHHHHHHHH--HHHHHHHHHHHHHHHHHHHH-GGGSPPPEEEEPPSSTTGGGEEEEEEEEE-SS-EEEEEEEEESSS--EEEEEEE-TTT--EEEEEEHHHHHHHHHHHHHTHHHHHHHS-SS------GGGEEEEEEE--SHHHHHHHHHHHHHHTTT-SSSPPSEEEEEEEESS-PPP-HHHHHHHHHT-TT-EEEEEEEETTTS-SS--HHHHT-SEEEE----SS--B-HHHHH---S-SSPEEEEEEE-S--STT--SB-HHHHHHHHHSSS---EEES-HHHHHHH-HHHHHTT--GGGEEEGGG---SGGG-EE--BTTB-EEEEEEE----HHHHHHHHHHHHHHHHHHHHH--/---BEEPHHHHHHHHHH--HHHHHHHHHHHHHHHHHHHH-GGGSPPPEEEEPPSSTTGGGEEEEEEEEE-SS-EEEEEEEEETTS--EEEEEEE-TTT--EEEEEEHHHHHHHHHHHHHTHHHHHHHS-SS------GGGEEEEEEE--SHHHHHHHHHHHHHHTTT-SSSPPSEEEEEEEESS-PPP-HHHHHHHHHT-TT-EEEEEEEETTTS-SS--HHHHT-SEEEE----SS--B-HHHHH---S-SSPEEEEEEE-S--STT--SB-HHHHHHHHHSSS---EEES-HHHHHHH-HHHHHTT--GGGEEEGGG---SGGG-EE--BTTB-EEEEEEE----HHHHHHHHHHHHHHHHHHHHH--

InterPro domains:
  IPR003462 Ornithine cyclodeaminase/mu-crystallin [PTHR13812] (4-361)
  IPR023401 Ornithine cyclodeaminase, N-terminal [G3DSA:3.30.1780.10] (4-130)
  IPR036291 NAD(P)-binding domain superfamily [SSF51735] (5-359)

Organism: Saccharomyces kudriavzevii (strain ATCC MYA-4449 / AS 2.2408 / CBS 8840 / NBRC 1802 / NCYC 2889) (NCBI:txid226230)